Protein 4GAX (pdb70)

Secondary structure (DSSP, 8-state):
---PPPSSTTTTTS----PPTTHHHHHHHHHHHHHHHHHHHHT-GGGHHHHHHHHHHHHHTT-GGGGHHHHHHHHHHHHHHHTT---STTHHHHHHHHHHTT----GGGGGGGB-TTSSBPHHHHT-HHHHHHHHHHHTT--TT-HHHHHHHHHHHHHHHHHHHHTTTT-HHHHHHHHHHHHS-GGGS-HHHHHHHHHHHHHHSTT--HHHHHHHHHHHHHHHHHHHHHHHHHHHHHHHH-HHHH-TTS---HHHHHHHHHHH--SGGGHHHHHHHHHHHHHHHHHHHIIIII--HHHHHHHHHHHHH--GGGGGGS-GGGHHHHHHHHHHHHHHHHHHHHTT-HHHHHHHHHHHHHHHHHHHHHHHHHHS----TTHHHHHHHHHHTTHHHHHHHHHHHTTTT--HHHHHHHHT--HHHHHHHHHHHHHHHTT---TTHHHHHHHHT--HHHHHHHHHHHHHHHHHHHHHHHHH--SS-HHHHHHHHHHHHHHHHHTSSS-TTTS--HHHHHHHHHHHTPPPP-

Radius of gyration: 24.25 Å; Cα contacts (8 Å, |Δi|>4): 576; chains: 1; bounding box: 66×48×70 Å

InterPro domains:
  IPR001906 Terpene synthase, N-terminal domain [PF01397] (36-210)
  IPR005630 Terpene synthase, metal-binding domain [PF03936] (269-506)
  IPR008930 Terpenoid cyclases/protein prenyltransferase alpha-alpha toroid [SSF48239] (34-236)
  IPR008949 Isoprenoid synthase domain superfamily [G3DSA:1.10.600.10] (34-551)
  IPR008949 Isoprenoid synthase domain superfamily [SSF48576] (236-561)
  IPR034741 Terpene cyclase-like 1, C-terminal domain [SFLDG01019] (236-562)
  IPR036965 Terpene synthase, N-terminal domain superfamily [G3DSA:1.50.10.130] (75-236)
  IPR044814 Terpene cyclases, class 1, plant [cd00684] (27-560)
  IPR050148 Terpene synthase-like [PTHR31225] (24-543)

CATH classification: 1.10.600.10 (+1 more: 1.50.10.130)

Structure (mmCIF, N/CA/C/O backbone):
data_4GAX
#
_entry.id   4GAX
#
_cell.length_a   52.655
_cell.length_b   77.068
_cell.length_c   68.291
_cell.angle_alpha   90.000
_cell.angle_beta   102.260
_cell.angle_gamma   90.000
#
_symmetry.space_group_name_H-M   'P 1 21 1'
#
loop_
_entity.id
_entity.type
_entity.pdbx_description
1 polymer 'Amorpha-4,11-diene synthase'
2 water water
#
loop_
_atom_site.group_PDB
_atom_site.id
_atom_site.type_symbol
_atom_site.label_atom_id
_atom_site.label_alt_id
_atom_site.label_comp_id
_atom_site.label_asym_id
_atom_site.label_entity_id
_atom_site.label_seq_id
_atom_site.pdbx_PDB_ins_code
_atom_site.Cartn_x
_atom_site.Cartn_y
_atom_site.Cartn_z
_atom_site.occupancy
_atom_site.B_iso_or_equiv
_atom_site.auth_seq_id
_atom_site.auth_comp_id
_atom_site.auth_asym_id
_atom_site.auth_atom_id
_atom_site.pdbx_PDB_model_num
ATOM 1 N N . ALA A 1 30 ? -23.988 -13.420 -8.435 1.00 80.96 13 ALA A N 1
ATOM 2 C CA . ALA A 1 30 ? -23.309 -13.959 -7.258 1.00 85.81 13 ALA A CA 1
ATOM 3 C C . ALA A 1 30 ? -24.291 -14.423 -6.180 1.00 88.24 13 ALA A C 1
ATOM 4 O O . ALA A 1 30 ? -25.417 -13.928 -6.094 1.00 86.48 13 ALA A O 1
ATOM 6 N N . ASN A 1 31 ? -23.853 -15.384 -5.369 1.00 93.76 14 ASN A N 1
ATOM 7 C CA . ASN A 1 31 ? -24.625 -15.858 -4.223 1.00 86.10 14 ASN A CA 1
ATOM 8 C C . ASN A 1 31 ? -23.831 -15.690 -2.933 1.00 83.28 14 ASN A C 1
ATOM 9 O O . ASN A 1 31 ? -22.608 -15.851 -2.921 1.00 87.55 14 ASN A O 1
ATOM 14 N N . PHE A 1 32 ? -24.524 -15.352 -1.851 1.00 67.97 15 PHE A N 1
ATOM 15 C CA . PHE A 1 32 ? -23.905 -15.337 -0.532 1.00 60.23 15 PHE A CA 1
ATOM 16 C C . PHE A 1 32 ? -24.455 -16.501 0.281 1.00 58.77 15 PHE A C 1
ATOM 17 O O . PHE A 1 32 ? -25.612 -16.901 0.106 1.00 60.95 15 PHE A O 1
ATOM 25 N N . SER A 1 33 ? -23.621 -17.049 1.158 1.00 56.48 16 SER A N 1
ATOM 26 C CA . SER A 1 33 ? -24.027 -18.156 2.018 1.00 58.97 16 SER A CA 1
ATOM 27 C C . SER A 1 33 ? -25.141 -17.714 2.970 1.00 52.56 16 SER A C 1
ATOM 28 O O . SER A 1 33 ? -25.222 -16.535 3.326 1.00 47.16 16 SER A O 1
ATOM 31 N N . PRO A 1 34 ? -26.011 -18.653 3.382 1.00 47.29 17 PRO A N 1
ATOM 32 C CA . PRO A 1 34 ? -27.051 -18.296 4.364 1.00 49.90 17 PRO A CA 1
ATOM 33 C C . PRO A 1 34 ? -26.446 -17.894 5.723 1.00 44.06 17 PRO A C 1
ATOM 34 O O . PRO A 1 34 ? -25.261 -18.169 5.961 1.00 41.92 17 PRO A O 1
ATOM 38 N N . SER A 1 35 ? -27.215 -17.221 6.582 1.00 40.34 18 SER A N 1
ATOM 39 C CA . SER A 1 35 ? -26.720 -16.907 7.927 1.00 40.03 18 SER A CA 1
ATOM 40 C C . SER A 1 35 ? -26.416 -18.231 8.624 1.00 39.88 18 SER A C 1
ATOM 41 O O . SER A 1 35 ? -27.162 -19.213 8.461 1.00 38.35 18 SER A O 1
ATOM 44 N N . ILE A 1 36 ? -25.318 -18.281 9.374 1.00 33.49 19 ILE A N 1
ATOM 45 C CA . ILE A 1 36 ? -24.937 -19.534 10.022 1.00 34.98 19 ILE A CA 1
ATOM 46 C C . ILE A 1 36 ? -25.713 -19.719 11.325 1.00 45.33 19 ILE A C 1
ATOM 47 O O . ILE A 1 36 ? -25.687 -20.790 11.935 1.00 37.33 19 ILE A O 1
ATOM 52 N N . TRP A 1 37 ? -26.428 -18.673 11.727 1.00 42.60 20 TRP A N 1
ATOM 53 C CA . TRP A 1 37 ? -27.065 -18.636 13.036 1.00 38.36 20 TRP A CA 1
ATOM 54 C C . TRP A 1 37 ? -28.491 -19.187 13.053 1.00 37.41 20 TRP A C 1
ATOM 55 O O . TRP A 1 37 ? -29.018 -19.523 14.115 1.00 47.66 20 TRP A O 1
ATOM 66 N N . GLY A 1 38 ? -29.119 -19.286 11.886 1.00 38.59 21 GLY A N 1
ATOM 67 C CA . GLY A 1 38 ? -30.484 -19.788 11.822 1.00 42.06 21 GLY A CA 1
ATOM 68 C C . GLY A 1 38 ? -31.470 -18.908 12.576 1.00 42.05 21 GLY A C 1
ATOM 69 O O . GLY A 1 38 ? -31.396 -17.681 12.494 1.00 43.86 21 GLY A O 1
ATOM 70 N N . ASP A 1 39 ? -32.381 -19.529 13.323 1.00 44.51 22 ASP A N 1
ATOM 71 C CA . ASP A 1 39 ? -33.434 -18.795 14.029 1.00 49.38 22 ASP A CA 1
ATOM 72 C C . ASP A 1 39 ? -33.222 -18.703 15.550 1.00 45.45 22 ASP A C 1
ATOM 73 O O . ASP A 1 39 ? -34.149 -18.339 16.291 1.00 39.71 22 ASP A O 1
ATOM 78 N N . GLN A 1 40 ? -32.011 -19.015 16.011 1.00 37.73 23 GLN A N 1
ATOM 79 C CA . GLN A 1 40 ? -31.745 -19.126 17.449 1.00 42.08 23 GLN A CA 1
ATOM 80 C C . GLN A 1 40 ? -31.874 -17.804 18.218 1.00 36.88 23 GLN A C 1
ATOM 81 O O . GLN A 1 40 ? -32.084 -17.799 19.440 1.00 38.07 23 GLN A O 1
ATOM 87 N N . PHE A 1 41 ? -31.748 -16.684 17.512 1.00 32.04 24 PHE A N 1
ATOM 88 C CA . PHE A 1 41 ? -31.827 -15.385 18.174 1.00 33.27 24 PHE A CA 1
ATOM 89 C C . PHE A 1 41 ? -33.173 -14.691 17.996 1.00 32.97 24 PHE A C 1
ATOM 90 O O . PHE A 1 41 ? -33.390 -13.618 18.563 1.00 27.85 24 PHE A O 1
ATOM 98 N N . LEU A 1 42 ? -34.068 -15.287 17.211 1.00 32.75 25 LEU A N 1
ATOM 99 C CA . LEU A 1 42 ? -35.330 -14.630 16.846 1.00 30.99 25 LEU A CA 1
ATOM 100 C C . LEU A 1 42 ? -36.231 -14.387 18.062 1.00 39.76 25 LEU A C 1
ATOM 101 O O . LEU A 1 42 ? -36.693 -13.268 18.306 1.00 35.08 25 LEU A O 1
ATOM 106 N N . ILE A 1 43 ? -36.480 -15.453 18.812 1.00 33.17 26 ILE A N 1
ATOM 107 C CA . ILE A 1 43 ? -37.239 -15.374 20.048 1.00 38.95 26 ILE A CA 1
ATOM 108 C C . ILE A 1 43 ? -36.281 -15.647 21.196 1.00 52.60 26 ILE A C 1
ATOM 109 O O . ILE A 1 43 ? -35.510 -16.615 21.157 1.00 60.48 26 ILE A O 1
ATOM 114 N N . VAL A 1 44 ? -36.315 -14.792 22.213 1.00 63.69 27 VAL A N 1
ATOM 115 C CA . VAL A 1 44 ? -35.483 -15.011 23.388 1.00 69.21 27 VAL A CA 1
ATOM 116 C C . VAL A 1 44 ? -36.315 -15.499 24.573 1.00 73.67 27 VAL A C 1
ATOM 117 O O . VAL A 1 44 ? -37.402 -14.982 24.849 1.00 71.06 27 VAL A O 1
ATOM 121 N N . ASP A 1 45 ? -35.804 -16.527 25.244 1.00 73.99 28 ASP A N 1
ATOM 122 C CA . ASP A 1 45 ? -36.486 -17.120 26.381 1.00 81.94 28 ASP A CA 1
ATOM 123 C C . ASP A 1 45 ? -35.668 -16.857 27.633 1.00 81.87 28 ASP A C 1
ATOM 124 O O . ASP A 1 45 ? -35.775 -17.596 28.611 1.00 84.23 28 ASP A O 1
ATOM 129 N N . ASN A 1 46 ? -34.848 -15.808 27.591 1.00 81.97 29 ASN A N 1
ATOM 130 C CA . ASN A 1 46 ? -33.919 -15.515 28.681 1.00 85.03 29 ASN A CA 1
ATOM 131 C C . ASN A 1 46 ? -34.593 -15.544 30.057 1.00 92.92 29 ASN A C 1
ATOM 132 O O . ASN A 1 46 ? -35.631 -14.907 30.277 1.00 89.38 29 ASN A O 1
ATOM 137 N N . GLN A 1 47 ? -33.988 -16.313 30.961 1.00 112.61 30 GLN A N 1
ATOM 138 C CA . GLN A 1 47 ? -34.687 -16.890 32.107 1.00 119.42 30 GLN A CA 1
ATOM 139 C C . GLN A 1 47 ? -34.052 -16.514 33.445 1.00 117.82 30 GLN A C 1
ATOM 140 O O . GLN A 1 47 ? -32.988 -17.025 33.802 1.00 118.82 30 GLN A O 1
ATOM 146 N N . VAL A 1 48 ? -34.726 -15.640 34.189 1.00 108.01 31 VAL A N 1
ATOM 147 C CA . VAL A 1 48 ? -34.146 -15.036 35.388 1.00 106.37 31 VAL A CA 1
ATOM 148 C C . VAL A 1 48 ? -34.657 -15.650 36.694 1.00 109.18 31 VAL A C 1
ATOM 149 O O . VAL A 1 48 ? -35.736 -16.247 36.742 1.00 110.23 31 VAL A O 1
ATOM 153 N N . GLU A 1 49 ? -33.856 -15.508 37.746 1.00 106.30 32 GLU A N 1
ATOM 154 C CA . GLU A 1 49 ? -34.278 -15.830 39.103 1.00 103.31 32 GLU A CA 1
ATOM 155 C C . GLU A 1 49 ? -34.827 -14.571 39.771 1.00 98.54 32 GLU A C 1
ATOM 156 O O . GLU A 1 49 ? -34.618 -13.461 39.284 1.00 96.50 32 GLU A O 1
ATOM 162 N N . GLN A 1 50 ? -35.538 -14.743 40.879 1.00 102.89 33 GLN A N 1
ATOM 163 C CA . GLN A 1 50 ? -36.087 -13.604 41.606 1.00 103.62 33 GLN A CA 1
ATOM 164 C C . GLN A 1 50 ? -35.063 -13.049 42.593 1.00 102.74 33 GLN A C 1
ATOM 165 O O . GLN A 1 50 ? -34.116 -13.742 42.974 1.00 103.73 33 GLN A O 1
ATOM 171 N N . GLY A 1 51 ? -35.243 -11.793 42.994 1.00 90.55 34 GLY A N 1
ATOM 172 C CA . GLY A 1 51 ? -34.367 -11.175 43.973 1.00 88.39 34 GLY A CA 1
ATOM 173 C C . GLY A 1 51 ? -32.961 -10.895 43.469 1.00 82.63 34 GLY A C 1
ATOM 174 O O . GLY A 1 51 ? -32.124 -10.383 44.211 1.00 77.85 34 GLY A O 1
ATOM 175 N N . VAL A 1 52 ? -32.700 -11.231 42.208 1.00 90.86 35 VAL A N 1
ATOM 176 C CA . VAL A 1 52 ? -31.405 -10.954 41.599 1.00 88.00 35 VAL A CA 1
ATOM 177 C C . VAL A 1 52 ? -31.166 -9.441 41.577 1.00 84.00 35 VAL A C 1
ATOM 178 O O . VAL A 1 52 ? -30.024 -8.979 41.653 1.00 88.53 35 VAL A O 1
ATOM 182 N N . GLU A 1 53 ? -32.254 -8.678 41.500 1.00 75.78 36 GLU A N 1
ATOM 183 C CA . GLU A 1 53 ? -32.200 -7.224 41.604 1.00 72.05 36 GLU A CA 1
ATOM 184 C C . GLU A 1 53 ? -31.644 -6.836 42.976 1.00 67.18 36 GLU A C 1
ATOM 185 O O . GLU A 1 53 ? -30.830 -5.922 43.094 1.00 70.59 36 GLU A O 1
ATOM 191 N N . GLN A 1 54 ? -32.078 -7.561 44.005 1.00 52.77 37 GLN A N 1
ATOM 192 C CA . GLN A 1 54 ? -31.733 -7.249 45.389 1.00 54.87 37 GLN A CA 1
ATOM 193 C C . GLN A 1 54 ? -30.303 -7.626 45.755 1.00 58.09 37 GLN A C 1
ATOM 194 O O . GLN A 1 54 ? -29.591 -6.846 46.393 1.00 63.33 37 GLN A O 1
ATOM 200 N N . ILE A 1 55 ? -29.904 -8.839 45.384 1.00 56.77 38 ILE A N 1
ATOM 201 C CA . ILE A 1 55 ? -28.541 -9.300 45.613 1.00 55.10 38 ILE A CA 1
ATOM 202 C C . ILE A 1 55 ? -27.578 -8.305 44.983 1.00 42.58 38 ILE A C 1
ATOM 203 O O . ILE A 1 55 ? -26.622 -7.860 45.618 1.00 40.50 38 ILE A O 1
ATOM 208 N N . VAL A 1 56 ? -27.859 -7.938 43.739 1.00 36.17 39 VAL A N 1
ATOM 209 C CA . VAL A 1 56 ? -26.987 -7.061 42.987 1.00 39.20 39 VAL A CA 1
ATOM 210 C C . VAL A 1 56 ? -26.928 -5.667 43.612 1.00 44.47 39 VAL A C 1
ATOM 211 O O . VAL A 1 56 ? -25.878 -5.021 43.616 1.00 36.35 39 VAL A O 1
ATOM 215 N N . LYS A 1 57 ? -28.049 -5.218 44.165 1.00 45.82 40 LYS A N 1
ATOM 216 C CA . LYS A 1 57 ? -28.122 -3.887 44.764 1.00 47.25 40 LYS A CA 1
ATOM 217 C C . LYS A 1 57 ? -27.172 -3.772 45.957 1.00 38.07 40 LYS A C 1
ATOM 218 O O . LYS A 1 57 ? -26.401 -2.810 46.067 1.00 36.79 40 LYS A O 1
ATOM 224 N N . ASP A 1 58 ? -27.209 -4.771 46.834 1.00 34.27 41 ASP A N 1
ATOM 225 C CA . ASP A 1 58 ? -26.347 -4.791 48.013 1.00 35.53 41 ASP A CA 1
ATOM 226 C C . ASP A 1 58 ? -24.870 -5.009 47.669 1.00 39.19 41 ASP A C 1
ATOM 227 O O . ASP A 1 58 ? -23.977 -4.476 48.344 1.00 30.02 41 ASP A O 1
ATOM 232 N N . LEU A 1 59 ? -24.608 -5.790 46.625 1.00 31.70 42 LEU A N 1
ATOM 233 C CA . LEU A 1 59 ? -23.240 -5.929 46.136 1.00 35.18 42 LEU A CA 1
ATOM 234 C C . LEU A 1 59 ? -22.704 -4.578 45.679 1.00 30.08 42 LEU A C 1
ATOM 235 O O . LEU A 1 59 ? -21.563 -4.223 45.977 1.00 29.21 42 LEU A O 1
ATOM 240 N N . LYS A 1 60 ? -23.536 -3.837 44.951 1.00 27.77 43 LYS A N 1
ATOM 241 C CA . LYS A 1 60 ? -23.197 -2.495 44.475 1.00 31.75 43 LYS A CA 1
ATOM 242 C C . LYS A 1 60 ? -22.756 -1.560 45.595 1.00 30.99 43 LYS A C 1
ATOM 243 O O . LYS A 1 60 ? -21.774 -0.824 45.449 1.00 31.94 43 LYS A O 1
ATOM 249 N N . LYS A 1 61 ? -23.482 -1.591 46.708 1.00 27.36 44 LYS A N 1
ATOM 250 C CA . LYS A 1 61 ? -23.166 -0.734 47.847 1.00 33.45 44 LYS A CA 1
ATOM 251 C C . LYS A 1 61 ? -21.841 -1.116 48.503 1.00 28.53 44 LYS A C 1
ATOM 252 O O . LYS A 1 61 ? -21.118 -0.254 49.012 1.00 31.22 44 LYS A O 1
ATOM 258 N N . GLU A 1 62 ? -21.536 -2.407 48.541 1.00 26.19 45 GLU A N 1
ATOM 259 C CA . GLU A 1 62 ? -20.262 -2.845 49.100 1.00 27.75 45 GLU A CA 1
ATOM 260 C C . GLU A 1 62 ? -19.124 -2.309 48.232 1.00 26.30 45 GLU A C 1
ATOM 261 O O . GLU A 1 62 ? -18.096 -1.865 48.742 1.00 26.72 45 GLU A O 1
ATOM 267 N N . VAL A 1 63 ? -19.306 -2.364 46.915 1.00 23.16 46 VAL A N 1
ATOM 268 C CA . VAL A 1 63 ? -18.290 -1.859 45.992 1.00 22.90 46 VAL A CA 1
ATOM 269 C C . VAL A 1 63 ? -18.138 -0.336 46.065 1.00 25.17 46 VAL A C 1
ATOM 270 O O . VAL A 1 63 ? -17.020 0.188 45.985 1.00 23.14 46 VAL A O 1
ATOM 274 N N . ARG A 1 64 ? -19.245 0.383 46.221 1.00 28.05 47 ARG A N 1
ATOM 275 C CA . ARG A 1 64 ? -19.138 1.831 46.398 1.00 26.91 47 ARG A CA 1
ATOM 276 C C . ARG A 1 64 ? -18.297 2.139 47.618 1.00 23.71 47 ARG A C 1
ATOM 277 O O . ARG A 1 64 ? -17.421 3.002 47.568 1.00 30.58 47 ARG A O 1
ATOM 285 N N . GLN A 1 65 ? -18.549 1.412 48.705 1.00 26.60 48 GLN A N 1
ATOM 286 C CA . GLN A 1 65 ? -17.817 1.612 49.943 1.00 29.20 48 GLN A CA 1
ATOM 287 C C . GLN A 1 65 ? -16.320 1.309 49.792 1.00 32.08 48 GLN A C 1
ATOM 288 O O . GLN A 1 65 ? -15.481 2.004 50.369 1.00 27.21 48 GLN A O 1
ATOM 294 N N . LEU A 1 66 ? -15.988 0.275 49.021 1.00 27.41 49 LEU A N 1
ATOM 295 C CA . LEU A 1 66 ? -14.588 -0.045 48.730 1.00 29.16 49 LEU A CA 1
ATOM 296 C C . LEU A 1 66 ? -13.882 1.113 48.034 1.00 26.68 49 LEU A C 1
ATOM 297 O O . LEU A 1 66 ? -12.753 1.469 48.383 1.00 23.88 49 LEU A O 1
ATOM 302 N N . LEU A 1 67 ? -14.551 1.689 47.038 1.00 23.87 50 LEU A N 1
ATOM 303 C CA . LEU A 1 67 ? -13.979 2.785 46.279 1.00 22.97 50 LEU A CA 1
ATOM 304 C C . LEU A 1 67 ? -13.813 4.003 47.179 1.00 26.51 50 LEU A C 1
ATOM 305 O O . LEU A 1 67 ? -12.786 4.686 47.142 1.00 26.15 50 LEU A O 1
ATOM 310 N N . LYS A 1 68 ? -14.819 4.256 48.011 1.00 22.69 51 LYS A N 1
ATOM 311 C CA . LYS A 1 68 ? -14.805 5.417 48.896 1.00 26.48 51 LYS A CA 1
ATOM 312 C C . LYS A 1 68 ? -13.679 5.315 49.917 1.00 29.59 51 LYS A C 1
ATOM 313 O O . LYS A 1 68 ? -12.966 6.291 50.160 1.00 30.64 51 LYS A O 1
ATOM 319 N N . GLU A 1 69 ? -13.526 4.134 50.515 1.00 25.41 52 GLU A N 1
ATOM 320 C CA . GLU A 1 69 ? -12.511 3.912 51.541 1.00 31.41 52 GLU A CA 1
ATOM 321 C C . GLU A 1 69 ? -11.096 4.100 50.999 1.00 29.47 52 GLU A C 1
ATOM 322 O O . GLU A 1 69 ? -10.231 4.681 51.667 1.00 30.66 52 GLU A O 1
ATOM 328 N N . ALA A 1 70 ? -10.870 3.601 49.790 1.00 24.28 53 ALA A N 1
ATOM 329 C CA . ALA A 1 70 ? -9.567 3.715 49.137 1.00 26.37 53 ALA A CA 1
ATOM 330 C C . ALA A 1 70 ? -9.274 5.157 48.692 1.00 33.65 53 ALA A C 1
ATOM 331 O O . ALA A 1 70 ? -8.150 5.650 48.822 1.00 31.73 53 ALA A O 1
ATOM 333 N N . LEU A 1 71 ? -10.291 5.828 48.163 1.00 28.55 54 LEU A N 1
ATOM 334 C CA . LEU A 1 71 ? -10.148 7.209 47.746 1.00 27.46 54 LEU A CA 1
ATOM 335 C C . LEU A 1 71 ? -9.860 8.133 48.929 1.00 33.49 54 LEU A C 1
ATOM 336 O O . LEU A 1 71 ? -9.040 9.053 48.823 1.00 31.45 54 LEU A O 1
ATOM 341 N N . ASP A 1 72 ? -10.521 7.891 50.057 1.00 28.32 55 ASP A N 1
ATOM 342 C CA . ASP A 1 72 ? -10.354 8.772 51.220 1.00 34.62 55 ASP A CA 1
ATOM 343 C C . ASP A 1 72 ? -8.963 8.725 51.865 1.00 35.17 55 ASP A C 1
ATOM 344 O O . ASP A 1 72 ? -8.627 9.584 52.680 1.00 32.63 55 ASP A O 1
ATOM 349 N N . ILE A 1 73 ? -8.152 7.726 51.534 1.00 27.14 56 ILE A N 1
ATOM 350 C CA . ILE A 1 73 ? -6.815 7.677 52.150 1.00 30.25 56 ILE A CA 1
ATOM 351 C C . ILE A 1 73 ? -5.688 7.532 51.132 1.00 30.91 56 ILE A C 1
ATOM 352 O O . ILE A 1 73 ? -5.588 6.510 50.437 1.00 31.39 56 ILE A O 1
ATOM 357 N N . PRO A 1 74 ? -4.855 8.584 51.033 1.00 29.60 57 PRO A N 1
ATOM 358 C CA . PRO A 1 74 ? -3.813 8.703 50.007 1.00 34.78 57 PRO A CA 1
ATOM 359 C C . PRO A 1 74 ? -2.917 7.479 49.969 1.00 28.63 57 PRO A C 1
ATOM 360 O O . PRO A 1 74 ? -2.578 7.016 48.877 1.00 27.28 57 PRO A O 1
ATOM 364 N N . MET A 1 75 ? -2.560 6.952 51.138 1.00 27.56 58 MET A N 1
ATOM 365 C CA . MET A 1 75 ? -1.802 5.701 51.207 1.00 28.67 58 MET A CA 1
ATOM 366 C C . MET A 1 75 ? -2.457 4.577 50.391 1.00 27.03 58 MET A C 1
ATOM 367 O O . MET A 1 75 ? -1.769 3.691 49.872 1.00 25.09 58 MET A O 1
ATOM 372 N N . LYS A 1 76 ? -3.783 4.610 50.275 1.00 27.27 59 LYS A N 1
ATOM 373 C CA . LYS A 1 76 ? -4.492 3.550 49.549 1.00 25.66 59 LYS A CA 1
ATOM 374 C C . LYS A 1 76 ? -4.786 3.899 48.088 1.00 29.96 59 LYS A C 1
ATOM 375 O O . LYS A 1 76 ? -5.525 3.179 47.406 1.00 22.34 59 LYS A O 1
ATOM 381 N N . HIS A 1 77 ? -4.205 4.984 47.586 1.00 24.65 60 HIS A N 1
ATOM 382 C CA . HIS A 1 77 ? -4.522 5.369 46.211 1.00 27.01 60 HIS A CA 1
ATOM 383 C C . HIS A 1 77 ? -4.049 4.370 45.157 1.00 27.22 60 HIS A C 1
ATOM 384 O O . HIS A 1 77 ? -4.724 4.179 44.150 1.00 23.49 60 HIS A O 1
ATOM 391 N N . ALA A 1 78 ? -2.907 3.729 45.385 1.00 20.87 61 ALA A N 1
ATOM 392 C CA . ALA A 1 78 ? -2.456 2.694 44.466 1.00 23.14 61 ALA A CA 1
ATOM 393 C C . ALA A 1 78 ? -3.470 1.547 44.458 1.00 25.56 61 ALA A C 1
ATOM 394 O O . ALA A 1 78 ? -3.792 0.981 43.407 1.00 27.03 61 ALA A O 1
ATOM 396 N N . ASN A 1 79 ? -3.977 1.200 45.636 1.00 23.52 62 ASN A N 1
ATOM 397 C CA . ASN A 1 79 ? -4.987 0.149 45.722 1.00 16.48 62 ASN A CA 1
ATOM 398 C C . ASN A 1 79 ? -6.286 0.579 45.054 1.00 21.40 62 ASN A C 1
ATOM 399 O O . ASN A 1 79 ? -7.030 -0.253 44.534 1.00 24.93 62 ASN A O 1
ATOM 404 N N . LEU A 1 80 ? -6.570 1.878 45.084 1.00 21.05 63 LEU A N 1
ATOM 405 C CA . LEU A 1 80 ? -7.765 2.391 44.420 1.00 22.80 63 LEU A CA 1
ATOM 406 C C . LEU A 1 80 ? -7.661 2.201 42.909 1.00 25.87 63 LEU A C 1
ATOM 407 O O . LEU A 1 80 ? -8.632 1.785 42.238 1.00 19.85 63 LEU A O 1
ATOM 412 N N . LEU A 1 81 ? -6.482 2.488 42.364 1.00 20.95 64 LEU A N 1
ATOM 413 C CA . LEU A 1 81 ? -6.277 2.314 40.927 1.00 20.84 64 LEU A CA 1
ATOM 414 C C . LEU A 1 81 ? -6.462 0.860 40.555 1.00 22.19 64 LEU A C 1
ATOM 415 O O . LEU A 1 81 ? -7.040 0.557 39.518 1.00 17.92 64 LEU A O 1
ATOM 420 N N . LYS A 1 82 ? -5.950 -0.040 41.393 1.00 17.40 65 LYS A N 1
ATOM 421 C CA . LYS A 1 82 ? -6.095 -1.470 41.138 1.00 20.14 65 LYS A CA 1
ATOM 422 C C . LYS A 1 82 ? -7.562 -1.895 41.151 1.00 23.64 65 LYS A C 1
ATOM 423 O O . LYS A 1 82 ? -7.991 -2.724 40.331 1.00 17.35 65 LYS A O 1
ATOM 429 N N . LEU A 1 83 ? -8.329 -1.342 42.087 1.00 21.36 66 LEU A N 1
ATOM 430 C CA . LEU A 1 83 ? -9.751 -1.665 42.184 1.00 18.59 66 LEU A CA 1
ATOM 431 C C . LEU A 1 83 ? -10.487 -1.150 40.955 1.00 19.40 66 LEU A C 1
ATOM 432 O O . LEU A 1 83 ? -11.352 -1.845 40.404 1.00 22.67 66 LEU A O 1
ATOM 437 N N . VAL A 1 84 ? -10.148 0.070 40.530 1.00 19.80 67 VAL A N 1
ATOM 438 C CA . VAL A 1 84 ? -10.750 0.661 39.335 1.00 23.96 67 VAL A CA 1
ATOM 439 C C . VAL A 1 84 ? -10.450 -0.238 38.140 1.00 21.72 67 VAL A C 1
ATOM 440 O O . VAL A 1 84 ? -11.338 -0.575 37.359 1.00 19.06 67 VAL A O 1
ATOM 444 N N . ASP A 1 85 ? -9.194 -0.646 38.009 1.00 16.48 68 ASP A N 1
ATOM 445 C CA . ASP A 1 85 ? -8.811 -1.537 36.906 1.00 21.79 68 ASP A CA 1
ATOM 446 C C . ASP A 1 85 ? -9.622 -2.843 36.906 1.00 20.30 68 ASP A C 1
ATOM 447 O O . ASP A 1 85 ? -10.036 -3.349 35.861 1.00 16.39 68 ASP A O 1
ATOM 452 N N . GLU A 1 86 ? -9.833 -3.417 38.083 1.00 17.76 69 GLU A N 1
ATOM 453 C CA . GLU A 1 86 ? -10.542 -4.690 38.154 1.00 21.66 69 GLU A CA 1
ATOM 454 C C . GLU A 1 86 ? -12.012 -4.491 37.779 1.00 18.47 69 GLU A C 1
ATOM 455 O O . GLU A 1 86 ? -12.600 -5.290 37.034 1.00 20.26 69 GLU A O 1
ATOM 461 N N . ILE A 1 87 ? -12.601 -3.408 38.272 1.00 17.77 70 ILE A N 1
ATOM 462 C CA . ILE A 1 87 ? -13.987 -3.105 37.917 1.00 15.91 70 ILE A CA 1
ATOM 463 C C . ILE A 1 87 ? -14.120 -2.931 36.394 1.00 20.92 70 ILE A C 1
ATOM 464 O O . ILE A 1 87 ? -15.067 -3.432 35.787 1.00 19.84 70 ILE A O 1
ATOM 469 N N . GLN A 1 88 ? -13.157 -2.251 35.777 1.00 18.70 71 GLN A N 1
ATOM 470 C CA . GLN A 1 88 ? -13.221 -1.983 34.342 1.00 21.66 71 GLN A CA 1
ATOM 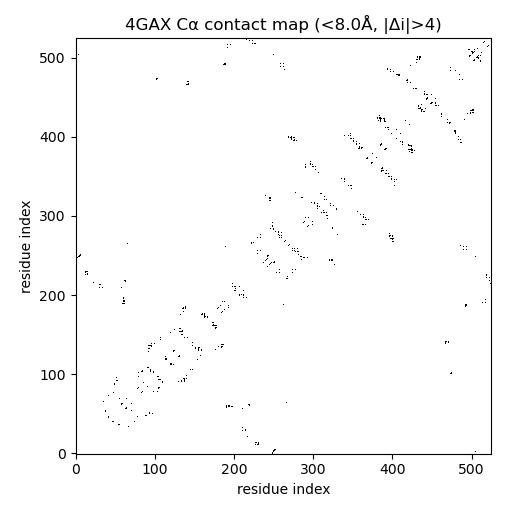471 C C . GLN A 1 88 ? -13.055 -3.267 33.537 1.00 18.64 71 GLN A C 1
ATOM 472 O O . GLN A 1 88 ? -13.805 -3.537 32.594 1.00 22.68 71 GLN A O 1
ATOM 478 N N . ARG A 1 89 ? -12.052 -4.055 33.898 1.00 17.32 72 ARG A N 1
ATOM 479 C CA . ARG A 1 89 ? -11.794 -5.298 33.184 1.00 20.29 72 ARG A CA 1
ATOM 480 C C . ARG A 1 89 ? -12.856 -6.354 33.437 1.00 25.49 72 ARG A C 1
ATOM 481 O O . ARG A 1 89 ? -13.090 -7.223 32.584 1.00 28.04 72 ARG A O 1
ATOM 489 N N . LEU A 1 90 ? -13.485 -6.306 34.613 1.00 16.68 73 LEU A N 1
ATOM 490 C CA . LEU A 1 90 ? -14.593 -7.235 34.892 1.00 20.70 73 LEU A CA 1
ATOM 491 C C . LEU A 1 90 ? -15.888 -6.846 34.151 1.00 23.00 73 LEU A C 1
ATOM 492 O O . LEU A 1 90 ? -16.883 -7.599 34.149 1.00 19.08 73 LEU A O 1
ATOM 497 N N . GLY A 1 91 ? -15.870 -5.659 33.555 1.00 18.75 74 GLY A N 1
ATOM 498 C CA . GLY A 1 91 ? -16.922 -5.234 32.650 1.00 24.17 74 GLY A CA 1
ATOM 499 C C . GLY A 1 91 ? -18.103 -4.589 33.346 1.00 28.43 74 GLY A C 1
ATOM 500 O O . GLY A 1 91 ? -19.193 -4.533 32.772 1.00 19.32 74 GLY A O 1
ATOM 501 N N . ILE A 1 92 ? -17.893 -4.111 34.578 1.00 21.32 75 ILE A N 1
ATOM 502 C CA . ILE A 1 92 ? -18.974 -3.479 35.350 1.00 20.12 75 ILE A CA 1
ATOM 503 C C . ILE A 1 92 ? -18.727 -2.004 35.671 1.00 23.75 75 ILE A C 1
ATOM 504 O O . ILE A 1 92 ? -19.323 -1.443 36.598 1.00 21.59 75 ILE A O 1
ATOM 509 N N . SER A 1 93 ? -17.847 -1.369 34.907 1.00 21.81 76 SER A N 1
ATOM 510 C CA . SER A 1 93 ? -17.576 0.046 35.123 1.00 23.24 76 SER A CA 1
ATOM 511 C C . SER A 1 93 ? -18.840 0.902 34.945 1.00 20.65 76 SER A C 1
ATOM 512 O O . SER A 1 93 ? -19.000 1.914 35.633 1.00 19.53 76 SER A O 1
ATOM 515 N N . TYR A 1 94 ? -19.763 0.469 34.079 1.00 25.13 77 TYR A N 1
ATOM 516 C CA . TYR A 1 94 ? -21.015 1.219 33.865 1.00 26.61 77 TYR A CA 1
ATOM 517 C C . TYR A 1 94 ? -21.883 1.298 35.112 1.00 26.05 77 TYR A C 1
ATOM 518 O O . TYR A 1 94 ? -22.767 2.142 35.191 1.00 24.83 77 TYR A O 1
ATOM 527 N N . LEU A 1 95 ? -21.645 0.412 36.082 1.00 17.89 78 LEU A N 1
ATOM 528 C CA . LEU A 1 95 ? -22.372 0.486 37.349 1.00 19.40 78 LEU A CA 1
ATOM 529 C C . LEU A 1 95 ? -21.824 1.590 38.246 1.00 26.01 78 LEU A C 1
ATOM 530 O O . LEU A 1 95 ? -22.506 2.045 39.154 1.00 24.69 78 LEU A O 1
ATOM 535 N N . PHE A 1 96 ? -20.593 2.021 37.987 1.00 25.70 79 PHE A N 1
ATOM 536 C CA . PHE A 1 96 ? -19.917 2.971 38.872 1.00 26.24 79 PHE A CA 1
ATOM 537 C C . PHE A 1 96 ? -19.274 4.125 38.107 1.00 27.24 79 PHE A C 1
ATOM 538 O O . PHE A 1 96 ? -18.147 4.542 38.414 1.00 21.81 79 PHE A O 1
ATOM 546 N N . GLU A 1 97 ? -20.003 4.630 37.115 1.00 24.28 80 GLU A N 1
ATOM 547 C CA . GLU A 1 97 ? -19.510 5.662 36.216 1.00 30.02 80 GLU A CA 1
ATOM 548 C C . GLU A 1 97 ? -19.088 6.897 36.987 1.00 27.30 80 GLU A C 1
ATOM 549 O O . GLU A 1 97 ? -17.952 7.381 36.843 1.00 23.27 80 GLU A O 1
ATOM 555 N N . GLN A 1 98 ? -20.003 7.412 37.802 1.00 20.82 81 GLN A N 1
ATOM 556 C CA . GLN A 1 98 ? -19.716 8.626 38.555 1.00 21.07 81 GLN A CA 1
ATOM 557 C C . GLN A 1 98 ? -18.568 8.386 39.525 1.00 26.81 81 GLN A C 1
ATOM 558 O O . GLN A 1 98 ? -17.680 9.234 39.672 1.00 24.70 81 GLN A O 1
ATOM 564 N N . GLU A 1 99 ? -18.585 7.233 40.190 1.00 21.63 82 GLU A N 1
ATOM 565 C CA . GLU A 1 99 ? -17.579 6.950 41.220 1.00 24.52 82 GLU A CA 1
ATOM 566 C C . GLU A 1 99 ? -16.189 6.861 40.602 1.00 19.73 82 GLU A C 1
ATOM 567 O O . GLU A 1 99 ? -15.226 7.403 41.147 1.00 26.17 82 GLU A O 1
ATOM 573 N N . ILE A 1 100 ? -16.097 6.196 39.454 1.00 19.03 83 ILE A N 1
ATOM 574 C CA . ILE A 1 100 ? -14.820 6.038 38.761 1.00 19.89 83 ILE A CA 1
ATOM 575 C C . ILE A 1 100 ? -14.337 7.350 38.138 1.00 24.74 83 ILE A C 1
ATOM 576 O O . ILE A 1 100 ? -13.171 7.716 38.283 1.00 26.70 83 ILE A O 1
ATOM 581 N N . ASP A 1 101 ? -15.213 8.052 37.427 1.00 24.62 84 ASP A N 1
ATOM 582 C CA . ASP A 1 101 ? -14.826 9.357 36.881 1.00 23.47 84 ASP A CA 1
ATOM 583 C C . ASP A 1 101 ? -14.359 10.280 37.988 1.00 23.65 84 ASP A C 1
ATOM 584 O O . ASP A 1 101 ? -13.324 10.928 37.866 1.00 20.93 84 ASP A O 1
ATOM 589 N N . HIS A 1 102 ? -15.098 10.313 39.092 1.00 22.99 85 HIS A N 1
ATOM 590 C CA . HIS A 1 102 ? -14.709 11.180 40.203 1.00 24.54 85 HIS A CA 1
ATOM 591 C C . HIS A 1 102 ? -13.366 10.768 40.833 1.00 26.04 85 HIS A C 1
ATOM 592 O O . HIS A 1 102 ? -12.539 11.617 41.172 1.00 21.66 85 HIS A O 1
ATOM 599 N N . ALA A 1 103 ? -13.157 9.466 40.981 1.00 20.96 86 ALA A N 1
ATOM 600 C CA . ALA A 1 103 ? -11.921 8.921 41.545 1.00 26.25 86 ALA A CA 1
ATOM 601 C C . ALA A 1 103 ? -10.713 9.284 40.687 1.00 22.39 86 ALA A C 1
ATOM 602 O O . ALA A 1 103 ? -9.724 9.802 41.193 1.00 21.96 86 ALA A O 1
ATOM 604 N N . LEU A 1 104 ? -10.802 9.009 39.387 1.00 19.40 87 LEU A N 1
ATOM 605 C CA . LEU A 1 104 ? -9.703 9.314 38.470 1.00 16.67 87 LEU A CA 1
ATOM 606 C C . LEU A 1 104 ? -9.455 10.812 38.354 1.00 19.29 87 LEU A C 1
ATOM 607 O O . LEU A 1 104 ? -8.302 11.248 38.221 1.00 21.76 87 LEU A O 1
ATOM 612 N N . GLN A 1 105 ? -10.528 11.601 38.432 1.00 21.08 88 GLN A N 1
ATOM 613 C CA . GLN A 1 105 ? -10.396 13.056 38.436 1.00 23.54 88 GLN A CA 1
ATOM 614 C C . GLN A 1 105 ? -9.582 13.488 39.641 1.00 27.58 88 GLN A C 1
ATOM 615 O O . GLN A 1 105 ? -8.682 14.341 39.547 1.00 20.31 88 GLN A O 1
ATOM 621 N N . HIS A 1 106 ? -9.910 12.898 40.785 1.00 21.20 89 HIS A N 1
ATOM 622 C CA . HIS A 1 106 ? -9.247 13.254 42.033 1.00 25.47 89 HIS A CA 1
ATOM 623 C C . HIS A 1 106 ? -7.785 12.808 42.017 1.00 24.97 89 HIS A C 1
ATOM 624 O O . HIS A 1 106 ? -6.900 13.508 42.531 1.00 21.20 89 HIS A O 1
ATOM 631 N N . ILE A 1 107 ? -7.534 11.642 41.432 1.00 20.76 90 ILE A N 1
ATOM 632 C CA . ILE A 1 107 ? -6.159 11.152 41.268 1.00 25.52 90 ILE A CA 1
ATOM 633 C C . ILE A 1 107 ? -5.369 12.104 40.374 1.00 26.98 90 ILE A C 1
ATOM 634 O O . ILE A 1 107 ? -4.223 12.472 40.683 1.00 24.95 90 ILE A O 1
ATOM 639 N N . TYR A 1 108 ? -5.986 12.511 39.267 1.00 27.93 91 TYR A N 1
ATOM 640 C CA . TYR A 1 108 ? -5.334 13.431 38.350 1.00 24.59 91 TYR A CA 1
ATOM 641 C C . TYR A 1 108 ? -5.061 14.774 39.028 1.00 31.25 91 TYR A C 1
ATOM 642 O O . TYR A 1 108 ? -3.961 15.327 38.906 1.00 26.86 91 TYR A O 1
ATOM 651 N N . GLU A 1 109 ? -6.042 15.295 39.759 1.00 24.94 92 GLU A N 1
ATOM 652 C CA . GLU A 1 109 ? -5.839 16.566 40.450 1.00 25.88 92 GLU A CA 1
ATOM 653 C C . GLU A 1 109 ? -4.790 16.497 41.565 1.00 29.37 92 GLU A C 1
ATOM 654 O O . GLU A 1 109 ? -4.083 17.473 41.821 1.00 36.08 92 GLU A O 1
ATOM 660 N N . THR A 1 110 ? -4.693 15.357 42.237 1.00 26.84 93 THR A N 1
ATOM 661 C CA . THR A 1 110 ? -3.824 15.255 43.405 1.00 29.57 93 THR A CA 1
ATOM 662 C C . THR A 1 110 ? -2.361 15.116 43.016 1.00 28.68 93 THR A C 1
ATOM 663 O O . THR A 1 110 ? -1.497 15.773 43.592 1.00 26.67 93 THR A O 1
ATOM 667 N N . TYR A 1 111 ? -2.082 14.274 42.027 1.00 25.51 94 TYR A N 1
ATOM 668 C CA . TYR A 1 111 ? -0.700 13.952 41.710 1.00 27.32 94 TYR A CA 1
ATOM 669 C C . TYR A 1 111 ? -0.260 14.589 40.399 1.00 29.71 94 TYR A C 1
ATOM 670 O O . TYR A 1 111 ? 0.938 14.623 40.093 1.00 31.66 94 TYR A O 1
ATOM 679 N N . GLY A 1 112 ? -1.226 15.110 39.641 1.00 29.27 95 GLY A N 1
ATOM 680 C CA . GLY A 1 112 ? -0.957 15.615 38.308 1.00 27.99 95 GLY A CA 1
ATOM 681 C C . GLY A 1 112 ? -0.138 14.624 37.489 1.00 28.80 95 GLY A C 1
ATOM 682 O O . GLY A 1 112 ? -0.428 13.427 37.456 1.00 20.97 95 GLY A O 1
ATOM 683 N N . ASP A 1 113 ? 0.911 15.121 36.848 1.00 23.89 96 ASP A N 1
ATOM 684 C CA . ASP A 1 113 ? 1.796 14.275 36.057 1.00 26.54 96 ASP A CA 1
ATOM 685 C C . ASP A 1 113 ? 2.874 13.603 36.913 1.00 33.66 96 ASP A C 1
ATOM 686 O O . ASP A 1 113 ? 3.745 12.909 36.386 1.00 31.95 96 ASP A O 1
ATOM 691 N N . ASN A 1 114 ? 2.811 13.791 38.229 1.00 23.72 97 ASN A N 1
ATOM 692 C CA . ASN A 1 114 ? 3.934 13.390 39.092 1.00 28.81 97 ASN A CA 1
ATOM 693 C C . ASN A 1 114 ? 3.693 12.186 40.000 1.00 32.98 97 ASN A C 1
ATOM 694 O O . ASN A 1 114 ? 4.255 12.109 41.095 1.00 33.27 97 ASN A O 1
ATOM 699 N N . TRP A 1 115 ? 2.857 11.255 39.557 1.00 24.82 98 TRP A N 1
ATOM 700 C CA . TRP A 1 115 ? 2.704 9.982 40.261 1.00 24.04 98 TRP A CA 1
ATOM 701 C C . TRP A 1 115 ? 4.050 9.291 40.404 1.00 30.80 98 TRP A C 1
ATOM 702 O O . TRP A 1 115 ? 4.821 9.203 39.441 1.00 32.67 98 TRP A O 1
ATOM 713 N N . SER A 1 116 ? 4.327 8.788 41.599 1.00 29.19 99 SER A N 1
ATOM 714 C CA . SER A 1 116 ? 5.539 8.014 41.822 1.00 38.21 99 SER A CA 1
ATOM 715 C C . SER A 1 116 ? 5.295 6.983 42.907 1.00 50.36 99 SER A C 1
ATOM 716 O O . SER A 1 116 ? 5.897 7.049 43.975 1.00 68.21 99 SER A O 1
ATOM 719 N N . GLY A 1 117 ? 4.408 6.035 42.649 1.00 63.27 100 GLY A N 1
ATOM 720 C CA . GLY A 1 117 ? 4.131 5.016 43.640 1.00 67.56 100 GLY A CA 1
ATOM 721 C C . GLY A 1 117 ? 4.277 3.622 43.069 1.00 56.76 100 GLY A C 1
ATOM 722 O O . GLY A 1 117 ? 4.832 3.434 41.976 1.00 51.27 100 GLY A O 1
ATOM 723 N N . ALA A 1 118 ? 3.783 2.640 43.821 1.00 45.17 101 ALA A N 1
ATOM 724 C CA . ALA A 1 118 ? 3.437 1.356 43.238 1.00 34.12 101 ALA A CA 1
ATOM 725 C C . ALA A 1 118 ? 2.445 1.676 42.126 1.00 25.26 101 ALA A C 1
ATOM 726 O O . ALA A 1 118 ? 1.818 2.761 42.124 1.00 22.54 101 ALA A O 1
ATOM 728 N N . ARG A 1 119 ? 2.306 0.738 41.195 1.00 17.38 102 ARG A N 1
ATOM 729 C CA . ARG A 1 119 ? 1.304 0.815 40.133 1.00 29.72 102 ARG A CA 1
ATOM 730 C C . ARG A 1 119 ? 1.509 2.036 39.246 1.00 33.28 102 ARG A C 1
ATOM 731 O O . ARG A 1 119 ? 0.540 2.632 38.766 1.00 24.70 102 ARG A O 1
ATOM 739 N N . SER A 1 120 ? 2.764 2.407 39.013 1.00 22.55 103 SER A N 1
ATOM 740 C CA . SER A 1 120 ? 3.023 3.533 38.128 1.00 21.17 103 SER A CA 1
ATOM 741 C C . SER A 1 120 ? 2.595 3.218 36.688 1.00 22.19 103 SER A C 1
ATOM 742 O O . SER A 1 120 ? 1.993 4.064 36.021 1.00 22.20 103 SER A O 1
ATOM 745 N N . SER A 1 121 ? 2.869 2.000 36.212 1.00 19.01 104 SER A N 1
ATOM 746 C CA . SER A 1 121 ? 2.433 1.610 34.867 1.00 21.34 104 SER A CA 1
ATOM 747 C C . SER A 1 121 ? 0.901 1.600 34.749 1.00 24.60 104 SER A C 1
ATOM 748 O O . SER A 1 121 ? 0.323 1.968 33.708 1.00 18.14 104 SER A O 1
ATOM 751 N N . LEU A 1 122 ? 0.239 1.156 35.810 1.00 16.71 105 LEU A N 1
ATOM 752 C CA . LEU A 1 122 ? -1.224 1.113 35.817 1.00 22.38 105 LEU A CA 1
ATOM 753 C C . LEU A 1 122 ? -1.781 2.532 35.854 1.00 24.91 105 LEU A C 1
ATOM 754 O O . LEU A 1 122 ? -2.743 2.860 35.155 1.00 18.70 105 LEU A O 1
ATOM 759 N N . TRP A 1 123 ? -1.160 3.388 36.653 1.00 14.87 106 TRP A N 1
ATOM 760 C CA . TRP A 1 123 ? -1.606 4.770 36.739 1.00 14.13 106 TRP A CA 1
ATOM 761 C C . TRP A 1 123 ? -1.572 5.405 35.356 1.00 24.63 106 TRP A C 1
ATOM 762 O O . TRP A 1 123 ? -2.534 6.050 34.940 1.00 20.53 106 TRP A O 1
ATOM 773 N N . PHE A 1 124 ? -0.471 5.185 34.640 1.00 16.45 107 PHE A N 1
ATOM 774 C CA . PHE A 1 124 ? -0.261 5.807 33.339 1.00 22.84 107 PHE A CA 1
ATOM 775 C C . PHE A 1 124 ? -1.376 5.403 32.376 1.00 18.74 107 PHE A C 1
ATOM 776 O O . PHE A 1 124 ? -1.972 6.249 31.702 1.00 19.51 107 PHE A O 1
ATOM 784 N N . ARG A 1 125 ? -1.647 4.107 32.310 1.00 17.80 108 ARG A N 1
ATOM 785 C CA . ARG A 1 125 ? -2.636 3.597 31.375 1.00 27.82 108 ARG A CA 1
ATOM 786 C C . ARG A 1 125 ? -4.064 4.034 31.722 1.00 22.39 108 ARG A C 1
ATOM 787 O O . ARG A 1 125 ? -4.826 4.436 30.842 1.00 19.35 108 ARG A O 1
ATOM 795 N N . LEU A 1 126 ? -4.427 3.959 33.001 1.00 19.08 109 LEU A N 1
ATOM 796 C CA . LEU A 1 126 ? -5.765 4.395 33.428 1.00 19.31 109 LEU A CA 1
ATOM 797 C C . LEU A 1 126 ? -5.979 5.885 33.223 1.00 19.21 109 LEU A C 1
ATOM 798 O O . LEU A 1 126 ? -7.091 6.323 32.860 1.00 18.91 109 LEU A O 1
ATOM 803 N N . MET A 1 127 ? -4.936 6.680 33.457 1.00 13.15 110 MET A N 1
ATOM 804 C CA . MET A 1 127 ? -5.045 8.107 33.183 1.00 13.55 110 MET A CA 1
ATOM 805 C C . MET A 1 127 ? -5.305 8.363 31.693 1.00 16.06 110 MET A C 1
ATOM 806 O O . MET A 1 127 ? -6.240 9.076 31.333 1.00 19.41 110 MET A O 1
ATOM 811 N N . ARG A 1 128 ? -4.488 7.769 30.824 1.00 18.44 111 ARG A N 1
ATOM 812 C CA . ARG A 1 128 ? -4.629 7.995 29.379 1.00 15.88 111 ARG A CA 1
ATOM 813 C C . ARG A 1 128 ? -5.946 7.442 28.846 1.00 15.03 111 ARG A C 1
ATOM 814 O O . ARG A 1 128 ? -6.562 8.046 27.982 1.00 18.87 111 ARG A O 1
ATOM 822 N N . LYS A 1 129 ? -6.373 6.299 29.365 1.00 19.61 112 LYS A N 1
ATOM 823 C CA . LYS A 1 129 ? -7.675 5.744 28.985 1.00 20.18 112 LYS A CA 1
ATOM 824 C C . LYS A 1 129 ? -8.794 6.737 29.332 1.00 18.61 112 LYS A C 1
ATOM 825 O O . LYS A 1 129 ? -9.791 6.839 28.618 1.00 22.33 112 LYS A O 1
ATOM 831 N N . GLN A 1 130 ? -8.609 7.481 30.417 1.00 21.39 113 GLN A N 1
ATOM 832 C CA . GLN A 1 130 ? -9.596 8.456 30.874 1.00 17.47 113 GLN A CA 1
ATOM 833 C C . GLN A 1 130 ? -9.507 9.746 30.056 1.00 24.57 113 GLN A C 1
ATOM 834 O O . GLN A 1 130 ? -10.356 10.644 30.165 1.00 22.04 113 GLN A O 1
ATOM 840 N N . GLY A 1 131 ? -8.496 9.833 29.201 1.00 23.47 114 GLY A N 1
ATOM 841 C CA . GLY A 1 131 ? -8.343 11.012 28.367 1.00 23.62 114 GLY A CA 1
ATOM 842 C C . GLY A 1 131 ? -7.315 12.003 28.892 1.00 22.20 114 GLY A C 1
ATOM 843 O O . GLY A 1 131 ? -7.137 13.070 28.302 1.00 22.47 114 GLY A O 1
ATOM 844 N N . TYR A 1 132 ? -6.649 11.686 30.008 1.00 16.64 115 TYR A N 1
ATOM 845 C CA . TYR A 1 132 ? -5.625 12.603 30.531 1.00 18.44 115 TYR A CA 1
ATOM 846 C C . TYR A 1 132 ? -4.281 12.299 29.874 1.00 22.32 115 TYR A C 1
ATOM 847 O O . TYR A 1 132 ? -3.731 11.214 30.064 1.00 22.16 115 TYR A O 1
ATOM 856 N N . PHE A 1 133 ? -3.754 13.256 29.114 1.00 20.66 116 PHE A N 1
ATOM 857 C CA . PHE A 1 133 ? -2.515 13.061 28.354 1.00 25.78 116 PHE A CA 1
ATOM 858 C C . PHE A 1 133 ? -1.302 13.188 29.288 1.00 28.77 116 PHE A C 1
ATOM 859 O O . PHE A 1 133 ? -0.439 14.060 29.127 1.00 25.23 116 PHE A O 1
ATOM 867 N N . VAL A 1 134 ? -1.261 12.296 30.266 1.00 17.58 117 VAL A N 1
ATOM 868 C CA . VAL A 1 134 ? -0.147 12.160 31.189 1.00 23.49 117 VAL A CA 1
ATOM 869 C C . VAL A 1 134 ? 1.125 11.817 30.404 1.00 27.18 117 VAL A C 1
ATOM 870 O O . VAL A 1 134 ? 1.049 11.150 29.379 1.00 20.03 117 VAL A O 1
ATOM 874 N N . THR A 1 135 ? 2.294 12.272 30.859 1.00 24.10 118 THR A N 1
ATOM 875 C CA . THR A 1 135 ? 3.514 12.034 30.084 1.00 23.26 118 THR A CA 1
ATOM 876 C C . THR A 1 135 ? 4.254 10.732 30.466 1.00 23.38 118 THR A C 1
ATOM 877 O O . THR A 1 135 ? 3.907 10.059 31.439 1.00 19.93 118 THR A O 1
ATOM 881 N N . CYS A 1 136 ? 5.292 10.396 29.707 1.00 25.77 119 CYS A N 1
ATOM 882 C CA . CYS A 1 136 ? 6.093 9.207 30.000 1.00 30.51 119 CYS A CA 1
ATOM 883 C C . CYS A 1 136 ? 7.133 9.359 31.103 1.00 29.88 119 CYS A C 1
ATOM 884 O O . CYS A 1 136 ? 7.822 8.385 31.422 1.00 29.38 119 CYS A O 1
ATOM 887 N N . ASP A 1 137 ? 7.269 10.561 31.666 1.00 31.91 120 ASP A N 1
ATOM 888 C CA . ASP A 1 137 ? 8.287 10.818 32.698 1.00 29.11 120 ASP A CA 1
ATOM 889 C C . ASP A 1 137 ? 8.219 9.820 33.844 1.00 31.91 120 ASP A C 1
ATOM 890 O O . ASP A 1 137 ? 9.236 9.483 34.434 1.00 29.87 120 ASP A O 1
ATOM 895 N N . VAL A 1 138 ? 7.014 9.350 34.151 1.00 27.91 121 VAL A N 1
ATOM 896 C CA . VAL A 1 138 ? 6.816 8.440 35.261 1.00 28.35 121 VAL A CA 1
ATOM 897 C C . VAL A 1 138 ? 7.643 7.166 35.082 1.00 29.80 121 VAL A C 1
ATOM 898 O O . VAL A 1 138 ? 7.980 6.495 36.065 1.00 26.83 121 VAL A O 1
ATOM 902 N N . PHE A 1 139 ? 8.002 6.849 33.836 1.00 19.02 122 PHE A N 1
ATOM 903 C CA . PHE A 1 139 ? 8.753 5.619 33.561 1.00 22.60 122 PHE A CA 1
ATOM 904 C C . PHE A 1 139 ? 10.262 5.727 33.712 1.00 27.32 122 PHE A C 1
ATOM 905 O O . PHE A 1 139 ? 10.960 4.710 33.723 1.00 28.09 122 PHE A O 1
ATOM 913 N N . ASN A 1 140 ? 10.763 6.948 33.827 1.00 29.27 123 ASN A N 1
ATOM 914 C CA . ASN A 1 140 ? 12.203 7.150 33.843 1.00 38.46 123 ASN A CA 1
ATOM 915 C C . ASN A 1 140 ? 12.934 6.312 34.885 1.00 36.53 123 ASN A C 1
ATOM 916 O O . ASN A 1 140 ? 14.032 5.824 34.625 1.00 46.38 123 ASN A O 1
ATOM 921 N N . ASN A 1 141 ? 12.321 6.104 36.047 1.00 38.62 124 ASN A N 1
ATOM 922 C CA . ASN A 1 141 ? 12.972 5.268 37.058 1.00 43.00 124 ASN A CA 1
ATOM 923 C C . ASN A 1 141 ? 12.652 3.773 36.971 1.00 39.30 124 ASN A C 1
ATOM 924 O O . ASN A 1 141 ? 12.915 3.007 37.901 1.00 38.00 124 ASN A O 1
ATOM 929 N N . HIS A 1 142 ? 12.084 3.358 35.842 1.00 25.59 125 HIS A N 1
ATOM 930 C CA . HIS A 1 142 ? 12.046 1.929 35.510 1.00 24.96 125 HIS A CA 1
ATOM 931 C C . HIS A 1 142 ? 13.406 1.512 34.942 1.00 26.22 125 HIS A C 1
ATOM 932 O O . HIS A 1 142 ? 13.705 0.323 34.820 1.00 27.46 125 HIS A O 1
ATOM 939 N N . LYS A 1 143 ? 14.240 2.502 34.619 1.00 29.60 126 LYS A N 1
ATOM 940 C CA . LYS A 1 143 ? 15.558 2.223 34.044 1.00 29.98 126 LYS A CA 1
ATOM 941 C C . LYS A 1 143 ? 16.693 2.565 34.997 1.00 35.80 126 LYS A C 1
ATOM 942 O O . LYS A 1 143 ? 16.572 3.475 35.826 1.00 27.22 126 LYS A O 1
ATOM 948 N N . ASP A 1 144 ? 17.794 1.830 34.845 1.00 34.27 127 ASP A N 1
ATOM 949 C CA . ASP A 1 144 ? 19.061 2.095 35.521 1.00 43.12 127 ASP A CA 1
ATOM 950 C C . ASP A 1 144 ? 19.608 3.492 35.306 1.00 35.88 127 ASP A C 1
ATOM 951 O O . ASP A 1 144 ? 19.092 4.258 34.497 1.00 41.09 127 ASP A O 1
ATOM 956 N N . GLU A 1 145 ? 20.696 3.792 36.014 1.00 41.74 128 GLU A N 1
ATOM 957 C CA . GLU A 1 145 ? 21.522 4.953 35.703 1.00 47.90 128 GLU A CA 1
ATOM 958 C C . GLU A 1 145 ? 22.114 4.775 34.295 1.00 44.97 128 GLU A C 1
ATOM 959 O O . GLU A 1 145 ? 22.373 5.747 33.584 1.00 49.55 128 GLU A O 1
ATOM 965 N N . SER A 1 146 ? 22.303 3.516 33.903 1.00 37.10 129 SER A N 1
ATOM 966 C CA . SER A 1 146 ? 22.811 3.144 32.581 1.00 40.66 129 SER A CA 1
ATOM 967 C C . SER A 1 146 ? 21.752 3.260 31.489 1.00 35.28 129 SER A C 1
ATOM 968 O O . SER A 1 146 ? 22.061 3.224 30.295 1.00 38.29 129 SER A O 1
ATOM 971 N N . GLY A 1 147 ? 20.500 3.392 31.904 1.00 28.94 130 GLY A N 1
ATOM 972 C CA . GLY A 1 147 ? 19.391 3.467 30.970 1.00 29.19 130 GLY A CA 1
ATOM 973 C C . GLY A 1 147 ? 18.894 2.099 30.545 1.00 36.24 130 GLY A C 1
ATOM 974 O O . GLY A 1 147 ? 18.150 1.994 29.576 1.00 39.04 130 GLY A O 1
ATOM 975 N N . VAL A 1 148 ? 19.302 1.045 31.248 1.00 26.38 131 VAL A N 1
ATOM 976 C CA . VAL A 1 148 ? 18.723 -0.273 30.973 1.00 28.60 131 VAL A CA 1
ATOM 977 C C . VAL A 1 148 ? 17.679 -0.647 32.029 1.00 30.83 131 VAL A C 1
ATOM 978 O O . VAL A 1 148 ? 17.841 -0.326 33.223 1.00 25.26 131 VAL A O 1
ATOM 982 N N . PHE A 1 149 ? 16.601 -1.296 31.585 1.00 26.22 132 PHE A N 1
ATOM 983 C CA . PHE A 1 149 ? 15.495 -1.598 32.484 1.00 28.45 132 PHE A CA 1
ATOM 984 C C . PHE A 1 149 ? 16.005 -2.394 33.681 1.00 32.87 132 PHE A C 1
ATOM 985 O O . PHE A 1 149 ? 16.849 -3.286 33.533 1.00 29.18 132 PHE A O 1
ATOM 993 N N . LYS A 1 150 ? 15.508 -2.045 34.864 1.00 30.57 133 LYS A N 1
ATOM 994 C CA . LYS A 1 150 ? 15.985 -2.637 36.108 1.00 33.83 133 LYS A CA 1
ATOM 995 C C . LYS A 1 150 ? 15.767 -4.145 36.134 1.00 35.54 133 LYS A C 1
ATOM 996 O O . LYS A 1 150 ? 14.750 -4.646 35.637 1.00 36.27 133 LYS A O 1
ATOM 1002 N N . GLN A 1 151 ? 16.732 -4.863 36.704 1.00 39.16 134 GLN A N 1
ATOM 1003 C CA . GLN A 1 151 ? 16.651 -6.318 36.820 1.00 52.25 134 GLN A CA 1
ATOM 1004 C C . GLN A 1 151 ? 15.428 -6.773 37.624 1.00 52.38 134 GLN A C 1
ATOM 1005 O O . GLN A 1 151 ? 14.860 -7.835 37.358 1.00 57.67 134 GLN A O 1
ATOM 1011 N N . SER A 1 152 ? 15.025 -5.958 38.597 1.00 45.91 135 SER A N 1
ATOM 1012 C CA . SER A 1 152 ? 13.899 -6.281 39.475 1.00 51.19 135 SER A CA 1
ATOM 1013 C C . SER A 1 152 ? 12.533 -6.294 38.764 1.00 52.71 135 SER A C 1
ATOM 1014 O O . SER A 1 152 ? 11.563 -6.882 39.268 1.00 42.82 135 SER A O 1
ATOM 1017 N N . LEU A 1 153 ? 12.460 -5.641 37.603 1.00 42.01 136 LEU A N 1
ATOM 1018 C CA . LEU A 1 153 ? 11.234 -5.620 36.813 1.00 38.57 136 LEU A CA 1
ATOM 1019 C C . LEU A 1 153 ? 10.885 -7.006 36.306 1.00 39.85 136 LEU A C 1
ATOM 1020 O O . LEU A 1 153 ? 9.729 -7.423 36.379 1.00 46.11 136 LEU A O 1
ATOM 1025 N N . LYS A 1 154 ? 11.891 -7.705 35.780 1.00 61.94 137 LYS A N 1
ATOM 1026 C CA . LYS A 1 154 ? 11.693 -9.004 35.146 1.00 62.17 137 LYS A CA 1
ATOM 1027 C C . LYS A 1 154 ? 11.314 -10.052 36.179 1.00 67.00 137 LYS A C 1
ATOM 1028 O O . LYS A 1 154 ? 10.694 -11.063 35.856 1.00 71.01 137 LYS A O 1
ATOM 1034 N N . ASN A 1 155 ? 11.695 -9.808 37.427 1.00 59.78 138 ASN A N 1
ATOM 1035 C CA . ASN A 1 155 ? 11.387 -10.746 38.493 1.00 66.20 138 ASN A CA 1
ATOM 1036 C C . ASN A 1 155 ? 10.091 -10.378 39.198 1.00 67.84 138 ASN A C 1
ATOM 1037 O O . ASN A 1 155 ? 9.940 -10.570 40.406 1.00 71.03 138 ASN A O 1
ATOM 1042 N N . HIS A 1 156 ? 9.160 -9.837 38.419 1.00 58.84 139 HIS A N 1
ATOM 1043 C CA . HIS A 1 156 ? 7.822 -9.542 38.905 1.00 51.96 139 HIS A CA 1
ATOM 1044 C C . HIS A 1 156 ? 6.823 -9.518 37.755 1.00 44.57 139 HIS A C 1
ATOM 1045 O O . HIS A 1 156 ? 6.641 -8.488 37.096 1.00 42.59 139 HIS A O 1
ATOM 1052 N N . VAL A 1 157 ? 6.162 -10.649 37.535 1.00 32.87 140 VAL A N 1
ATOM 1053 C CA . VAL A 1 157 ? 5.276 -10.809 36.389 1.00 37.08 140 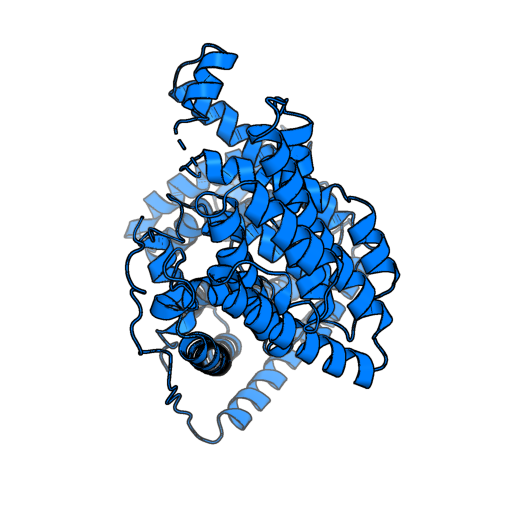VAL A CA 1
ATOM 1054 C C . VAL A 1 157 ? 4.180 -9.754 36.318 1.00 31.29 140 VAL A C 1
ATOM 1055 O O . VAL A 1 157 ? 3.957 -9.157 35.260 1.00 26.05 140 VAL A O 1
ATOM 1059 N N . GLU A 1 158 ? 3.491 -9.517 37.433 1.00 32.41 141 GLU A N 1
ATOM 1060 C CA . GLU A 1 158 ? 2.376 -8.571 37.413 1.00 34.80 141 GLU A CA 1
ATOM 1061 C C . GLU A 1 158 ? 2.824 -7.165 36.996 1.00 34.77 141 GLU A C 1
ATOM 1062 O O . GLU A 1 158 ? 2.116 -6.471 36.269 1.00 31.28 141 GLU A O 1
ATOM 1068 N N . GLY A 1 159 ? 4.003 -6.755 37.454 1.00 28.76 142 GLY A N 1
ATOM 1069 C CA . GLY A 1 159 ? 4.542 -5.460 37.097 1.00 30.24 142 GLY A CA 1
ATOM 1070 C C . GLY A 1 159 ? 4.937 -5.416 35.636 1.00 28.28 142 GLY A C 1
ATOM 1071 O O . GLY A 1 159 ? 4.742 -4.394 34.971 1.00 24.58 142 GLY A O 1
ATOM 1072 N N . LEU A 1 160 ? 5.510 -6.514 35.143 1.00 27.52 143 LEU A N 1
ATOM 1073 C CA . LEU A 1 160 ? 5.959 -6.589 33.754 1.00 27.30 143 LEU A CA 1
ATOM 1074 C C . LEU A 1 160 ? 4.760 -6.475 32.842 1.00 28.21 143 LEU A C 1
ATOM 1075 O O . LEU A 1 160 ? 4.787 -5.766 31.834 1.00 24.11 143 LEU A O 1
ATOM 1080 N N . LEU A 1 161 ? 3.708 -7.204 33.200 1.00 23.38 144 LEU A N 1
ATOM 1081 C CA . LEU A 1 161 ? 2.456 -7.150 32.463 1.00 24.01 144 LEU A CA 1
ATOM 1082 C C . LEU A 1 161 ? 1.823 -5.771 32.484 1.00 18.04 144 LEU A C 1
ATOM 1083 O O . LEU A 1 161 ? 1.298 -5.324 31.463 1.00 21.26 144 LEU A O 1
ATOM 1088 N N . GLU A 1 162 ? 1.841 -5.099 33.637 1.00 23.97 145 GLU A N 1
ATOM 1089 C CA . GLU A 1 162 ? 1.270 -3.753 33.710 1.00 24.36 145 GLU A CA 1
ATOM 1090 C C . GLU A 1 162 ? 2.026 -2.797 32.794 1.00 25.67 145 GLU A C 1
ATOM 1091 O O . GLU A 1 162 ? 1.434 -1.894 32.183 1.00 17.37 145 GLU A O 1
ATOM 1097 N N . LEU A 1 163 ? 3.338 -2.984 32.705 1.00 21.47 146 LEU A N 1
ATOM 1098 C CA . LEU A 1 163 ? 4.159 -2.117 31.862 1.00 16.60 146 LEU A CA 1
ATOM 1099 C C . LEU A 1 163 ? 3.868 -2.382 30.390 1.00 14.90 146 LEU A C 1
ATOM 1100 O O . LEU A 1 163 ? 3.728 -1.447 29.587 1.00 18.07 146 LEU A O 1
ATOM 1105 N N . TYR A 1 164 ? 3.765 -3.659 30.040 1.00 17.45 147 TYR A N 1
ATOM 1106 C CA . TYR A 1 164 ? 3.421 -4.041 28.680 1.00 19.40 147 TYR A CA 1
ATOM 1107 C C . TYR A 1 164 ? 2.090 -3.383 28.272 1.00 18.34 147 TYR A C 1
ATOM 1108 O O . TYR A 1 164 ? 1.987 -2.760 27.210 1.00 17.33 147 TYR A O 1
ATOM 1117 N N . GLU A 1 165 ? 1.085 -3.496 29.129 1.00 18.22 148 GLU A N 1
ATOM 1118 C CA . GLU A 1 165 ? -0.218 -2.927 28.799 1.00 22.69 148 GLU A CA 1
ATOM 1119 C C . GLU A 1 165 ? -0.140 -1.415 28.624 1.00 16.41 148 GLU A C 1
ATOM 1120 O O . GLU A 1 165 ? -0.799 -0.861 27.730 1.00 19.51 148 GLU A O 1
ATOM 1126 N N . ALA A 1 166 ? 0.664 -0.749 29.452 1.00 12.86 149 ALA A N 1
ATOM 1127 C CA . ALA A 1 166 ? 0.847 0.706 29.310 1.00 18.01 149 ALA A CA 1
ATOM 1128 C C . ALA A 1 166 ? 1.398 1.118 27.929 1.00 15.50 149 ALA A C 1
ATOM 1129 O O . ALA A 1 166 ? 1.037 2.188 27.386 1.00 19.53 149 ALA A O 1
ATOM 1131 N N . THR A 1 167 ? 2.260 0.275 27.355 1.00 16.05 150 THR A N 1
ATOM 1132 C CA . THR A 1 167 ? 2.900 0.603 26.067 1.00 19.75 150 THR A CA 1
ATOM 1133 C C . THR A 1 167 ? 1.862 0.763 24.967 1.00 20.80 150 THR A C 1
ATOM 1134 O O . THR A 1 167 ? 2.077 1.499 24.014 1.00 18.46 150 THR A O 1
ATOM 1138 N N . SER A 1 168 ? 0.730 0.076 25.097 1.00 17.22 151 SER A N 1
ATOM 1139 C CA . SER A 1 168 ? -0.336 0.191 24.089 1.00 21.55 151 SER A CA 1
ATOM 1140 C C . SER A 1 168 ? -0.944 1.581 23.972 1.00 20.21 151 SER A C 1
ATOM 1141 O O . SER A 1 168 ? -1.597 1.874 22.964 1.00 20.75 151 SER A O 1
ATOM 1144 N N . MET A 1 169 ? -0.751 2.423 24.991 1.00 19.92 152 MET A N 1
ATOM 1145 C CA . MET A 1 169 ? -1.314 3.772 24.995 1.00 17.97 152 MET A CA 1
ATOM 1146 C C . MET A 1 169 ? -0.340 4.788 24.449 1.00 18.26 152 MET A C 1
ATOM 1147 O O . MET A 1 169 ? -0.590 5.990 24.547 1.00 16.43 152 MET A O 1
ATOM 1152 N N . ARG A 1 170 ? 0.777 4.335 23.899 1.00 21.24 153 ARG A N 1
ATOM 1153 C CA . ARG A 1 170 ? 1.816 5.275 23.495 1.00 16.18 153 ARG A CA 1
ATOM 1154 C C . ARG A 1 170 ? 1.431 6.027 22.234 1.00 22.94 153 ARG A C 1
ATOM 1155 O O . ARG A 1 170 ? 0.652 5.523 21.404 1.00 19.66 153 ARG A O 1
ATOM 1163 N N . VAL A 1 171 ? 1.973 7.238 22.103 1.00 19.79 154 VAL A N 1
ATOM 1164 C CA . VAL A 1 171 ? 1.818 8.039 20.885 1.00 19.49 154 VAL A CA 1
ATOM 1165 C C . VAL A 1 171 ? 3.163 8.041 20.131 1.00 23.01 154 VAL A C 1
ATOM 1166 O O . VAL A 1 171 ? 4.142 7.454 20.623 1.00 19.28 154 VAL A O 1
ATOM 1170 N N . PRO A 1 172 ? 3.216 8.640 18.925 1.00 23.21 155 PRO A N 1
ATOM 1171 C CA . PRO A 1 172 ? 4.500 8.578 18.211 1.00 26.19 155 PRO A CA 1
ATOM 1172 C C . PRO A 1 172 ? 5.614 9.322 18.939 1.00 24.63 155 PRO A C 1
ATOM 1173 O O . PRO A 1 172 ? 5.378 10.387 19.508 1.00 24.67 155 PRO A O 1
ATOM 1177 N N . GLY A 1 173 ? 6.811 8.746 18.932 1.00 27.89 156 GLY A N 1
ATOM 1178 C CA . GLY A 1 173 ? 7.984 9.413 19.464 1.00 24.45 156 GLY A CA 1
ATOM 1179 C C . GLY A 1 173 ? 8.276 9.105 20.921 1.00 31.42 156 GLY A C 1
ATOM 1180 O O . GLY A 1 173 ? 9.249 9.621 21.467 1.00 27.97 156 GLY A O 1
ATOM 1181 N N . GLU A 1 174 ? 7.461 8.266 21.560 1.00 22.96 157 GLU A N 1
ATOM 1182 C CA . GLU A 1 174 ? 7.712 7.937 22.965 1.00 25.52 157 GLU A CA 1
ATOM 1183 C C . GLU A 1 174 ? 8.650 6.739 23.092 1.00 27.84 157 GLU A C 1
ATOM 1184 O O . GLU A 1 174 ? 8.210 5.596 23.250 1.00 23.30 157 GLU A O 1
ATOM 1190 N N . ILE A 1 175 ? 9.949 7.029 23.015 1.00 25.43 158 ILE A N 1
ATOM 1191 C CA . ILE A 1 175 ? 10.965 5.996 22.897 1.00 21.32 158 ILE A CA 1
ATOM 1192 C C . ILE A 1 175 ? 11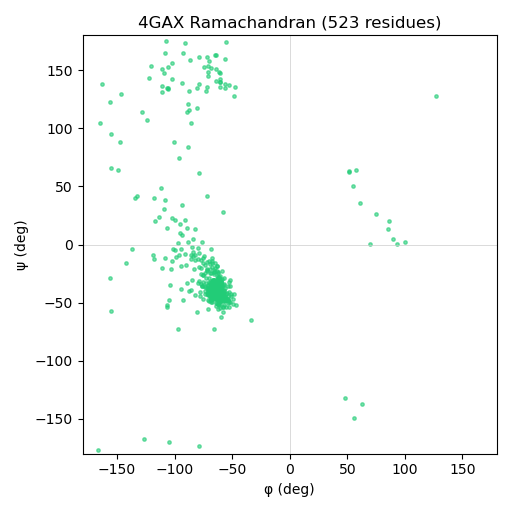.012 5.103 24.124 1.00 21.93 158 ILE A C 1
ATOM 1193 O O . ILE A 1 175 ? 11.301 3.898 24.009 1.00 22.45 158 ILE A O 1
ATOM 1198 N N . ILE A 1 176 ? 10.750 5.672 25.300 1.00 23.71 159 ILE A N 1
ATOM 1199 C CA . ILE A 1 176 ? 10.806 4.841 26.503 1.00 26.24 159 ILE A CA 1
ATOM 1200 C C . ILE A 1 176 ? 9.757 3.722 26.461 1.00 22.44 159 ILE A C 1
ATOM 1201 O O . ILE A 1 176 ? 10.006 2.612 26.963 1.00 19.08 159 ILE A O 1
ATOM 1206 N N . LEU A 1 177 ? 8.613 3.987 25.826 1.00 19.77 160 LEU A N 1
ATOM 1207 C CA . LEU A 1 177 ? 7.590 2.939 25.667 1.00 19.17 160 LEU A CA 1
ATOM 1208 C C . LEU A 1 177 ? 7.819 2.024 24.456 1.00 17.17 160 LEU A C 1
ATOM 1209 O O . LEU A 1 177 ? 7.429 0.846 24.475 1.00 22.17 160 LEU A O 1
ATOM 1214 N N . GLU A 1 178 ? 8.417 2.544 23.386 1.00 17.36 161 GLU A N 1
ATOM 1215 C CA . GLU A 1 178 ? 8.900 1.633 22.348 1.00 18.80 161 GLU A CA 1
ATOM 1216 C C . GLU A 1 178 ? 9.896 0.638 22.982 1.00 25.53 161 GLU A C 1
ATOM 1217 O O . GLU A 1 178 ? 9.810 -0.579 22.783 1.00 24.50 161 GLU A O 1
ATOM 1223 N N . ASP A 1 179 ? 10.843 1.169 23.748 1.00 22.49 162 ASP A N 1
ATOM 1224 C CA . ASP A 1 179 ? 11.811 0.331 24.455 1.00 26.70 162 ASP A CA 1
ATOM 1225 C C . ASP A 1 179 ? 11.118 -0.649 25.394 1.00 21.93 162 ASP A C 1
ATOM 1226 O O . ASP A 1 179 ? 11.461 -1.837 25.439 1.00 21.21 162 ASP A O 1
ATOM 1231 N N . ALA A 1 180 ? 10.148 -0.154 26.150 1.00 22.22 163 ALA A N 1
ATOM 1232 C CA . ALA A 1 180 ? 9.467 -1.001 27.134 1.00 23.65 163 ALA A CA 1
ATOM 1233 C C . ALA A 1 180 ? 8.688 -2.117 26.456 1.00 19.22 163 ALA A C 1
ATOM 1234 O O . ALA A 1 180 ? 8.530 -3.209 27.015 1.00 20.60 163 ALA A O 1
ATOM 1236 N N . LEU A 1 181 ? 8.198 -1.852 25.245 1.00 21.54 164 LEU A N 1
ATOM 1237 C CA . LEU A 1 181 ? 7.416 -2.857 24.529 1.00 17.42 164 LEU A CA 1
ATOM 1238 C C . LEU A 1 181 ? 8.322 -4.018 24.125 1.00 22.40 164 LEU A C 1
ATOM 1239 O O . LEU A 1 181 ? 7.979 -5.191 24.313 1.00 24.84 164 LEU A O 1
ATOM 1244 N N . VAL A 1 182 ? 9.497 -3.694 23.597 1.00 19.04 165 VAL A N 1
ATOM 1245 C CA . VAL A 1 182 ? 10.464 -4.721 23.211 1.00 24.45 165 VAL A CA 1
ATOM 1246 C C . VAL A 1 182 ? 10.912 -5.542 24.425 1.00 25.54 165 VAL A C 1
ATOM 1247 O O . VAL A 1 182 ? 10.973 -6.773 24.365 1.00 23.44 165 VAL A O 1
ATOM 1251 N N . PHE A 1 183 ? 11.200 -4.853 25.525 1.00 23.63 166 PHE A N 1
ATOM 1252 C CA . PHE A 1 183 ? 11.669 -5.481 26.765 1.00 25.97 166 PHE A CA 1
ATOM 1253 C C . PHE A 1 183 ? 10.605 -6.438 27.343 1.00 23.98 166 PHE A C 1
ATOM 1254 O O . PHE A 1 183 ? 10.854 -7.627 27.548 1.00 20.55 166 PHE A O 1
ATOM 1262 N N . THR A 1 184 ? 9.404 -5.927 27.567 1.00 18.15 167 THR A N 1
ATOM 1263 C CA . THR A 1 184 ? 8.348 -6.745 28.155 1.00 19.43 167 THR A CA 1
ATOM 1264 C C . THR A 1 184 ? 7.953 -7.913 27.265 1.00 26.99 167 THR A C 1
ATOM 1265 O O . THR A 1 184 ? 7.758 -9.028 27.758 1.00 25.50 167 THR A O 1
ATOM 1269 N N . GLN A 1 185 ? 7.844 -7.666 25.960 1.00 22.51 168 GLN A N 1
ATOM 1270 C CA . GLN A 1 185 ? 7.509 -8.736 25.003 1.00 23.08 168 GLN A CA 1
ATOM 1271 C C . GLN A 1 185 ? 8.477 -9.894 25.091 1.00 30.91 168 GLN A C 1
ATOM 1272 O O . GLN A 1 185 ? 8.065 -11.062 25.102 1.00 26.19 168 GLN A O 1
ATOM 1278 N N . SER A 1 186 ? 9.770 -9.581 25.148 1.00 25.13 169 SER A N 1
ATOM 1279 C CA . SER A 1 186 ? 10.778 -10.638 25.154 1.00 27.90 169 SER A CA 1
ATOM 1280 C C . SER A 1 186 ? 10.761 -11.379 26.474 1.00 25.99 169 SER A C 1
ATOM 1281 O O . SER A 1 186 ? 10.843 -12.602 26.504 1.00 31.53 169 SER A O 1
ATOM 1284 N N . HIS A 1 187 ? 10.643 -10.642 27.572 1.00 24.83 170 HIS A N 1
ATOM 1285 C CA . HIS A 1 187 ? 10.634 -11.299 28.875 1.00 26.21 170 HIS A CA 1
ATOM 1286 C C . HIS A 1 187 ? 9.328 -12.038 29.159 1.00 29.04 170 HIS A C 1
ATOM 1287 O O . HIS A 1 187 ? 9.357 -13.164 29.651 1.00 33.15 170 HIS A O 1
ATOM 1294 N N . LEU A 1 188 ? 8.197 -11.415 28.829 1.00 23.16 171 LEU A N 1
ATOM 1295 C CA . LEU A 1 188 ? 6.896 -12.058 29.021 1.00 18.58 171 LEU A CA 1
ATOM 1296 C C . LEU A 1 188 ? 6.744 -13.346 28.210 1.00 25.52 171 LEU A C 1
ATOM 1297 O O . LEU A 1 188 ? 6.199 -14.338 28.715 1.00 26.93 171 LEU A O 1
ATOM 1302 N N . SER A 1 189 ? 7.240 -13.345 26.968 1.00 24.55 172 SER A N 1
ATOM 1303 C CA . SER A 1 189 ? 7.209 -14.537 26.120 1.00 26.42 172 SER A CA 1
ATOM 1304 C C . SER A 1 189 ? 7.872 -15.732 26.794 1.00 29.58 172 SER A C 1
ATOM 1305 O O . SER A 1 189 ? 7.327 -16.851 26.798 1.00 25.40 172 SER A O 1
ATOM 1308 N N . ILE A 1 190 ? 9.056 -15.483 27.347 1.00 23.67 173 ILE A N 1
ATOM 1309 C CA . ILE A 1 190 ? 9.847 -16.518 28.009 1.00 25.82 173 ILE A CA 1
ATOM 1310 C C . ILE A 1 190 ? 9.154 -16.977 29.290 1.00 25.99 173 ILE A C 1
ATOM 1311 O O . ILE A 1 190 ? 9.057 -18.170 29.555 1.00 27.76 173 ILE A O 1
ATOM 1316 N N . ILE A 1 191 ? 8.680 -16.025 30.088 1.00 25.98 174 ILE A N 1
ATOM 1317 C CA . ILE A 1 191 ? 8.052 -16.366 31.357 1.00 29.54 174 ILE A CA 1
ATOM 1318 C C . ILE A 1 191 ? 6.806 -17.226 31.118 1.00 28.29 174 ILE A C 1
ATOM 1319 O O . ILE A 1 191 ? 6.591 -18.225 31.798 1.00 27.18 174 ILE A O 1
ATOM 1324 N N . ALA A 1 192 ? 6.005 -16.862 30.126 1.00 22.40 175 ALA A N 1
ATOM 1325 C CA . ALA A 1 192 ? 4.787 -17.606 29.840 1.00 24.86 175 ALA A CA 1
ATOM 1326 C C . ALA A 1 192 ? 5.114 -19.060 29.499 1.00 23.67 175 ALA A C 1
ATOM 1327 O O . ALA A 1 192 ? 4.402 -19.967 29.908 1.00 27.98 175 ALA A O 1
ATOM 1329 N N . LYS A 1 193 ? 6.213 -19.293 28.789 1.00 27.95 176 LYS A N 1
ATOM 1330 C CA . LYS A 1 193 ? 6.630 -20.665 28.510 1.00 31.08 176 LYS A CA 1
ATOM 1331 C C . LYS A 1 193 ? 7.168 -21.369 29.761 1.00 32.12 176 LYS A C 1
ATOM 1332 O O . LYS A 1 193 ? 6.869 -22.538 29.998 1.00 31.35 176 LYS A O 1
ATOM 1338 N N . ASP A 1 194 ? 7.976 -20.662 30.546 1.00 24.95 177 ASP A N 1
ATOM 1339 C CA . ASP A 1 194 ? 8.567 -21.239 31.749 1.00 36.95 177 ASP A CA 1
ATOM 1340 C C . ASP A 1 194 ? 7.522 -21.517 32.839 1.00 35.60 177 ASP A C 1
ATOM 1341 O O . ASP A 1 194 ? 7.728 -22.371 33.697 1.00 33.42 177 ASP A O 1
ATOM 1346 N N . THR A 1 195 ? 6.409 -20.794 32.814 1.00 29.84 178 THR A N 1
ATOM 1347 C CA . THR A 1 195 ? 5.411 -20.944 33.877 1.00 33.53 178 THR A CA 1
ATOM 1348 C C . THR A 1 195 ? 4.267 -21.885 33.512 1.00 29.94 178 THR A C 1
ATOM 1349 O O . THR A 1 195 ? 3.342 -22.079 34.318 1.00 24.52 178 THR A O 1
ATOM 1353 N N . LEU A 1 196 ? 4.325 -22.469 32.314 1.00 25.24 179 LEU A N 1
ATOM 1354 C CA . LEU A 1 196 ? 3.260 -23.369 31.873 1.00 30.95 179 LEU A CA 1
ATOM 1355 C C . LEU A 1 196 ? 3.033 -24.485 32.894 1.00 27.05 179 LEU A C 1
ATOM 1356 O O . LEU A 1 196 ? 1.903 -24.758 33.289 1.00 25.97 179 LEU A O 1
ATOM 1361 N N . SER A 1 197 ? 4.113 -25.116 33.332 1.00 25.92 180 SER A N 1
ATOM 1362 C CA . SER A 1 197 ? 3.998 -26.224 34.280 1.00 32.80 180 SER A CA 1
ATOM 1363 C C . SER A 1 197 ? 3.929 -25.774 35.750 1.00 28.76 180 SER A C 1
ATOM 1364 O O . SER A 1 197 ? 3.773 -26.593 36.653 1.00 37.06 180 SER A O 1
ATOM 1367 N N . ILE A 1 198 ? 4.030 -24.472 35.985 1.00 29.86 181 ILE A N 1
ATOM 1368 C CA . ILE A 1 198 ? 4.059 -23.927 37.343 1.00 31.68 181 ILE A CA 1
ATOM 1369 C C . ILE A 1 198 ? 2.716 -23.280 37.665 1.00 36.19 181 ILE A C 1
ATOM 1370 O O . ILE A 1 198 ? 2.127 -23.515 38.726 1.00 32.61 181 ILE A O 1
ATOM 1375 N N . ASN A 1 199 ? 2.246 -22.454 36.735 1.00 25.44 182 ASN A N 1
ATOM 1376 C CA . ASN A 1 199 ? 0.931 -21.823 36.831 1.00 28.63 182 ASN A CA 1
ATOM 1377 C C . ASN A 1 199 ? 0.326 -21.632 35.442 1.00 22.95 182 ASN A C 1
ATOM 1378 O O . ASN A 1 199 ? 0.493 -20.579 34.831 1.00 27.43 182 ASN A O 1
ATOM 1383 N N . PRO A 1 200 ? -0.403 -22.643 34.951 1.00 26.97 183 PRO A N 1
ATOM 1384 C CA . PRO A 1 200 ? -0.942 -22.638 33.584 1.00 30.93 183 PRO A CA 1
ATOM 1385 C C . PRO A 1 200 ? -1.856 -21.449 33.304 1.00 29.95 183 PRO A C 1
ATOM 1386 O O . PRO A 1 200 ? -1.757 -20.837 32.230 1.00 29.83 183 PRO A O 1
ATOM 1390 N N . ALA A 1 201 ? -2.734 -21.123 34.251 1.00 33.52 184 ALA A N 1
ATOM 1391 C CA . ALA A 1 201 ? -3.650 -19.996 34.081 1.00 36.46 184 ALA A CA 1
ATOM 1392 C C . ALA A 1 201 ? -2.889 -18.685 33.871 1.00 29.82 184 ALA A C 1
ATOM 1393 O O . ALA A 1 201 ? -3.331 -17.801 33.127 1.00 24.24 184 ALA A O 1
ATOM 1395 N N . LEU A 1 202 ? -1.745 -18.553 34.532 1.00 26.09 185 LEU A N 1
ATOM 1396 C CA . LEU A 1 202 ? -0.965 -17.329 34.419 1.00 24.35 185 LEU A CA 1
ATOM 1397 C C . LEU A 1 202 ? -0.290 -17.274 33.047 1.00 28.94 185 LEU A C 1
ATOM 1398 O O . LEU A 1 202 ? -0.246 -16.217 32.413 1.00 23.70 185 LEU A O 1
ATOM 1403 N N . SER A 1 203 ? 0.214 -18.420 32.586 1.00 29.01 186 SER A N 1
ATOM 1404 C CA . SER A 1 203 ? 0.763 -18.524 31.229 1.00 25.35 186 SER A CA 1
ATOM 1405 C C . SER A 1 203 ? -0.262 -18.045 30.225 1.00 25.26 186 SER A C 1
ATOM 1406 O O . SER A 1 203 ? 0.038 -17.237 29.345 1.00 24.14 186 SER A O 1
ATOM 1409 N N . THR A 1 204 ? -1.487 -18.536 30.388 1.00 27.14 187 THR A N 1
ATOM 1410 C CA . THR A 1 204 ? -2.588 -18.172 29.511 1.00 28.11 187 THR A CA 1
ATOM 1411 C C . THR A 1 204 ? -2.864 -16.673 29.547 1.00 26.84 187 THR A C 1
ATOM 1412 O O . THR A 1 204 ? -3.058 -16.048 28.506 1.00 19.37 187 THR A O 1
ATOM 1416 N N . GLU A 1 205 ? -2.879 -16.094 30.741 1.00 22.70 188 GLU A N 1
ATOM 1417 C CA . GLU A 1 205 ? -3.137 -14.668 30.872 1.00 26.63 188 GLU A CA 1
ATOM 1418 C C . GLU A 1 205 ? -2.040 -13.802 30.233 1.00 25.42 188 GLU A C 1
ATOM 1419 O O . GLU A 1 205 ? -2.341 -12.785 29.588 1.00 24.71 188 GLU A O 1
ATOM 1425 N N . ILE A 1 206 ? -0.779 -14.198 30.403 1.00 21.90 189 ILE A N 1
ATOM 1426 C CA . ILE A 1 206 ? 0.320 -13.524 29.698 1.00 19.36 189 ILE A CA 1
ATOM 1427 C C . ILE A 1 206 ? 0.168 -13.685 28.173 1.00 20.72 189 ILE A C 1
ATOM 1428 O O . ILE A 1 206 ? 0.299 -12.734 27.417 1.00 23.50 189 ILE A O 1
ATOM 1433 N N . GLN A 1 207 ? -0.108 -14.895 27.714 1.00 18.70 190 GLN A N 1
ATOM 1434 C CA . GLN A 1 207 ? -0.160 -15.126 26.273 1.00 18.50 190 GLN A CA 1
ATOM 1435 C C . GLN A 1 207 ? -1.349 -14.426 25.614 1.00 19.61 190 GLN A C 1
ATOM 1436 O O . GLN A 1 207 ? -1.240 -13.969 24.477 1.00 21.45 190 GLN A O 1
ATOM 1442 N N . ARG A 1 208 ? -2.467 -14.279 26.322 1.00 23.62 191 ARG A N 1
ATOM 1443 C CA . ARG A 1 208 ? -3.573 -13.520 25.720 1.00 24.27 191 ARG A CA 1
ATOM 1444 C C . ARG A 1 208 ? -3.177 -12.054 25.554 1.00 26.96 191 ARG A C 1
ATOM 1445 O O . ARG A 1 208 ? -3.433 -11.460 24.510 1.00 24.78 191 ARG A O 1
ATOM 1453 N N . ALA A 1 209 ? -2.522 -11.488 26.568 1.00 22.06 192 ALA A N 1
ATOM 1454 C CA . ALA A 1 209 ? -2.046 -10.111 26.493 1.00 23.92 192 ALA A CA 1
ATOM 1455 C C . ALA A 1 209 ? -1.069 -9.915 25.330 1.00 22.88 192 ALA A C 1
ATOM 1456 O O . ALA A 1 209 ? -1.153 -8.925 24.588 1.00 19.25 192 ALA A O 1
ATOM 1458 N N . LEU A 1 210 ? -0.136 -10.852 25.179 1.00 15.03 193 LEU A N 1
ATOM 1459 C CA . LEU A 1 210 ? 0.828 -10.790 24.080 1.00 19.53 193 LEU A CA 1
ATOM 1460 C C . LEU A 1 210 ? 0.158 -10.894 22.701 1.00 28.77 193 LEU A C 1
ATOM 1461 O O . LEU A 1 210 ? 0.604 -10.266 21.730 1.00 23.52 193 LEU A O 1
ATOM 1466 N N . LYS A 1 211 ? -0.904 -11.694 22.610 1.00 23.76 194 LYS A N 1
ATOM 1467 C CA . LYS A 1 211 ? -1.668 -11.817 21.364 1.00 23.61 194 LYS A CA 1
ATOM 1468 C C . LYS A 1 211 ? -2.387 -10.504 21.015 1.00 22.43 194 LYS A C 1
ATOM 1469 O O . LYS A 1 211 ? -2.419 -10.100 19.850 1.00 27.37 194 LYS A O 1
ATOM 1475 N N . LYS A 1 212 ? -2.961 -9.841 22.013 1.00 20.78 195 LYS A N 1
ATOM 1476 C CA . LYS A 1 212 ? -3.611 -8.547 21.791 1.00 17.98 195 LYS A CA 1
ATOM 1477 C C . LYS A 1 212 ? -3.642 -7.780 23.100 1.00 19.33 195 LYS A C 1
ATOM 1478 O O . LYS A 1 212 ? -4.162 -8.270 24.119 1.00 20.80 195 LYS A O 1
ATOM 1484 N N . PRO A 1 213 ? -3.063 -6.574 23.102 1.00 20.20 196 PRO A N 1
ATOM 1485 C CA . PRO A 1 213 ? -3.056 -5.865 24.378 1.00 20.23 196 PRO A CA 1
ATOM 1486 C C . PRO A 1 213 ? -4.451 -5.386 24.780 1.00 21.66 196 PRO A C 1
ATOM 1487 O O . PRO A 1 213 ? -5.341 -5.244 23.924 1.00 24.02 196 PRO A O 1
ATOM 1491 N N . LEU A 1 214 ? -4.616 -5.155 26.081 1.00 18.06 197 LEU A N 1
ATOM 1492 C CA . LEU A 1 214 ? -5.880 -4.781 26.686 1.00 25.15 197 LEU A CA 1
ATOM 1493 C C . LEU A 1 214 ? -6.565 -3.590 25.995 1.00 24.45 197 LEU A C 1
ATOM 1494 O O . LEU A 1 214 ? -7.787 -3.601 25.739 1.00 20.89 197 LEU A O 1
ATOM 1499 N N . TRP A 1 215 ? -5.774 -2.574 25.686 1.00 19.64 198 TRP A N 1
ATOM 1500 C CA . TRP A 1 215 ? -6.292 -1.344 25.074 1.00 21.41 198 TRP A CA 1
ATOM 1501 C C . TRP A 1 215 ? -6.952 -1.610 23.727 1.00 18.44 198 TRP A C 1
ATOM 1502 O O . TRP A 1 215 ? -7.947 -0.970 23.376 1.00 19.73 198 TRP A O 1
ATOM 1513 N N . LYS A 1 216 ? -6.410 -2.569 22.980 1.00 17.96 199 LYS A N 1
ATOM 1514 C CA . LYS A 1 216 ? -6.945 -2.886 21.658 1.00 22.40 199 LYS A CA 1
ATOM 1515 C C . LYS A 1 216 ? -8.156 -3.830 21.681 1.00 25.04 199 LYS A C 1
ATOM 1516 O O . LYS A 1 216 ? -8.915 -3.886 20.715 1.00 24.55 199 LYS A O 1
ATOM 1522 N N . ARG A 1 217 ? -8.326 -4.580 22.769 1.00 19.98 200 ARG A N 1
ATOM 1523 C CA . ARG A 1 217 ? -9.469 -5.494 22.901 1.00 18.18 200 ARG A CA 1
ATOM 1524 C C . ARG A 1 217 ? -10.713 -4.710 23.336 1.00 20.34 200 ARG A C 1
ATOM 1525 O O . ARG A 1 217 ? -10.652 -3.866 24.246 1.00 16.75 200 ARG A O 1
ATOM 1533 N N . LEU A 1 218 ? -11.842 -4.984 22.686 1.00 19.30 201 LEU A N 1
ATOM 1534 C CA . LEU A 1 218 ? -13.099 -4.332 23.043 1.00 14.34 201 LEU A CA 1
ATOM 1535 C C . LEU A 1 218 ? -13.421 -4.692 24.500 1.00 14.63 201 LEU A C 1
ATOM 1536 O O . LEU A 1 218 ? -13.252 -5.846 24.889 1.00 19.33 201 LEU A O 1
ATOM 1541 N N . PRO A 1 219 ? -13.920 -3.725 25.285 1.00 20.35 202 PRO A N 1
ATOM 1542 C CA . PRO A 1 219 ? -14.170 -3.957 26.717 1.00 21.73 202 PRO A CA 1
ATOM 1543 C C . PRO A 1 219 ? -15.094 -5.130 27.037 1.00 22.42 202 PRO A C 1
ATOM 1544 O O . PRO A 1 219 ? -14.831 -5.815 28.017 1.00 22.26 202 PRO A O 1
ATOM 1548 N N . ARG A 1 220 ? -16.140 -5.371 26.249 1.00 17.87 203 ARG A N 1
ATOM 1549 C CA . ARG A 1 220 ? -17.031 -6.508 26.538 1.00 17.53 203 ARG A CA 1
ATOM 1550 C C . ARG A 1 220 ? -16.332 -7.842 26.269 1.00 16.99 203 ARG A C 1
ATOM 1551 O O . ARG A 1 220 ? -16.581 -8.858 26.947 1.00 18.75 203 ARG A O 1
ATOM 1559 N N . ILE A 1 221 ? -15.445 -7.854 25.281 1.00 19.18 204 ILE A N 1
ATOM 1560 C CA . ILE A 1 221 ? -14.683 -9.074 25.001 1.00 18.34 204 ILE A CA 1
ATOM 1561 C C . ILE A 1 221 ? -13.644 -9.294 26.112 1.00 18.10 204 ILE A C 1
ATOM 1562 O O . ILE A 1 221 ? -13.372 -10.431 26.501 1.00 23.35 204 ILE A O 1
ATOM 1567 N N . GLU A 1 222 ? -13.048 -8.219 26.616 1.00 17.04 205 GLU A N 1
ATOM 1568 C CA . GLU A 1 222 ? -12.125 -8.368 27.762 1.00 23.05 205 GLU A CA 1
ATOM 1569 C C . GLU A 1 222 ? -12.838 -8.963 28.975 1.00 23.03 205 GLU A C 1
ATOM 1570 O O . GLU A 1 222 ? -12.317 -9.864 29.631 1.00 23.55 205 GLU A O 1
ATOM 1576 N N . ALA A 1 223 ? -14.046 -8.490 29.246 1.00 16.53 206 ALA A N 1
ATOM 1577 C CA . ALA A 1 223 ? -14.794 -8.964 30.403 1.00 16.90 206 ALA A CA 1
ATOM 1578 C C . ALA A 1 223 ? -15.023 -10.467 30.348 1.00 22.22 206 ALA A C 1
ATOM 1579 O O . ALA A 1 223 ? -14.784 -11.169 31.336 1.00 25.28 206 ALA A O 1
ATOM 1581 N N . VAL A 1 224 ? -15.457 -10.974 29.198 1.00 21.92 207 VAL A N 1
ATOM 1582 C CA . VAL A 1 224 ? -15.695 -12.416 29.080 1.00 19.90 207 VAL A CA 1
ATOM 1583 C C . VAL A 1 224 ? -14.429 -13.214 29.352 1.00 25.27 207 VAL A C 1
ATOM 1584 O O . VAL A 1 224 ? -14.502 -14.325 29.880 1.00 22.63 207 VAL A O 1
ATOM 1588 N N . GLN A 1 225 ? -13.267 -12.660 29.008 1.00 26.53 208 GLN A N 1
ATOM 1589 C CA . GLN A 1 225 ? -12.012 -13.384 29.227 1.00 25.05 208 GLN A CA 1
ATOM 1590 C C . GLN A 1 225 ? -11.435 -13.101 30.617 1.00 29.51 208 GLN A C 1
ATOM 1591 O O . GLN A 1 225 ? -10.807 -13.971 31.223 1.00 24.63 208 GLN A O 1
ATOM 1597 N N . TYR A 1 226 ? -11.637 -11.890 31.127 1.00 21.40 209 TYR A N 1
ATOM 1598 C CA . TYR A 1 226 ? -11.020 -11.528 32.409 1.00 23.22 209 TYR A CA 1
ATOM 1599 C C . TYR A 1 226 ? -11.758 -12.135 33.602 1.00 25.11 209 TYR A C 1
ATOM 1600 O O . TYR A 1 226 ? -11.157 -12.484 34.617 1.00 22.00 209 TYR A O 1
ATOM 1609 N N . ILE A 1 227 ? -13.069 -12.256 33.477 1.00 22.08 210 ILE A N 1
ATOM 1610 C CA . ILE A 1 227 ? -13.878 -12.766 34.565 1.00 21.93 210 ILE A CA 1
ATOM 1611 C C . ILE A 1 227 ? -13.365 -14.121 35.101 1.00 29.07 210 ILE A C 1
ATOM 1612 O O . ILE A 1 227 ? -13.071 -14.230 36.296 1.00 25.98 210 ILE A O 1
ATOM 1617 N N . PRO A 1 228 ? -13.193 -15.134 34.224 1.00 31.08 211 PRO A N 1
ATOM 1618 C CA . PRO A 1 228 ? -12.694 -16.414 34.755 1.00 29.20 211 PRO A CA 1
ATOM 1619 C C . PRO A 1 228 ? -11.267 -16.338 35.290 1.00 32.01 211 PRO A C 1
ATOM 1620 O O . PRO A 1 228 ? -10.958 -17.016 36.275 1.00 32.73 211 PRO A O 1
ATOM 1624 N N . PHE A 1 229 ? -10.398 -15.559 34.650 1.00 25.22 212 PHE A N 1
ATOM 1625 C CA . PHE A 1 229 ? -9.051 -15.421 35.182 1.00 26.69 212 PHE A CA 1
ATOM 1626 C C . PHE A 1 229 ? -9.118 -14.805 36.582 1.00 29.25 212 PHE A C 1
ATOM 1627 O O . PHE A 1 229 ? -8.443 -15.268 37.509 1.00 26.80 212 PHE A O 1
ATOM 1635 N N . TYR A 1 230 ? -9.940 -13.770 36.745 1.00 25.15 213 TYR A N 1
ATOM 1636 C CA . TYR A 1 230 ? -10.009 -13.081 38.040 1.00 27.82 213 TYR A CA 1
ATOM 1637 C C . TYR A 1 230 ? -10.550 -14.038 39.107 1.00 25.94 213 TYR A C 1
ATOM 1638 O O . TYR A 1 230 ? -10.038 -14.105 40.224 1.00 26.23 213 TYR A O 1
ATOM 1647 N N . GLU A 1 231 ? -11.575 -14.802 38.739 1.00 23.97 214 GLU A N 1
ATOM 1648 C CA . GLU A 1 231 ? -12.265 -15.655 39.687 1.00 23.27 214 GLU A CA 1
ATOM 1649 C C . GLU A 1 231 ? -11.324 -16.703 40.256 1.00 27.57 214 GLU A C 1
ATOM 1650 O O . GLU A 1 231 ? -11.488 -17.134 41.397 1.00 25.50 214 GLU A O 1
ATOM 1656 N N . GLN A 1 232 ? -10.314 -17.080 39.476 1.00 20.29 215 GLN A N 1
ATOM 1657 C CA . GLN A 1 232 ? -9.383 -18.121 39.895 1.00 28.22 215 GLN A CA 1
ATOM 1658 C C . GLN A 1 232 ? -8.117 -17.581 40.576 1.00 29.42 215 GLN A C 1
ATOM 1659 O O . GLN A 1 232 ? -7.273 -18.355 41.047 1.00 28.20 215 GLN A O 1
ATOM 1665 N N . GLN A 1 233 ? -7.979 -16.261 40.626 1.00 29.93 216 GLN A N 1
ATOM 1666 C CA . GLN A 1 233 ? -6.846 -15.661 41.328 1.00 32.98 216 GLN A CA 1
ATOM 1667 C C . GLN A 1 233 ? -7.011 -15.779 42.836 1.00 34.49 216 GLN A C 1
ATOM 1668 O O . GLN A 1 233 ? -8.074 -15.452 43.374 1.00 31.72 216 GLN A O 1
ATOM 1674 N N . ASP A 1 234 ? -5.953 -16.226 43.513 1.00 32.19 217 ASP A N 1
ATOM 1675 C CA . ASP A 1 234 ? -5.997 -16.480 44.957 1.00 40.12 217 ASP A CA 1
ATOM 1676 C C . ASP A 1 234 ? -6.576 -15.330 45.804 1.00 37.26 217 ASP A C 1
ATOM 1677 O O . ASP A 1 234 ? -7.427 -15.551 46.672 1.00 51.33 217 ASP A O 1
ATOM 1682 N N . SER A 1 235 ? -6.126 -14.113 45.538 1.00 31.27 218 SER A N 1
ATOM 1683 C CA . SER A 1 235 ? -6.476 -12.969 46.373 1.00 48.71 218 SER A CA 1
ATOM 1684 C C . SER A 1 235 ? -7.680 -12.167 45.863 1.00 41.50 218 SER A C 1
ATOM 1685 O O . SER A 1 235 ? -7.884 -11.021 46.281 1.00 41.93 218 SER A O 1
ATOM 1688 N N . HIS A 1 236 ? -8.484 -12.750 44.980 1.00 31.69 219 HIS A N 1
ATOM 1689 C CA . HIS A 1 236 ? -9.495 -11.950 44.268 1.00 25.16 219 HIS A CA 1
ATOM 1690 C C . HIS A 1 236 ? -10.620 -11.535 45.212 1.00 24.37 219 HIS A C 1
ATOM 1691 O O . HIS A 1 236 ? -10.884 -12.205 46.216 1.00 28.42 219 HIS A O 1
ATOM 1698 N N . ASN A 1 237 ? -11.278 -10.425 44.894 1.00 26.41 220 ASN A N 1
ATOM 1699 C CA . ASN A 1 237 ? -12.358 -9.934 45.733 1.00 24.33 220 ASN A CA 1
ATOM 1700 C C . ASN A 1 237 ? -13.648 -10.702 45.434 1.00 22.94 220 ASN A C 1
ATOM 1701 O O . ASN A 1 237 ? -14.169 -10.643 44.320 1.00 21.77 220 ASN A O 1
ATOM 1706 N N . LYS A 1 238 ? -14.165 -11.412 46.429 1.00 25.65 221 LYS A N 1
ATOM 1707 C CA . LYS A 1 238 ? -15.311 -12.283 46.223 1.00 25.28 221 LYS A CA 1
ATOM 1708 C C . LYS A 1 238 ? -16.557 -11.476 45.876 1.00 22.82 221 LYS A C 1
ATOM 1709 O O . LYS A 1 238 ? -17.422 -11.930 45.118 1.00 22.24 221 LYS A O 1
ATOM 1715 N N . THR A 1 239 ? -16.654 -10.271 46.421 1.00 25.02 222 THR A N 1
ATOM 1716 C CA . THR A 1 239 ? -17.806 -9.428 46.114 1.00 21.53 222 THR A CA 1
ATOM 1717 C C . THR A 1 239 ? -17.788 -8.963 44.668 1.00 22.80 222 THR A C 1
ATOM 1718 O O . THR A 1 239 ? -18.813 -9.015 43.993 1.00 26.27 222 THR A O 1
ATOM 1722 N N . LEU A 1 240 ? -16.638 -8.496 44.189 1.00 24.36 223 LEU A N 1
ATOM 1723 C CA . LEU A 1 240 ? -16.551 -8.025 42.808 1.00 25.52 223 LEU A CA 1
ATOM 1724 C C . LEU A 1 240 ? -16.872 -9.128 41.806 1.00 18.69 223 LEU A C 1
ATOM 1725 O O . LEU A 1 240 ? -17.580 -8.897 40.822 1.00 22.48 223 LEU A O 1
ATOM 1730 N N . ILE A 1 241 ? -16.327 -10.320 42.027 1.00 22.75 224 ILE A N 1
ATOM 1731 C CA . ILE A 1 241 ? -16.534 -11.390 41.054 1.00 21.29 224 ILE A CA 1
ATOM 1732 C C . ILE A 1 241 ? -17.987 -11.846 41.055 1.00 24.27 224 ILE A C 1
ATOM 1733 O O . ILE A 1 241 ? -18.547 -12.146 39.990 1.00 22.95 224 ILE A O 1
ATOM 1738 N N . LYS A 1 242 ? -18.613 -11.871 42.231 1.00 22.09 225 LYS A N 1
ATOM 1739 C CA . LYS A 1 242 ? -20.021 -12.264 42.293 1.00 20.42 225 LYS A CA 1
ATOM 1740 C C . LYS A 1 242 ? -20.884 -11.286 41.503 1.00 27.04 225 LYS A C 1
ATOM 1741 O O . LYS A 1 242 ? -21.743 -11.681 40.699 1.00 19.29 225 LYS A O 1
ATOM 1747 N N . LEU A 1 243 ? -20.635 -10.001 41.724 1.00 26.26 226 LEU A N 1
ATOM 1748 C CA . LEU A 1 243 ? -21.346 -8.949 41.020 1.00 23.73 226 LEU A CA 1
ATOM 1749 C C . LEU A 1 243 ? -21.074 -8.975 39.519 1.00 25.06 226 LEU A C 1
ATOM 1750 O O . LEU A 1 243 ? -21.996 -8.818 38.704 1.00 22.97 226 LEU A O 1
ATOM 1755 N N . ALA A 1 244 ? -19.809 -9.145 39.150 1.00 18.08 227 ALA A N 1
ATOM 1756 C CA . ALA A 1 244 ? -19.443 -9.127 37.735 1.00 20.77 227 ALA A CA 1
ATOM 1757 C C . ALA A 1 244 ? -20.147 -10.226 36.941 1.00 23.05 227 ALA A C 1
ATOM 1758 O O . ALA A 1 244 ? -20.522 -10.027 35.781 1.00 19.26 227 ALA A O 1
ATOM 1760 N N . LYS A 1 245 ? -20.312 -11.389 37.554 1.00 19.28 228 LYS A N 1
ATOM 1761 C CA . LYS A 1 245 ? -20.908 -12.511 36.834 1.00 20.25 228 LYS A CA 1
ATOM 1762 C C . LYS A 1 245 ? -22.421 -12.360 36.734 1.00 23.62 228 LYS A C 1
ATOM 1763 O O . LYS A 1 245 ? -23.008 -12.670 35.693 1.00 24.22 228 LYS A O 1
ATOM 1769 N N . LEU A 1 246 ? -23.051 -11.903 37.819 1.00 22.49 229 LEU A N 1
ATOM 1770 C CA . LEU A 1 246 ? -24.500 -11.666 37.828 1.00 22.43 229 LEU A CA 1
ATOM 1771 C C . LEU A 1 246 ? -24.843 -10.603 36.788 1.00 17.61 229 LEU A C 1
ATOM 1772 O O . LEU A 1 246 ? -25.811 -10.731 36.023 1.00 22.68 229 LEU A O 1
ATOM 1777 N N . GLU A 1 247 ? -24.038 -9.546 36.768 1.00 17.16 230 GLU A N 1
ATOM 1778 C CA . GLU A 1 247 ? -24.246 -8.431 35.850 1.00 20.13 230 GLU A CA 1
ATOM 1779 C C . GLU A 1 247 ? -23.947 -8.847 34.420 1.00 20.33 230 GLU A C 1
ATOM 1780 O O . GLU A 1 247 ? -24.642 -8.438 33.499 1.00 19.46 230 GLU A O 1
ATOM 1786 N N . PHE A 1 248 ? -22.919 -9.667 34.231 1.00 18.19 231 PHE A N 1
ATOM 1787 C CA . PHE A 1 248 ? -22.608 -10.116 32.885 1.00 18.60 231 PHE A CA 1
ATOM 1788 C C . PHE A 1 248 ? -23.823 -10.781 32.296 1.00 23.22 231 PHE A C 1
ATOM 1789 O O . PHE A 1 248 ? -24.172 -10.526 31.148 1.00 20.51 231 PHE A O 1
ATOM 1797 N N . ASN A 1 249 ? -24.449 -11.653 33.079 1.00 15.33 232 ASN A N 1
ATOM 1798 C CA . ASN A 1 249 ? -25.596 -12.421 32.581 1.00 21.07 232 ASN A CA 1
ATOM 1799 C C . ASN A 1 249 ? -26.823 -11.538 32.348 1.00 27.35 232 ASN A C 1
ATOM 1800 O O . ASN A 1 249 ?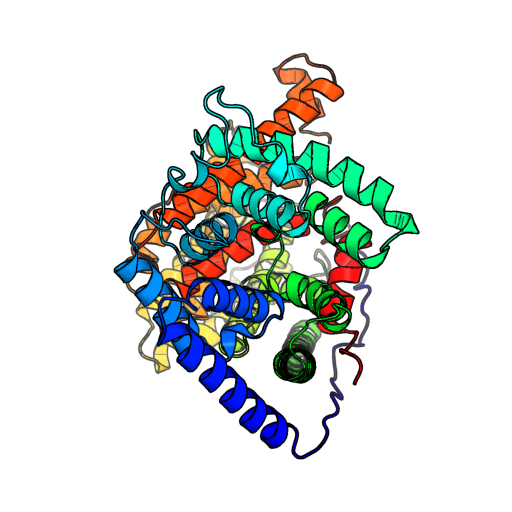 -27.554 -11.717 31.362 1.00 20.97 232 ASN A O 1
ATOM 1805 N N . LEU A 1 250 ? -27.051 -10.586 33.248 1.00 25.83 233 LEU A N 1
ATOM 1806 C CA . LEU A 1 250 ? -28.156 -9.643 33.070 1.00 21.41 233 LEU A CA 1
ATOM 1807 C C . LEU A 1 250 ? -27.979 -8.828 31.796 1.00 28.78 233 LEU A C 1
ATOM 1808 O O . LEU A 1 250 ? -28.911 -8.665 31.012 1.00 24.48 233 LEU A O 1
ATOM 1813 N N . LEU A 1 251 ? -26.782 -8.300 31.583 1.00 20.24 234 LEU A N 1
ATOM 1814 C CA . LEU A 1 251 ? -26.551 -7.482 30.398 1.00 19.44 234 LEU A CA 1
ATOM 1815 C C . LEU A 1 251 ? -26.586 -8.336 29.131 1.00 16.91 234 LEU A C 1
ATOM 1816 O O . LEU A 1 251 ? -27.112 -7.912 28.102 1.00 19.25 234 LEU A O 1
ATOM 1821 N N . GLN A 1 252 ? -26.076 -9.561 29.207 1.00 20.19 235 GLN A N 1
ATOM 1822 C CA . GLN A 1 252 ? -26.216 -10.480 28.081 1.00 19.02 235 GLN A CA 1
ATOM 1823 C C . GLN A 1 252 ? -27.679 -10.699 27.700 1.00 21.89 235 GLN A C 1
ATOM 1824 O O . GLN A 1 252 ? -28.006 -10.782 26.508 1.00 17.36 235 GLN A O 1
ATOM 1830 N N . SER A 1 253 ? -28.559 -10.797 28.700 1.00 17.88 236 SER A N 1
ATOM 1831 C CA . SER A 1 253 ? -29.987 -10.958 28.410 1.00 26.13 236 SER A CA 1
ATOM 1832 C C . SER A 1 253 ? -30.523 -9.754 27.643 1.00 27.96 236 SER A C 1
ATOM 1833 O O . SER A 1 253 ? -31.332 -9.904 26.730 1.00 25.65 236 SER A O 1
ATOM 1836 N N . LEU A 1 254 ? -30.060 -8.563 28.006 1.00 21.89 237 LEU A N 1
ATOM 1837 C CA . LEU A 1 254 ? -30.493 -7.345 27.327 1.00 18.75 237 LEU A CA 1
ATOM 1838 C C . LEU A 1 254 ? -30.008 -7.362 25.880 1.00 22.25 237 LEU A C 1
ATOM 1839 O O . LEU A 1 254 ? -30.767 -7.053 24.960 1.00 22.64 237 LEU A O 1
ATOM 1844 N N . HIS A 1 255 ? -28.747 -7.738 25.677 1.00 20.41 238 HIS A N 1
ATOM 1845 C CA . HIS A 1 255 ? -28.195 -7.840 24.323 1.00 17.98 238 HIS A CA 1
ATOM 1846 C C . HIS A 1 255 ? -29.008 -8.822 23.508 1.00 20.54 238 HIS A C 1
ATOM 1847 O O . HIS A 1 255 ? -29.275 -8.582 22.330 1.00 23.54 238 HIS A O 1
ATOM 1854 N N . ARG A 1 256 ? -29.400 -9.928 24.134 1.00 19.43 239 ARG A N 1
ATOM 1855 C CA . ARG A 1 256 ? -30.195 -10.920 23.439 1.00 21.06 239 ARG A CA 1
ATOM 1856 C C . ARG A 1 256 ? -31.573 -10.375 23.071 1.00 20.96 239 ARG A C 1
ATOM 1857 O O . ARG A 1 256 ? -32.114 -10.725 22.011 1.00 24.04 239 ARG A O 1
ATOM 1865 N N . GLU A 1 257 ? -32.145 -9.541 23.937 1.00 20.88 240 GLU A N 1
ATOM 1866 C CA . GLU A 1 257 ? -33.433 -8.885 23.630 1.00 25.67 240 GLU A CA 1
ATOM 1867 C C . GLU A 1 257 ? -33.312 -7.953 22.418 1.00 26.04 240 GLU A C 1
ATOM 1868 O O . GLU A 1 257 ? -34.191 -7.930 21.549 1.00 23.32 240 GLU A O 1
ATOM 1874 N N . GLU A 1 258 ? -32.233 -7.169 22.383 1.00 20.62 241 GLU A N 1
ATOM 1875 C CA . GLU A 1 258 ? -31.955 -6.259 21.267 1.00 21.85 241 GLU A CA 1
ATOM 1876 C C . GLU A 1 258 ? -31.796 -7.015 19.949 1.00 21.94 241 GLU A C 1
ATOM 1877 O O . GLU A 1 258 ? -32.341 -6.614 18.917 1.00 22.75 241 GLU A O 1
ATOM 1883 N N . LEU A 1 259 ? -31.040 -8.113 19.983 1.00 23.48 242 LEU A N 1
ATOM 1884 C CA . LEU A 1 259 ? -30.802 -8.903 18.789 1.00 22.61 242 LEU A CA 1
ATOM 1885 C C . LEU A 1 259 ? -32.078 -9.608 18.347 1.00 21.77 242 LEU A C 1
ATOM 1886 O O . LEU A 1 259 ? -32.296 -9.824 17.151 1.00 22.18 242 LEU A O 1
ATOM 1891 N N . SER A 1 260 ? -32.916 -9.984 19.311 1.00 20.18 243 SER A N 1
ATOM 1892 C CA . SER A 1 260 ? -34.239 -10.521 18.989 1.00 27.66 243 SER A CA 1
ATOM 1893 C C . SER A 1 260 ? -35.111 -9.496 18.239 1.00 23.03 243 SER A C 1
ATOM 1894 O O . SER A 1 260 ? -35.787 -9.829 17.249 1.00 22.72 243 SER A O 1
ATOM 1897 N N . GLN A 1 261 ? -35.118 -8.261 18.729 1.00 23.86 244 GLN A N 1
ATOM 1898 C CA . GLN A 1 261 ? -35.865 -7.190 18.081 1.00 24.34 244 GLN A CA 1
ATOM 1899 C C . GLN A 1 261 ? -35.294 -6.912 16.689 1.00 26.99 244 GLN A C 1
ATOM 1900 O O . GLN A 1 261 ? -36.030 -6.750 15.728 1.00 21.31 244 GLN A O 1
ATOM 1906 N N . LEU A 1 262 ? -33.974 -6.888 16.576 1.00 20.80 245 LEU A N 1
ATOM 1907 C CA . LEU A 1 262 ? -33.338 -6.685 15.281 1.00 20.47 245 LEU A CA 1
ATOM 1908 C C . LEU A 1 262 ? -33.593 -7.825 14.320 1.00 22.91 245 LEU A C 1
ATOM 1909 O O . LEU A 1 262 ? -33.739 -7.601 13.109 1.00 21.87 245 LEU A O 1
ATOM 1914 N N . SER A 1 263 ? -33.647 -9.044 14.859 1.00 20.75 246 SER A N 1
ATOM 1915 C CA . SER A 1 263 ? -33.881 -10.230 14.048 1.00 29.32 246 SER A CA 1
ATOM 1916 C C . SER A 1 263 ? -35.273 -10.191 13.455 1.00 27.37 246 SER A C 1
ATOM 1917 O O . SER A 1 263 ? -35.458 -10.573 12.297 1.00 24.81 246 SER A O 1
ATOM 1920 N N . LYS A 1 264 ? -36.249 -9.725 14.237 1.00 22.48 247 LYS A N 1
ATOM 1921 C CA . LYS A 1 264 ? -37.637 -9.650 13.748 1.00 31.22 247 LYS A CA 1
ATOM 1922 C C . LYS A 1 264 ? -37.776 -8.602 12.652 1.00 24.94 247 LYS A C 1
ATOM 1923 O O . LYS A 1 264 ? -38.387 -8.853 11.614 1.00 29.04 247 LYS A O 1
ATOM 1929 N N . TRP A 1 265 ? -37.221 -7.423 12.918 1.00 23.66 248 TRP A N 1
ATOM 1930 C CA . TRP A 1 265 ? -37.142 -6.338 11.942 1.00 30.12 248 TRP A CA 1
ATOM 1931 C C . TRP A 1 265 ? -36.527 -6.807 10.626 1.00 32.66 248 TRP A C 1
ATOM 1932 O O . TRP A 1 265 ? -37.078 -6.556 9.545 1.00 25.62 248 TRP A O 1
ATOM 1943 N N . TRP A 1 266 ? -35.386 -7.489 10.722 1.00 26.12 249 TRP A N 1
ATOM 1944 C CA . TRP A 1 266 ? -34.669 -7.967 9.538 1.00 26.69 249 TRP A CA 1
ATOM 1945 C C . TRP A 1 266 ? -35.465 -9.032 8.796 1.00 27.28 249 TRP A C 1
ATOM 1946 O O . TRP A 1 266 ? -35.546 -9.026 7.561 1.00 25.71 249 TRP A O 1
ATOM 1957 N N . LYS A 1 267 ? -36.041 -9.962 9.549 1.00 27.90 250 LYS A N 1
ATOM 1958 C CA . LYS A 1 267 ? -36.826 -11.026 8.946 1.00 28.74 250 LYS A CA 1
ATOM 1959 C C . LYS A 1 267 ? -38.039 -10.465 8.205 1.00 32.38 250 LYS A C 1
ATOM 1960 O O . LYS A 1 267 ? -38.474 -11.025 7.199 1.00 29.72 250 LYS A O 1
ATOM 1966 N N . ALA A 1 268 ? -38.583 -9.353 8.693 1.00 27.02 251 ALA A N 1
ATOM 1967 C CA . ALA A 1 268 ? -39.737 -8.748 8.031 1.00 26.35 251 ALA A CA 1
ATOM 1968 C C . ALA A 1 268 ? -39.344 -8.250 6.654 1.00 26.24 251 ALA A C 1
ATOM 1969 O O . ALA A 1 268 ? -40.127 -8.324 5.703 1.00 34.88 251 ALA A O 1
ATOM 1971 N N . PHE A 1 269 ? -38.120 -7.737 6.556 1.00 25.71 252 PHE A N 1
ATOM 1972 C CA . PHE A 1 269 ? -37.618 -7.198 5.303 1.00 24.09 252 PHE A CA 1
ATOM 1973 C C . PHE A 1 269 ? -37.516 -8.271 4.212 1.00 32.42 252 PHE A C 1
ATOM 1974 O O . PHE A 1 269 ? -37.615 -7.966 3.007 1.00 29.72 252 PHE A O 1
ATOM 1982 N N . ASP A 1 270 ? -37.338 -9.521 4.640 1.00 30.02 253 ASP A N 1
ATOM 1983 C CA . ASP A 1 270 ? -37.355 -10.665 3.728 1.00 31.42 253 ASP A CA 1
ATOM 1984 C C . ASP A 1 270 ? -36.293 -10.477 2.649 1.00 30.83 253 ASP A C 1
ATOM 1985 O O . ASP A 1 270 ? -36.604 -10.356 1.464 1.00 31.48 253 ASP A O 1
ATOM 1990 N N . VAL A 1 271 ? -35.036 -10.454 3.082 1.00 34.96 254 VAL A N 1
ATOM 1991 C CA . VAL A 1 271 ? -33.911 -10.077 2.233 1.00 27.58 254 VAL A CA 1
ATOM 1992 C C . VAL A 1 271 ? -33.693 -10.994 1.031 1.00 30.72 254 VAL A C 1
ATOM 1993 O O . VAL A 1 271 ? -33.335 -10.529 -0.056 1.00 36.23 254 VAL A O 1
ATOM 1997 N N . LYS A 1 272 ? -33.936 -12.289 1.202 1.00 35.83 255 LYS A N 1
ATOM 1998 C CA . LYS A 1 272 ? -33.673 -13.226 0.115 1.00 36.93 255 LYS A CA 1
ATOM 1999 C C . LYS A 1 272 ? -34.602 -12.959 -1.060 1.00 40.07 255 LYS A C 1
ATOM 2000 O O . LYS A 1 272 ? -34.259 -13.242 -2.199 1.00 39.37 255 LYS A O 1
ATOM 2006 N N . ASN A 1 273 ? -35.763 -12.377 -0.779 1.00 40.36 256 ASN A N 1
ATOM 2007 C CA . ASN A 1 273 ? -36.684 -11.976 -1.837 1.00 39.21 256 ASN A CA 1
ATOM 2008 C C . ASN A 1 273 ? -36.542 -10.519 -2.275 1.00 42.84 256 ASN A C 1
ATOM 2009 O O . ASN A 1 273 ? -36.640 -10.209 -3.464 1.00 44.57 256 ASN A O 1
ATOM 2014 N N . ASN A 1 274 ? -36.297 -9.628 -1.319 1.00 33.66 257 ASN A N 1
ATOM 2015 C CA . ASN A 1 274 ? -36.328 -8.197 -1.597 1.00 31.52 257 ASN A CA 1
ATOM 2016 C C . ASN A 1 274 ? -34.956 -7.589 -1.887 1.00 35.39 257 ASN A C 1
ATOM 2017 O O . ASN A 1 274 ? -34.859 -6.435 -2.315 1.00 35.73 257 ASN A O 1
ATOM 2022 N N . ALA A 1 275 ? -33.904 -8.373 -1.667 1.00 35.43 258 ALA A N 1
ATOM 2023 C CA . ALA A 1 275 ? -32.548 -7.965 -2.038 1.00 37.99 258 ALA A CA 1
ATOM 2024 C C . ALA A 1 275 ? -31.656 -9.185 -2.256 1.00 37.51 258 ALA A C 1
ATOM 2025 O O . ALA A 1 275 ? -30.703 -9.400 -1.509 1.00 33.82 258 ALA A O 1
ATOM 2027 N N . PRO A 1 276 ? -31.951 -9.984 -3.291 1.00 39.17 259 PRO A N 1
ATOM 2028 C CA . PRO A 1 276 ? -31.247 -11.266 -3.437 1.00 44.04 259 PRO A CA 1
ATOM 2029 C C . PRO A 1 276 ? -29.778 -11.091 -3.831 1.00 48.08 259 PRO A C 1
ATOM 2030 O O . PRO A 1 276 ? -28.978 -12.030 -3.740 1.00 45.59 259 PRO A O 1
ATOM 2034 N N . TYR A 1 277 ? -29.433 -9.888 -4.267 1.00 48.56 260 TYR A N 1
ATOM 2035 C CA . TYR A 1 277 ? -28.052 -9.554 -4.569 1.00 56.63 260 TYR A CA 1
ATOM 2036 C C . TYR A 1 277 ? -27.204 -9.424 -3.295 1.00 49.73 260 TYR A C 1
ATOM 2037 O O . TYR A 1 277 ? -25.979 -9.543 -3.345 1.00 48.07 260 TYR A O 1
ATOM 2046 N N . SER A 1 278 ? -27.850 -9.180 -2.156 1.00 35.16 261 SER A N 1
ATOM 2047 C CA . SER A 1 278 ? -27.107 -8.897 -0.923 1.00 26.91 261 SER A CA 1
ATOM 2048 C C . SER A 1 278 ? -27.071 -10.046 0.092 1.00 31.85 261 SER A C 1
ATOM 2049 O O . SER A 1 278 ? -27.497 -11.167 -0.203 1.00 32.14 261 SER A O 1
ATOM 2052 N N . ARG A 1 279 ? -26.592 -9.733 1.296 1.00 42.91 262 ARG A N 1
ATOM 2053 C CA . ARG A 1 279 ? -26.290 -10.728 2.319 1.00 51.77 262 ARG A CA 1
ATOM 2054 C C . ARG A 1 279 ? -27.319 -10.760 3.444 1.00 47.16 262 ARG A C 1
ATOM 2055 O O . ARG A 1 279 ? -27.952 -9.750 3.751 1.00 46.88 262 ARG A O 1
ATOM 2063 N N . ASP A 1 280 ? -27.457 -11.924 4.071 1.00 31.09 263 ASP A N 1
ATOM 2064 C CA . ASP A 1 280 ? -28.300 -12.083 5.257 1.00 31.66 263 ASP A CA 1
ATOM 2065 C C . ASP A 1 280 ? -27.381 -12.081 6.490 1.00 33.33 263 ASP A C 1
ATOM 2066 O O . ASP A 1 280 ? -26.924 -13.148 6.938 1.00 28.53 263 ASP A O 1
ATOM 2071 N N . ARG A 1 281 ? -27.110 -10.891 7.031 1.00 28.81 264 ARG A N 1
ATOM 2072 C CA . ARG A 1 281 ? -26.080 -10.722 8.065 1.00 24.35 264 ARG A CA 1
ATOM 2073 C C . ARG A 1 281 ? -26.496 -9.873 9.259 1.00 27.23 264 ARG A C 1
ATOM 2074 O O . ARG A 1 281 ? -25.681 -9.087 9.781 1.00 25.77 264 ARG A O 1
ATOM 2082 N N . ILE A 1 282 ? -27.729 -10.031 9.730 1.00 27.37 265 ILE A N 1
ATOM 2083 C CA . ILE A 1 282 ? -28.171 -9.158 10.824 1.00 28.28 265 ILE A CA 1
ATOM 2084 C C . ILE A 1 282 ? -27.352 -9.364 12.112 1.00 26.30 265 ILE A C 1
ATOM 2085 O O . ILE A 1 282 ? -27.082 -8.408 12.843 1.00 23.66 265 ILE A O 1
ATOM 2090 N N . VAL A 1 283 ? -26.919 -10.599 12.369 1.00 24.63 266 VAL A N 1
ATOM 2091 C CA . VAL A 1 283 ? -26.158 -10.887 13.587 1.00 22.96 266 VAL A CA 1
ATOM 2092 C C . VAL A 1 283 ? -24.836 -10.139 13.528 1.00 23.97 266 VAL A C 1
ATOM 2093 O O . VAL A 1 283 ? -24.396 -9.523 14.506 1.00 26.97 266 VAL A O 1
ATOM 2097 N N . GLU A 1 284 ? -24.232 -10.171 12.349 1.00 23.66 267 GLU A N 1
ATOM 2098 C CA . GLU A 1 284 ? -22.991 -9.458 12.077 1.00 30.99 267 GLU A CA 1
ATOM 2099 C C . GLU A 1 284 ? -23.117 -7.935 12.214 1.00 29.60 267 GLU A C 1
ATOM 2100 O O . GLU A 1 284 ? -22.217 -7.272 12.734 1.00 26.45 267 GLU A O 1
ATOM 2106 N N . CYS A 1 285 ? -24.231 -7.369 11.767 1.00 23.85 268 CYS A N 1
ATOM 2107 C CA . CYS A 1 285 ? -24.415 -5.919 11.899 1.00 23.50 268 CYS A CA 1
ATOM 2108 C C . CYS A 1 285 ? -24.572 -5.564 13.371 1.00 19.63 268 CYS A C 1
ATOM 2109 O O . CYS A 1 285 ? -24.035 -4.562 13.844 1.00 18.65 268 CYS A O 1
ATOM 2112 N N . TYR A 1 286 ? -25.316 -6.389 14.096 1.00 22.21 269 TYR A N 1
ATOM 2113 C CA . TYR A 1 286 ? -25.501 -6.158 15.530 1.00 22.27 269 TYR A CA 1
ATOM 2114 C C . TYR A 1 286 ? -24.174 -6.236 16.305 1.00 20.22 269 TYR A C 1
ATOM 2115 O O . TYR A 1 286 ? -23.916 -5.416 17.184 1.00 19.03 269 TYR A O 1
ATOM 2124 N N . PHE A 1 287 ? -23.332 -7.215 15.964 1.00 18.71 270 PHE A N 1
ATOM 2125 C CA . PHE A 1 287 ? -22.067 -7.413 16.675 1.00 17.86 270 PHE A CA 1
ATOM 2126 C C . PHE A 1 287 ? -21.186 -6.188 16.507 1.00 17.98 270 PHE A C 1
ATOM 2127 O O . PHE A 1 287 ? -20.527 -5.742 17.442 1.00 20.26 270 PHE A O 1
ATOM 2135 N N . TRP A 1 288 ? -21.203 -5.626 15.310 1.00 21.44 271 TRP A N 1
ATOM 2136 C CA . TRP A 1 288 ? -20.484 -4.389 15.042 1.00 21.18 271 TRP A CA 1
ATOM 2137 C C . TRP A 1 288 ? -21.066 -3.232 15.870 1.00 22.33 271 TRP A C 1
ATOM 2138 O O . TRP A 1 288 ? -20.317 -2.451 16.498 1.00 21.11 271 TRP A O 1
ATOM 2149 N N . ALA A 1 289 ? -22.396 -3.116 15.892 1.00 17.50 272 ALA A N 1
ATOM 2150 C CA . ALA A 1 289 ? -23.030 -2.062 16.692 1.00 20.72 272 ALA A CA 1
ATOM 2151 C C . ALA A 1 289 ? -22.699 -2.268 18.173 1.00 15.43 272 ALA A C 1
ATOM 2152 O O . ALA A 1 289 ? -22.469 -1.301 18.930 1.00 17.08 272 ALA A O 1
ATOM 2154 N N . LEU A 1 290 ? -22.662 -3.538 18.577 1.00 15.26 273 LEU A N 1
ATOM 2155 C CA . LEU A 1 290 ? -22.397 -3.905 19.965 1.00 19.00 273 LEU A CA 1
ATOM 2156 C C . LEU A 1 290 ? -21.012 -3.442 20.407 1.00 23.23 273 LEU A C 1
ATOM 2157 O O . LEU A 1 290 ? -20.771 -3.218 21.595 1.00 19.91 273 LEU A O 1
ATOM 2162 N N . ALA A 1 291 ? -20.110 -3.279 19.443 1.00 18.95 274 ALA A N 1
ATOM 2163 C CA . ALA A 1 291 ? -18.754 -2.809 19.741 1.00 25.30 274 ALA A CA 1
ATOM 2164 C C . ALA A 1 291 ? -18.686 -1.338 20.113 1.00 21.90 274 ALA A C 1
ATOM 2165 O O . ALA A 1 291 ? -17.858 -0.936 20.946 1.00 19.80 274 ALA A O 1
ATOM 2167 N N . SER A 1 292 ? -19.557 -0.520 19.519 1.00 18.07 275 SER A N 1
ATOM 2168 C CA . SER A 1 292 ? -19.495 0.928 19.751 1.00 17.60 275 SER A CA 1
ATOM 2169 C C . SER A 1 292 ? -19.629 1.236 21.235 1.00 19.90 275 SER A C 1
ATOM 2170 O O . SER A 1 292 ? -18.740 1.856 21.831 1.00 22.12 275 SER A O 1
ATOM 2173 N N . ARG A 1 293 ? -20.739 0.801 21.824 1.00 14.15 276 ARG A N 1
ATOM 2174 C CA . ARG A 1 293 ? -20.940 0.891 23.277 1.00 16.09 276 ARG A CA 1
ATOM 2175 C C . ARG A 1 293 ? -21.766 -0.321 23.695 1.00 21.06 276 ARG A C 1
ATOM 2176 O O . ARG A 1 293 ? -22.817 -0.583 23.106 1.00 23.99 276 ARG A O 1
ATOM 2184 N N . PHE A 1 294 ? -21.322 -1.064 24.705 1.00 18.13 277 PHE A N 1
ATOM 2185 C CA . PHE A 1 294 ? -22.055 -2.280 25.085 1.00 18.09 277 PHE A CA 1
ATOM 2186 C C . PHE A 1 294 ? -22.977 -2.028 26.281 1.00 17.00 277 PHE A C 1
ATOM 2187 O O . PHE A 1 294 ? -23.802 -2.880 26.642 1.00 20.10 277 PHE A O 1
ATOM 2195 N N . GLU A 1 295 ? -22.823 -0.874 26.917 1.00 20.65 278 GLU A N 1
ATOM 2196 C CA . GLU A 1 295 ? -23.487 -0.611 28.191 1.00 21.19 278 GLU A CA 1
ATOM 2197 C C . GLU A 1 295 ? -25.009 -0.482 28.057 1.00 18.64 278 GLU A C 1
ATOM 2198 O O . GLU A 1 295 ? -25.515 -0.082 26.997 1.00 17.34 278 GLU A O 1
ATOM 2204 N N . PRO A 1 296 ? -25.738 -0.816 29.137 1.00 20.84 279 PRO A N 1
ATOM 2205 C CA . PRO A 1 296 ? -27.201 -0.865 29.072 1.00 24.21 279 PRO A CA 1
ATOM 2206 C C . PRO A 1 296 ? -27.812 0.465 28.681 1.00 17.33 279 PRO A C 1
ATOM 2207 O O . PRO A 1 296 ? -28.825 0.465 28.007 1.00 17.64 279 PRO A O 1
ATOM 2211 N N . GLN A 1 297 ? -27.180 1.570 29.062 1.00 13.31 280 GLN A N 1
ATOM 2212 C CA . GLN A 1 297 ? -27.702 2.899 28.790 1.00 23.38 280 GLN A CA 1
ATOM 2213 C C . GLN A 1 297 ? -27.815 3.168 27.279 1.00 24.11 280 GLN A C 1
ATOM 2214 O O . GLN A 1 297 ? -28.598 4.016 26.841 1.00 20.98 280 GLN A O 1
ATOM 2220 N N . TYR A 1 298 ? -27.021 2.456 26.487 1.00 16.31 281 TYR A N 1
ATOM 2221 C CA . TYR A 1 298 ? -26.957 2.701 25.050 1.00 20.42 281 TYR A CA 1
ATOM 2222 C C . TYR A 1 298 ? -27.725 1.701 24.161 1.00 22.64 281 TYR A C 1
ATOM 2223 O O . TYR A 1 298 ? -27.435 1.554 22.973 1.00 21.41 281 TYR A O 1
ATOM 2232 N N . SER A 1 299 ? -28.713 1.043 24.741 1.00 19.86 282 SER A N 1
ATOM 2233 C CA . SER A 1 299 ? -29.566 0.100 24.019 1.00 22.30 282 SER A CA 1
ATOM 2234 C C . SER A 1 299 ? -30.225 0.655 22.752 1.00 23.93 282 SER A C 1
ATOM 2235 O O . SER A 1 299 ? -30.151 0.032 21.686 1.00 20.93 282 SER A O 1
ATOM 2238 N N . ARG A 1 300 ? -30.877 1.814 22.858 1.00 22.44 283 ARG A N 1
ATOM 2239 C CA . ARG A 1 300 ? -31.528 2.403 21.683 1.00 27.20 283 ARG A CA 1
ATOM 2240 C C . ARG A 1 300 ? -30.512 2.742 20.608 1.00 23.36 283 ARG A C 1
ATOM 2241 O O . ARG A 1 300 ? -30.760 2.523 19.411 1.00 20.12 283 ARG A O 1
ATOM 2249 N N . ALA A 1 301 ? -29.368 3.268 21.036 1.00 20.18 284 ALA A N 1
ATOM 2250 C CA . ALA A 1 301 ? -28.306 3.620 20.093 1.00 19.36 284 ALA A CA 1
ATOM 2251 C C . ALA A 1 301 ? -27.768 2.402 19.364 1.00 24.98 284 ALA A C 1
ATOM 2252 O O . ALA A 1 301 ? -27.540 2.470 18.158 1.00 22.91 284 ALA A O 1
ATOM 2254 N N . ARG A 1 302 ? -27.569 1.286 20.078 1.00 18.67 285 ARG A N 1
ATOM 2255 C CA . ARG A 1 302 ? -27.103 0.060 19.432 1.00 21.55 285 ARG A CA 1
ATOM 2256 C C . ARG A 1 302 ? -28.077 -0.461 18.381 1.00 23.95 285 ARG A C 1
ATOM 2257 O O . ARG A 1 302 ? -27.677 -0.913 17.291 1.00 21.21 285 ARG A O 1
ATOM 2265 N N . ILE A 1 303 ? -29.362 -0.444 18.720 1.00 14.35 286 ILE A N 1
ATOM 2266 C CA . ILE A 1 303 ? -30.365 -0.989 17.801 1.00 13.39 286 ILE A CA 1
ATOM 2267 C C . ILE A 1 303 ? -30.413 -0.155 16.527 1.00 16.76 286 ILE A C 1
ATOM 2268 O O . ILE A 1 303 ? -30.431 -0.698 15.423 1.00 22.50 286 ILE A O 1
ATOM 2273 N N . PHE A 1 304 ? -30.388 1.167 16.670 1.00 17.73 287 PHE A N 1
ATOM 2274 C CA . PHE A 1 304 ? -30.433 2.044 15.497 1.00 18.38 287 PHE A CA 1
ATOM 2275 C C . PHE A 1 304 ? -29.166 1.870 14.648 1.00 21.57 287 PHE A C 1
ATOM 2276 O O . PHE A 1 304 ? -29.231 1.819 13.422 1.00 19.63 287 PHE A O 1
ATOM 2284 N N . LEU A 1 305 ? -28.017 1.793 15.310 1.00 18.86 288 LEU A N 1
ATOM 2285 C CA . LEU A 1 305 ? -26.747 1.666 14.616 1.00 24.53 288 LEU A CA 1
ATOM 2286 C C . LEU A 1 305 ? -26.710 0.360 13.842 1.00 22.72 288 LEU A C 1
ATOM 2287 O O . LEU A 1 305 ? -26.256 0.317 12.696 1.00 25.87 288 LEU A O 1
ATOM 2292 N N . ALA A 1 306 ? -27.224 -0.701 14.449 1.00 17.32 289 ALA A N 1
ATOM 2293 C CA . ALA A 1 306 ? -27.272 -1.986 13.768 1.00 13.66 289 ALA A CA 1
ATOM 2294 C C . ALA A 1 306 ? -28.113 -1.885 12.494 1.00 22.06 289 ALA A C 1
ATOM 2295 O O . ALA A 1 306 ? -27.725 -2.416 11.450 1.00 18.54 289 ALA A O 1
ATOM 2297 N N . LYS A 1 307 ? -29.262 -1.213 12.576 1.00 19.24 290 LYS A N 1
ATOM 2298 C CA . LYS A 1 307 ? -30.099 -1.011 11.388 1.00 20.25 290 LYS A CA 1
ATOM 2299 C C . LYS A 1 307 ? -29.365 -0.234 10.305 1.00 17.12 290 LYS A C 1
ATOM 2300 O O . LYS A 1 307 ? -29.427 -0.590 9.129 1.00 20.92 290 LYS A O 1
ATOM 2306 N N . VAL A 1 308 ? -28.671 0.830 10.696 1.00 18.85 291 VAL A N 1
ATOM 2307 C CA . VAL A 1 308 ? -27.938 1.633 9.728 1.00 18.48 291 VAL A CA 1
ATOM 2308 C C . VAL A 1 308 ? -26.824 0.810 9.085 1.00 21.61 291 VAL A C 1
ATOM 2309 O O . VAL A 1 308 ? -26.608 0.888 7.873 1.00 26.22 291 VAL A O 1
ATOM 2313 N N . ILE A 1 309 ? -26.135 -0.003 9.882 1.00 19.93 292 ILE A N 1
ATOM 2314 C CA . ILE A 1 309 ? -25.111 -0.892 9.316 1.00 22.12 292 ILE A CA 1
ATOM 2315 C C . ILE A 1 309 ? -25.718 -1.908 8.331 1.00 21.87 292 ILE A C 1
ATOM 2316 O O . ILE A 1 309 ? -25.130 -2.206 7.273 1.00 20.54 292 ILE A O 1
ATOM 2321 N N . ALA A 1 310 ? -26.908 -2.421 8.648 1.00 19.92 293 ALA A N 1
ATOM 2322 C CA . ALA A 1 310 ? -27.596 -3.308 7.712 1.00 19.86 293 ALA A CA 1
ATOM 2323 C C . ALA A 1 310 ? -27.934 -2.560 6.426 1.00 22.34 293 ALA A C 1
ATOM 2324 O O . ALA A 1 310 ? -27.849 -3.123 5.335 1.00 27.14 293 ALA A O 1
ATOM 2326 N N . LEU A 1 311 ? -28.294 -1.281 6.547 1.00 19.58 294 LEU A N 1
ATOM 2327 C CA . LEU A 1 311 ? -28.646 -0.478 5.359 1.00 28.24 294 LEU A CA 1
ATOM 2328 C C . LEU A 1 311 ? -27.428 -0.157 4.493 1.00 30.56 294 LEU A C 1
ATOM 2329 O O . LEU A 1 311 ? -27.509 -0.150 3.258 1.00 31.32 294 LEU A O 1
ATOM 2334 N N . VAL A 1 312 ? -26.307 0.110 5.159 1.00 30.48 295 VAL A N 1
ATOM 2335 C CA . VAL A 1 312 ? -25.029 0.359 4.504 1.00 32.01 295 VAL A CA 1
ATOM 2336 C C . VAL A 1 312 ? -24.583 -0.874 3.728 1.00 27.95 295 VAL A C 1
ATOM 2337 O O . VAL A 1 312 ? -24.126 -0.785 2.589 1.00 35.28 295 VAL A O 1
ATOM 2341 N N . THR A 1 313 ? -24.712 -2.026 4.368 1.00 31.41 296 THR A N 1
ATOM 2342 C CA . THR A 1 313 ? -24.370 -3.293 3.748 1.00 39.48 296 THR A CA 1
ATOM 2343 C C . THR A 1 313 ? -25.177 -3.494 2.464 1.00 40.28 296 THR A C 1
ATOM 2344 O O . THR A 1 313 ? -24.616 -3.864 1.427 1.00 36.01 296 THR A O 1
ATOM 2348 N N . LEU A 1 314 ? -26.483 -3.229 2.524 1.00 32.39 297 LEU A N 1
ATOM 2349 C CA . LEU A 1 314 ? -27.339 -3.354 1.344 1.00 31.27 297 LEU A CA 1
ATOM 2350 C C . LEU A 1 314 ? -26.893 -2.401 0.263 1.00 33.73 297 LEU A C 1
ATOM 2351 O O . LEU A 1 314 ? -26.680 -2.811 -0.888 1.00 35.10 297 LEU A O 1
ATOM 2356 N N . ILE A 1 315 ? -26.757 -1.125 0.634 1.00 30.40 298 ILE A N 1
ATOM 2357 C CA . ILE A 1 315 ? -26.436 -0.075 -0.334 1.00 35.10 298 ILE A CA 1
ATOM 2358 C C . ILE A 1 315 ? -25.068 -0.317 -0.984 1.00 41.84 298 ILE A C 1
ATOM 2359 O O . ILE A 1 315 ? -24.919 -0.146 -2.198 1.00 42.27 298 ILE A O 1
ATOM 2364 N N . ASP A 1 316 ? -24.084 -0.732 -0.185 1.00 37.03 299 ASP A N 1
ATOM 2365 C CA . ASP A 1 316 ? -22.769 -1.081 -0.727 1.00 39.70 299 ASP A CA 1
ATOM 2366 C C . ASP A 1 316 ? -22.865 -2.211 -1.745 1.00 37.05 299 ASP A C 1
ATOM 2367 O O . ASP A 1 316 ? -22.182 -2.201 -2.767 1.00 34.49 299 ASP A O 1
ATOM 2372 N N . ASP A 1 317 ? -23.724 -3.182 -1.460 1.00 38.55 300 ASP A N 1
ATOM 2373 C CA . ASP A 1 317 ? -23.893 -4.331 -2.337 1.00 37.79 300 ASP A CA 1
ATOM 2374 C C . ASP A 1 317 ? -24.612 -3.980 -3.640 1.00 49.23 300 ASP A C 1
ATOM 2375 O O . ASP A 1 317 ? -24.597 -4.767 -4.586 1.00 51.69 300 ASP A O 1
ATOM 2380 N N . ILE A 1 318 ? -25.247 -2.809 -3.686 1.00 44.32 301 ILE A N 1
ATOM 2381 C CA . ILE A 1 318 ? -25.838 -2.314 -4.930 1.00 39.92 301 ILE A CA 1
ATOM 2382 C C . ILE A 1 318 ? -24.789 -1.537 -5.722 1.00 41.80 301 ILE A C 1
ATOM 2383 O O . ILE A 1 318 ? -24.707 -1.633 -6.943 1.00 36.55 301 ILE A O 1
ATOM 2388 N N . TYR A 1 319 ? -23.978 -0.759 -5.020 1.00 43.02 302 TYR A N 1
ATOM 2389 C CA . TYR A 1 319 ? -22.995 0.075 -5.701 1.00 40.85 302 TYR A CA 1
ATOM 2390 C C . TYR A 1 319 ? -21.765 -0.700 -6.149 1.00 51.00 302 TYR A C 1
ATOM 2391 O O . TYR A 1 319 ? -21.166 -0.365 -7.171 1.00 55.68 302 TYR A O 1
ATOM 2400 N N . ASP A 1 320 ? -21.390 -1.734 -5.400 1.00 46.78 303 ASP A N 1
ATOM 2401 C CA . ASP A 1 320 ? -20.171 -2.465 -5.724 1.00 62.13 303 ASP A CA 1
ATOM 2402 C C . ASP A 1 320 ? -20.306 -3.190 -7.053 1.00 69.58 303 ASP A C 1
ATOM 2403 O O . ASP A 1 320 ? -19.708 -2.791 -8.050 1.00 78.86 303 ASP A O 1
ATOM 2408 N N . ALA A 1 321 ? -21.092 -4.259 -7.063 1.00 69.17 304 ALA A N 1
ATOM 2409 C CA . ALA A 1 321 ? -21.307 -5.012 -8.287 1.00 75.77 304 ALA A CA 1
ATOM 2410 C C . ALA A 1 321 ? -22.604 -4.585 -8.971 1.00 68.77 304 ALA A C 1
ATOM 2411 O O . ALA A 1 321 ? -22.595 -3.874 -9.977 1.00 76.75 304 ALA A O 1
ATOM 2413 N N . TYR A 1 322 ? -23.709 -4.999 -8.369 1.00 49.78 305 TYR A N 1
ATOM 2414 C CA . TYR A 1 322 ? -25.048 -4.967 -8.954 1.00 46.77 305 TYR A CA 1
ATOM 2415 C C . TYR A 1 322 ? -25.472 -3.839 -9.913 1.00 48.34 305 TYR A C 1
ATOM 2416 O O . TYR A 1 322 ? -25.756 -4.098 -11.085 1.00 46.55 305 TYR A O 1
ATOM 2425 N N . GLY A 1 323 ? -25.546 -2.607 -9.421 1.00 49.89 306 GLY A N 1
ATOM 2426 C CA . GLY A 1 323 ? -26.135 -1.524 -10.195 1.00 50.93 306 GLY A CA 1
ATOM 2427 C C . GLY A 1 323 ? -25.324 -1.025 -11.381 1.00 51.23 306 GLY A C 1
ATOM 2428 O O . GLY A 1 323 ? -24.110 -0.841 -11.287 1.00 40.53 306 GLY A O 1
ATOM 2429 N N . THR A 1 324 ? -26.002 -0.823 -12.508 1.00 52.85 307 THR A N 1
ATOM 2430 C CA . THR A 1 324 ? -25.399 -0.155 -13.662 1.00 53.72 307 THR A CA 1
ATOM 2431 C C . THR A 1 324 ? -25.245 1.328 -13.341 1.00 47.21 307 THR A C 1
ATOM 2432 O O . THR A 1 324 ? -25.915 1.841 -12.443 1.00 43.30 307 THR A O 1
ATOM 2436 N N . TYR A 1 325 ? -24.395 2.020 -14.092 1.00 48.30 308 TYR A N 1
ATOM 2437 C CA . TYR A 1 325 ? -24.149 3.445 -13.866 1.00 55.30 308 TYR A CA 1
ATOM 2438 C C . TYR A 1 325 ? -25.428 4.296 -13.841 1.00 56.68 308 TYR A C 1
ATOM 2439 O O . TYR A 1 325 ? -25.614 5.120 -12.938 1.00 47.30 308 TYR A O 1
ATOM 2448 N N . GLU A 1 326 ? -26.310 4.095 -14.819 1.00 45.80 309 GLU A N 1
ATOM 2449 C CA . GLU A 1 326 ? -27.531 4.894 -14.896 1.00 49.69 309 GLU A CA 1
ATOM 2450 C C . GLU A 1 326 ? -28.436 4.642 -13.696 1.00 46.21 309 GLU A C 1
ATOM 2451 O O . GLU A 1 326 ? -29.093 5.566 -13.205 1.00 47.43 309 GLU A O 1
ATOM 2457 N N . GLU A 1 327 ? -28.472 3.394 -13.234 1.00 41.99 310 GLU A N 1
ATOM 2458 C CA . GLU A 1 327 ? -29.288 3.020 -12.080 1.00 40.33 310 GLU A CA 1
ATOM 2459 C C . GLU A 1 327 ? -28.747 3.692 -10.811 1.00 36.79 310 GLU A C 1
ATOM 2460 O O . GLU A 1 327 ? -29.499 4.249 -10.010 1.00 42.04 310 GLU A O 1
ATOM 2466 N N . LEU A 1 328 ? -27.432 3.630 -10.642 1.00 35.31 311 LEU A N 1
ATOM 2467 C CA . LEU A 1 328 ? -26.776 4.245 -9.498 1.00 33.56 311 LEU A CA 1
ATOM 2468 C C . LEU A 1 328 ? -26.963 5.763 -9.471 1.00 38.15 311 LEU A C 1
ATOM 2469 O O . LEU A 1 328 ? -27.193 6.349 -8.409 1.00 35.92 311 LEU A O 1
ATOM 2474 N N . LYS A 1 329 ? -26.875 6.392 -10.641 1.00 42.63 312 LYS A N 1
ATOM 2475 C CA . LYS A 1 329 ? -27.114 7.828 -10.771 1.00 46.60 312 LYS A CA 1
ATOM 2476 C C . LYS A 1 329 ? -28.501 8.216 -10.257 1.00 47.74 312 LYS A C 1
ATOM 2477 O O . LYS A 1 329 ? -28.644 9.183 -9.503 1.00 46.06 312 LYS A O 1
ATOM 2483 N N . ILE A 1 330 ? -29.516 7.462 -10.678 1.00 42.04 313 ILE A N 1
ATOM 2484 C CA . ILE A 1 330 ? -30.890 7.687 -10.231 1.00 33.97 313 ILE A CA 1
ATOM 2485 C C . ILE A 1 330 ? -31.051 7.448 -8.720 1.00 39.05 313 ILE A C 1
ATOM 2486 O O . ILE A 1 330 ? -31.713 8.222 -8.022 1.00 41.04 313 ILE A O 1
ATOM 2491 N N . PHE A 1 331 ? -30.466 6.368 -8.217 1.00 36.42 314 PHE A N 1
ATOM 2492 C CA . PHE A 1 331 ? -30.584 6.064 -6.791 1.00 38.89 314 PHE A CA 1
ATOM 2493 C C . PHE A 1 331 ? -29.963 7.179 -5.941 1.00 39.88 314 PHE A C 1
ATOM 2494 O O . PHE A 1 331 ? -30.521 7.571 -4.910 1.00 40.02 314 PHE A O 1
ATOM 2502 N N . THR A 1 332 ? -28.816 7.688 -6.385 1.00 33.77 315 THR A N 1
ATOM 2503 C CA . THR A 1 332 ? -28.131 8.776 -5.691 1.00 35.95 315 THR A CA 1
ATOM 2504 C C . THR A 1 332 ? -28.986 10.047 -5.594 1.00 39.05 315 THR A C 1
ATOM 2505 O O . THR A 1 332 ? -28.998 10.709 -4.555 1.00 37.34 315 THR A O 1
ATOM 2509 N N . GLU A 1 333 ? -29.692 10.397 -6.667 1.00 37.41 316 GLU A N 1
ATOM 2510 C CA . GLU A 1 333 ? -30.552 11.582 -6.631 1.00 42.86 316 GLU A CA 1
ATOM 2511 C C . GLU A 1 333 ? -31.748 11.344 -5.712 1.00 35.89 316 GLU A C 1
ATOM 2512 O O . GLU A 1 333 ? -32.181 12.251 -4.992 1.00 38.56 316 GLU A O 1
ATOM 2518 N N . ALA A 1 334 ? -32.272 10.121 -5.733 1.00 29.74 317 ALA A N 1
ATOM 2519 C CA . ALA A 1 334 ? -33.340 9.739 -4.817 1.00 35.52 317 ALA A CA 1
ATOM 2520 C C . ALA A 1 334 ? -32.887 9.882 -3.358 1.00 27.11 317 ALA A C 1
ATOM 2521 O O . ALA A 1 334 ? -33.668 10.279 -2.485 1.00 29.77 317 ALA A O 1
ATOM 2523 N N . ILE A 1 335 ? -31.627 9.556 -3.086 1.00 33.20 318 ILE A N 1
ATOM 2524 C CA . ILE A 1 335 ? -31.114 9.712 -1.726 1.00 33.39 318 ILE A CA 1
ATOM 2525 C C . ILE A 1 335 ? -30.987 11.202 -1.394 1.00 32.03 318 ILE A C 1
ATOM 2526 O O . ILE A 1 335 ? -31.343 11.623 -0.291 1.00 30.70 318 ILE A O 1
ATOM 2531 N N . GLU A 1 336 ? -30.516 11.996 -2.360 1.00 34.17 319 GLU A N 1
ATOM 2532 C CA . GLU A 1 336 ? -30.449 13.451 -2.201 1.00 37.47 319 GLU A CA 1
ATOM 2533 C C . GLU A 1 336 ? -31.831 14.032 -1.932 1.00 38.22 319 GLU A C 1
ATOM 2534 O O . GLU A 1 336 ? -31.980 14.956 -1.128 1.00 35.01 319 GLU A O 1
ATOM 2540 N N . ARG A 1 337 ? -32.837 13.483 -2.611 1.00 36.44 320 ARG A N 1
ATOM 2541 C CA . ARG A 1 337 ? -34.213 13.949 -2.471 1.00 44.37 320 ARG A CA 1
ATOM 2542 C C . ARG A 1 337 ? -34.788 13.595 -1.102 1.00 39.22 320 ARG A C 1
ATOM 2543 O O . ARG A 1 337 ? -35.526 14.384 -0.517 1.00 36.65 320 ARG A O 1
ATOM 2551 N N . TRP A 1 338 ? -34.440 12.408 -0.601 1.00 37.70 321 TRP A N 1
ATOM 2552 C CA . TRP A 1 338 ? -34.812 11.984 0.749 1.00 31.67 321 TRP A CA 1
ATOM 2553 C C . TRP A 1 338 ? -36.309 12.162 0.974 1.00 28.27 321 TRP A C 1
ATOM 2554 O O . TRP A 1 338 ? -36.730 12.954 1.825 1.00 35.79 321 TRP A O 1
ATOM 2565 N N . SER A 1 339 ? -37.108 11.429 0.204 1.00 26.68 322 SER A N 1
ATOM 2566 C CA . SER A 1 339 ? -38.560 11.466 0.353 1.00 33.45 322 SER A CA 1
ATOM 2567 C C . SER A 1 339 ? -39.186 10.267 -0.325 1.00 31.11 322 SER A C 1
ATOM 2568 O O . SER A 1 339 ? -38.796 9.896 -1.440 1.00 36.01 322 SER A O 1
ATOM 2571 N N . ILE A 1 340 ? -40.172 9.678 0.338 1.00 32.16 323 ILE A N 1
ATOM 2572 C CA . ILE A 1 340 ? -40.845 8.506 -0.201 1.00 34.43 323 ILE A CA 1
ATOM 2573 C C . ILE A 1 340 ? -41.606 8.827 -1.487 1.00 40.48 323 ILE A C 1
ATOM 2574 O O . ILE A 1 340 ? -41.901 7.932 -2.287 1.00 39.62 323 ILE A O 1
ATOM 2579 N N . THR A 1 341 ? -41.902 10.108 -1.700 1.00 30.54 324 THR A N 1
ATOM 2580 C CA . THR A 1 341 ? -42.681 10.521 -2.865 1.00 39.11 324 THR A CA 1
ATOM 2581 C C . THR A 1 341 ? -41.948 10.284 -4.181 1.00 45.00 324 THR A C 1
ATOM 2582 O O . THR A 1 341 ? -42.579 10.174 -5.230 1.00 50.99 324 THR A O 1
ATOM 2586 N N . CYS A 1 342 ? -40.623 10.215 -4.140 1.00 44.43 325 CYS A N 1
ATOM 2587 C CA . CYS A 1 342 ? -39.875 9.940 -5.366 1.00 56.06 325 CYS A CA 1
ATOM 2588 C C . CYS A 1 342 ? -39.633 8.436 -5.587 1.00 51.96 325 CYS A C 1
ATOM 2589 O O . CYS A 1 342 ? -38.728 8.048 -6.333 1.00 47.83 325 CYS A O 1
ATOM 2592 N N . LEU A 1 343 ? -40.456 7.598 -4.954 1.00 39.01 326 LEU A N 1
ATOM 2593 C CA . LEU A 1 343 ? -40.354 6.144 -5.098 1.00 37.21 326 LEU A CA 1
ATOM 2594 C C . LEU A 1 343 ? -40.589 5.734 -6.554 1.00 37.59 326 LEU A C 1
ATOM 2595 O O . LEU A 1 343 ? -40.059 4.725 -7.028 1.00 40.74 326 LEU A O 1
ATOM 2600 N N . ASP A 1 344 ? -41.380 6.532 -7.261 1.00 29.09 327 ASP A N 1
ATOM 2601 C CA . ASP A 1 344 ? -41.720 6.254 -8.658 1.00 30.59 327 ASP A CA 1
ATOM 2602 C C . ASP A 1 344 ? -40.581 6.558 -9.621 1.00 38.71 327 ASP A C 1
ATOM 2603 O O . ASP A 1 344 ? -40.609 6.134 -10.785 1.00 48.07 327 ASP A O 1
ATOM 2608 N N . MET A 1 345 ? -39.590 7.312 -9.158 1.00 36.38 328 MET A N 1
ATOM 2609 C CA . MET A 1 345 ? -38.496 7.704 -10.040 1.00 42.66 328 MET A CA 1
ATOM 2610 C C . MET A 1 345 ? -37.376 6.656 -10.030 1.00 42.43 328 MET A C 1
ATOM 2611 O O . MET A 1 345 ? -36.371 6.799 -10.721 1.00 37.74 328 MET A O 1
ATOM 2616 N N . ILE A 1 346 ? -37.587 5.579 -9.280 1.00 42.78 329 ILE A N 1
ATOM 2617 C CA . ILE A 1 346 ? -36.522 4.640 -8.933 1.00 42.80 329 ILE A CA 1
ATOM 2618 C C . ILE A 1 346 ? -36.655 3.271 -9.606 1.00 46.19 329 ILE A C 1
ATOM 2619 O O . ILE A 1 346 ? -37.753 2.715 -9.664 1.00 36.86 329 ILE A O 1
ATOM 2624 N N . PRO A 1 347 ? -35.533 2.722 -10.116 1.00 50.76 330 PRO A N 1
ATOM 2625 C CA . PRO A 1 347 ? -35.490 1.362 -10.682 1.00 48.29 330 PRO A CA 1
ATOM 2626 C C . PRO A 1 347 ? -36.165 0.319 -9.773 1.00 44.64 330 PRO A C 1
ATOM 2627 O O . PRO A 1 347 ? -35.941 0.330 -8.555 1.00 37.04 330 PRO A O 1
ATOM 2631 N N . GLU A 1 348 ? -36.971 -0.564 -10.366 1.00 35.81 331 GLU A N 1
ATOM 2632 C CA . GLU A 1 348 ? -37.818 -1.509 -9.622 1.00 38.20 331 GLU A CA 1
ATOM 2633 C C . GLU A 1 348 ? -37.126 -2.250 -8.476 1.00 38.69 331 GLU A C 1
ATOM 2634 O O . GLU A 1 348 ? -37.616 -2.255 -7.342 1.00 39.34 331 GLU A O 1
ATOM 2640 N N . TYR A 1 349 ? -35.987 -2.871 -8.758 1.00 39.81 332 TYR A N 1
ATOM 2641 C CA . TYR A 1 349 ? -35.293 -3.638 -7.723 1.00 38.01 332 TYR A CA 1
ATOM 2642 C C . TYR A 1 349 ? -34.780 -2.792 -6.554 1.00 38.99 332 TYR A C 1
ATOM 2643 O O . TYR A 1 349 ? -34.455 -3.333 -5.492 1.00 35.57 332 TYR A O 1
ATOM 2652 N N . MET A 1 350 ? -34.707 -1.475 -6.735 1.00 37.21 333 MET A N 1
ATOM 2653 C CA . MET A 1 350 ? -34.193 -0.604 -5.676 1.00 38.45 333 MET A CA 1
ATOM 2654 C C . MET A 1 350 ? -35.307 -0.093 -4.766 1.00 36.71 333 MET A C 1
ATOM 2655 O O . MET A 1 350 ? -35.038 0.532 -3.736 1.00 32.28 333 MET A O 1
ATOM 2660 N N . LYS A 1 351 ? -36.554 -0.355 -5.147 1.00 37.53 334 LYS A N 1
ATOM 2661 C CA . LYS A 1 351 ? -37.690 0.121 -4.358 1.00 33.68 334 LYS A CA 1
ATOM 2662 C C . LYS A 1 351 ? -37.733 -0.405 -2.912 1.00 33.89 334 LYS A C 1
ATOM 2663 O O . LYS A 1 351 ? -37.891 0.393 -1.977 1.00 31.22 334 LYS A O 1
ATOM 2669 N N . PRO A 1 352 ? -37.571 -1.733 -2.709 1.00 30.27 335 PRO A N 1
ATOM 2670 C CA . PRO A 1 352 ? -37.679 -2.201 -1.314 1.00 25.97 335 PRO A CA 1
ATOM 2671 C C . PRO A 1 352 ? -36.631 -1.592 -0.393 1.00 25.88 335 PRO A C 1
ATOM 2672 O O . PRO A 1 352 ? -36.893 -1.341 0.781 1.00 30.73 335 PRO A O 1
ATOM 2676 N N . ILE A 1 353 ? -35.442 -1.348 -0.925 1.00 28.96 336 ILE A N 1
ATOM 2677 C CA . ILE A 1 353 ? -34.343 -0.868 -0.099 1.00 29.47 336 ILE A CA 1
ATOM 2678 C C . ILE A 1 353 ? -34.556 0.615 0.193 1.00 24.96 336 ILE A C 1
ATOM 2679 O O . ILE A 1 353 ? -34.246 1.094 1.278 1.00 30.60 336 ILE A O 1
ATOM 2684 N N . TYR A 1 354 ? -35.097 1.341 -0.782 1.00 29.13 337 TYR A N 1
ATOM 2685 C CA . TYR A 1 354 ? -35.377 2.751 -0.566 1.00 31.60 337 TYR A CA 1
ATOM 2686 C C . TYR A 1 354 ? -36.439 2.883 0.511 1.00 24.82 337 TYR A C 1
ATOM 2687 O O . TYR A 1 354 ? -36.341 3.744 1.383 1.00 27.48 337 TYR A O 1
ATOM 2696 N N . LYS A 1 355 ? -37.443 2.015 0.445 1.00 26.01 338 LYS A N 1
ATOM 2697 C CA . LYS A 1 355 ? -38.516 1.973 1.445 1.00 21.27 338 LYS A CA 1
ATOM 2698 C C . LYS A 1 355 ? -38.016 1.639 2.848 1.00 19.74 338 LYS A C 1
ATOM 2699 O O . LYS A 1 355 ? -38.383 2.309 3.825 1.00 27.75 338 LYS A O 1
ATOM 2705 N N . LEU A 1 356 ? -37.195 0.597 2.964 1.00 23.02 339 LEU A N 1
ATOM 2706 C CA . LEU A 1 356 ? -36.625 0.237 4.268 1.00 19.10 339 LEU A CA 1
ATOM 2707 C C . LEU A 1 356 ? -35.798 1.384 4.817 1.00 26.71 339 LEU A C 1
ATOM 2708 O O . LEU A 1 356 ? -35.882 1.715 6.007 1.00 23.19 339 LEU A O 1
ATOM 2713 N N . PHE A 1 357 ? -34.987 1.977 3.946 1.00 22.37 340 PHE A N 1
ATOM 2714 C CA . PHE A 1 357 ? -34.136 3.112 4.311 1.00 22.03 340 PHE A CA 1
ATOM 2715 C C . PHE A 1 357 ? -34.981 4.302 4.791 1.00 22.04 340 PHE A C 1
ATOM 2716 O O . PHE A 1 357 ? -34.728 4.860 5.854 1.00 20.74 340 PHE A O 1
ATOM 2724 N N . MET A 1 358 ? -35.981 4.692 4.003 1.00 22.10 341 MET A N 1
ATOM 2725 C CA . MET A 1 358 ? -36.783 5.859 4.338 1.00 22.56 341 MET A CA 1
ATOM 2726 C C . MET A 1 358 ? -37.577 5.640 5.626 1.00 26.22 341 MET A C 1
ATOM 2727 O O . MET A 1 358 ? -37.654 6.544 6.454 1.00 22.57 341 MET A O 1
ATOM 2732 N N . ASP A 1 359 ? -38.147 4.444 5.789 1.00 23.95 342 ASP A N 1
ATOM 2733 C CA . ASP A 1 359 ? -38.896 4.088 7.002 1.00 24.90 342 ASP A CA 1
ATOM 2734 C C . ASP A 1 359 ? -37.994 4.121 8.222 1.00 22.47 342 ASP A C 1
ATOM 2735 O O . ASP A 1 359 ? -38.410 4.510 9.316 1.00 22.27 342 ASP A O 1
ATOM 2740 N N . THR A 1 360 ? -36.760 3.663 8.051 1.00 22.32 343 THR A N 1
ATOM 2741 C CA . THR A 1 360 ? -35.841 3.587 9.177 1.00 19.49 343 THR A CA 1
ATOM 2742 C C . THR A 1 360 ? -35.419 4.987 9.626 1.00 24.29 343 THR A C 1
ATOM 2743 O O . THR A 1 360 ? -35.459 5.323 10.824 1.00 19.04 343 THR A O 1
ATOM 2747 N N . TYR A 1 361 ? -35.022 5.825 8.673 1.00 20.33 344 TYR A N 1
ATOM 2748 C CA . TYR A 1 361 ? -34.630 7.186 9.032 1.00 22.26 344 TYR A CA 1
ATOM 2749 C C . TYR A 1 361 ? -35.805 8.057 9.455 1.00 23.04 344 TYR A C 1
ATOM 2750 O O . TYR A 1 361 ? -35.658 8.903 10.335 1.00 27.17 344 TYR A O 1
ATOM 2759 N N . THR A 1 362 ? -36.966 7.849 8.842 1.00 21.48 345 THR A N 1
ATOM 2760 C CA . THR A 1 362 ? -38.136 8.639 9.207 1.00 25.56 345 THR A CA 1
ATOM 2761 C C . THR A 1 362 ? -38.574 8.357 10.649 1.00 25.30 345 THR A C 1
ATOM 2762 O O . THR A 1 362 ? -38.981 9.265 11.368 1.00 29.12 345 THR A O 1
ATOM 2766 N N . GLU A 1 363 ? -38.478 7.103 11.075 1.00 30.92 346 GLU A N 1
ATOM 2767 C CA . GLU A 1 363 ? -38.791 6.781 12.459 1.00 26.67 346 GLU A CA 1
ATOM 2768 C C . GLU A 1 363 ? -37.851 7.532 13.417 1.00 24.65 346 GLU A C 1
ATOM 2769 O O . GLU A 1 363 ? -38.285 8.042 14.462 1.00 25.50 346 GLU A O 1
ATOM 2775 N N . MET A 1 364 ? -36.573 7.627 13.059 1.00 22.80 347 MET A N 1
ATOM 2776 C CA . MET A 1 364 ? -35.603 8.316 13.916 1.00 25.84 347 MET A CA 1
ATOM 2777 C C . MET A 1 364 ? -35.799 9.838 13.868 1.00 29.97 347 MET A C 1
ATOM 2778 O O . MET A 1 364 ? -35.651 10.534 14.882 1.00 30.48 347 MET A O 1
ATOM 2783 N N . GLU A 1 365 ? -36.150 10.343 12.689 1.00 26.77 348 GLU A N 1
ATOM 2784 C CA . GLU A 1 365 ? -36.423 11.765 12.496 1.00 24.83 348 GLU A CA 1
ATOM 2785 C C . GLU A 1 365 ? -37.587 12.202 13.380 1.00 28.42 348 GLU A C 1
ATOM 2786 O O . GLU A 1 365 ? -37.574 13.307 13.943 1.00 25.75 348 GLU A O 1
ATOM 2792 N N . GLU A 1 366 ? -38.600 11.341 13.480 1.00 23.65 349 GLU A N 1
ATOM 2793 C CA . GLU A 1 366 ? -39.788 11.628 14.293 1.00 26.17 349 GLU A CA 1
ATOM 2794 C C . GLU A 1 366 ? -39.449 11.579 15.775 1.00 26.98 349 GLU A C 1
ATOM 2795 O O . GLU A 1 366 ? -39.940 12.402 16.554 1.00 26.21 349 GLU A O 1
ATOM 2801 N N . ILE A 1 367 ? -38.615 10.611 16.163 1.00 21.87 350 ILE A N 1
ATOM 2802 C CA . ILE A 1 367 ? -38.155 10.505 17.548 1.00 25.91 350 ILE A CA 1
ATOM 2803 C C . ILE A 1 367 ? -37.383 11.757 17.956 1.00 38.16 350 ILE A C 1
ATOM 2804 O O . ILE A 1 367 ? -37.644 12.335 19.021 1.00 31.15 350 ILE A O 1
ATOM 2809 N N . LEU A 1 368 ? -36.451 12.189 17.102 1.00 27.62 351 LEU A N 1
ATOM 2810 C CA . LEU A 1 368 ? -35.645 13.369 17.401 1.00 25.63 351 LEU A CA 1
ATOM 2811 C C . LEU A 1 368 ? -36.457 14.661 17.372 1.00 33.68 351 LEU A C 1
ATOM 2812 O O . LEU A 1 368 ? -36.246 15.532 18.216 1.00 38.12 351 LEU A O 1
ATOM 2817 N N . ALA A 1 369 ? -37.383 14.788 16.418 1.00 27.26 352 ALA A N 1
ATOM 2818 C CA . ALA A 1 369 ? -38.234 15.979 16.365 1.00 34.01 352 ALA A CA 1
ATOM 2819 C C . ALA A 1 369 ? -39.043 16.149 17.659 1.00 40.40 352 ALA A C 1
ATOM 2820 O O . ALA A 1 369 ? -39.280 17.275 18.118 1.00 36.83 352 ALA A O 1
ATOM 2822 N N . LYS A 1 370 ? -39.466 15.029 18.243 1.00 32.73 353 LYS A N 1
ATOM 2823 C CA . LYS A 1 370 ? -40.255 15.070 19.468 1.00 43.78 353 LYS A CA 1
ATOM 2824 C C . LYS A 1 370 ? -39.393 15.557 20.639 1.00 46.85 353 LYS A C 1
ATOM 2825 O O . LYS A 1 370 ? -39.843 16.355 21.465 1.00 42.50 353 LYS A O 1
ATOM 2831 N N . GLU A 1 371 ? -38.140 15.107 20.675 1.00 39.36 354 GLU A N 1
ATOM 2832 C CA . GLU A 1 371 ? -37.174 15.557 21.684 1.00 41.92 354 GLU A CA 1
ATOM 2833 C C . GLU A 1 371 ? -36.628 16.960 21.397 1.00 43.72 354 GLU A C 1
ATOM 2834 O O . GLU A 1 371 ? -35.784 17.466 22.132 1.00 55.94 354 GLU A O 1
ATOM 2840 N N . GLY A 1 372 ? -37.122 17.582 20.330 1.00 40.37 355 GLY A N 1
ATOM 2841 C CA . GLY A 1 372 ? -36.702 18.916 19.936 1.00 44.49 355 GLY A CA 1
ATOM 2842 C C . GLY A 1 372 ? -35.324 18.940 19.293 1.00 45.15 355 GLY A C 1
ATOM 2843 O O . GLY A 1 372 ? -34.635 19.962 19.322 1.00 41.78 355 GLY A O 1
ATOM 2844 N N . LYS A 1 373 ? -34.925 17.822 18.693 1.00 30.53 356 LYS A N 1
ATOM 2845 C CA . LYS A 1 373 ? -33.573 17.706 18.154 1.00 34.52 356 LYS A CA 1
ATOM 2846 C C . LYS A 1 373 ? -33.526 17.488 16.647 1.00 34.52 356 LYS A C 1
ATOM 2847 O O . LYS A 1 373 ? -32.713 16.705 16.151 1.00 28.59 356 LYS A O 1
ATOM 2853 N N . THR A 1 374 ? -34.403 18.185 15.936 1.00 28.43 357 THR A N 1
ATOM 2854 C CA . THR A 1 374 ? -34.456 18.111 14.484 1.00 29.09 357 THR A CA 1
ATOM 2855 C C . THR A 1 374 ? -33.148 18.572 13.849 1.00 30.12 357 THR A C 1
ATOM 2856 O O . THR A 1 374 ? -32.716 18.021 12.829 1.00 32.12 357 THR A O 1
ATOM 2860 N N . ASN A 1 375 ? -32.501 19.561 14.466 1.00 34.17 358 ASN A N 1
ATOM 2861 C CA . ASN A 1 375 ? -31.231 20.062 13.942 1.00 37.19 358 ASN A CA 1
ATOM 2862 C C . ASN A 1 375 ? -30.147 19.002 13.992 1.00 30.58 358 ASN A C 1
ATOM 2863 O O . ASN A 1 375 ? -29.325 18.914 13.087 1.00 26.97 358 ASN A O 1
ATOM 2868 N N . ILE A 1 376 ? -30.159 18.192 15.048 1.00 24.26 359 ILE A N 1
ATOM 2869 C CA . ILE A 1 376 ? -29.240 17.066 15.147 1.00 25.46 359 ILE A CA 1
ATOM 2870 C C . ILE A 1 376 ? -29.605 16.000 14.113 1.00 29.08 359 ILE A C 1
ATOM 2871 O O . ILE A 1 376 ? -28.721 15.407 13.492 1.00 31.22 359 ILE A O 1
ATOM 2876 N N . PHE A 1 377 ? -30.895 15.772 13.883 1.00 27.33 360 PHE A N 1
ATOM 2877 C CA . PHE A 1 377 ? -31.242 14.824 12.826 1.00 28.19 360 PHE A CA 1
ATOM 2878 C C . PHE A 1 377 ? -30.749 15.313 11.461 1.00 27.15 360 PHE A C 1
ATOM 2879 O O . PHE A 1 377 ? -30.182 14.541 10.677 1.00 23.60 360 PHE A O 1
ATOM 2887 N N . ASN A 1 378 ? -30.963 16.594 11.175 1.00 26.06 361 ASN A N 1
ATOM 2888 C CA . ASN A 1 378 ? -30.628 17.124 9.863 1.00 28.47 361 ASN A CA 1
ATOM 2889 C C . ASN A 1 378 ? -29.122 17.129 9.634 1.00 30.56 361 ASN A C 1
ATOM 2890 O O . ASN A 1 378 ? -28.663 16.918 8.518 1.00 28.28 361 ASN A O 1
ATOM 2895 N N . CYS A 1 379 ? -28.356 17.378 10.690 1.00 28.26 362 CYS A N 1
ATOM 2896 C CA . CYS A 1 379 ? -26.908 17.256 10.592 1.00 27.81 362 CYS A CA 1
ATOM 2897 C C . CYS A 1 379 ? -26.518 15.824 10.239 1.00 30.74 362 CYS A C 1
ATOM 2898 O O . CYS A 1 379 ? -25.746 15.605 9.305 1.00 31.54 362 CYS A O 1
ATOM 2901 N N . GLY A 1 380 ? -27.072 14.852 10.965 1.00 24.59 363 GLY A N 1
ATOM 2902 C CA . GLY A 1 380 ? -26.824 13.442 10.674 1.00 25.42 363 GLY A CA 1
ATOM 2903 C C . GLY A 1 380 ? -27.201 13.057 9.248 1.00 24.56 363 GLY A C 1
ATOM 2904 O O . GLY A 1 380 ? -26.449 12.367 8.552 1.00 26.26 363 GLY A O 1
ATOM 2905 N N . LYS A 1 381 ? -28.369 13.508 8.808 1.00 26.46 364 LYS A N 1
ATOM 2906 C CA . LYS A 1 381 ? -28.891 13.144 7.492 1.00 26.92 364 LYS A CA 1
ATOM 2907 C C . LYS A 1 381 ? -27.914 13.460 6.365 1.00 26.40 364 LYS A C 1
ATOM 2908 O O . LYS A 1 381 ? -27.733 12.657 5.444 1.00 25.18 364 LYS A O 1
ATOM 2914 N N . GLU A 1 382 ? -27.279 14.625 6.445 1.00 29.46 365 GLU A N 1
ATOM 2915 C CA . GLU A 1 382 ? -26.346 15.057 5.403 1.00 29.97 365 GLU A CA 1
ATOM 2916 C C . GLU A 1 382 ? -25.153 14.097 5.300 1.00 30.43 365 GLU A C 1
ATOM 2917 O O . GLU A 1 382 ? -24.624 13.865 4.216 1.00 26.19 365 GLU A O 1
ATOM 2923 N N . PHE A 1 383 ? -24.741 13.526 6.424 1.00 28.91 366 PHE A N 1
ATOM 2924 C CA . PHE A 1 383 ? -23.652 12.554 6.395 1.00 21.23 366 PHE A CA 1
ATOM 2925 C C . PHE A 1 383 ? -24.074 11.281 5.672 1.00 25.73 366 PHE A C 1
ATOM 2926 O O . PHE A 1 383 ? -23.255 10.605 5.045 1.00 27.73 366 PHE A O 1
ATOM 2934 N N . VAL A 1 384 ? -25.353 10.942 5.774 1.00 25.44 367 VAL A N 1
ATOM 2935 C CA . VAL A 1 384 ? -25.858 9.773 5.081 1.00 22.87 367 VAL A CA 1
ATOM 2936 C C . VAL A 1 384 ? -25.855 10.051 3.584 1.00 23.38 367 VAL A C 1
ATOM 2937 O O . VAL A 1 384 ? -25.400 9.216 2.787 1.00 29.00 367 VAL A O 1
ATOM 2941 N N . LYS A 1 385 ? -26.327 11.234 3.200 1.00 25.57 368 LYS A N 1
ATOM 2942 C CA . LYS A 1 385 ? -26.312 11.621 1.792 1.00 27.19 368 LYS A CA 1
ATOM 2943 C C . LYS A 1 385 ? -24.889 11.689 1.276 1.00 31.35 368 LYS A C 1
ATOM 2944 O O . LYS A 1 385 ? -24.622 11.288 0.147 1.00 38.10 368 LYS A O 1
ATOM 2950 N N . ASP A 1 386 ? -23.976 12.202 2.099 1.00 30.58 369 ASP A N 1
ATOM 2951 C CA . ASP A 1 386 ? -22.584 12.352 1.661 1.00 29.35 369 ASP A CA 1
ATOM 2952 C C . ASP A 1 386 ? -21.922 10.995 1.445 1.00 28.37 369 ASP A C 1
ATOM 2953 O O . ASP A 1 386 ? -21.047 10.846 0.597 1.00 31.67 369 ASP A O 1
ATOM 2958 N N . PHE A 1 387 ? -22.359 10.002 2.211 1.00 28.19 370 PHE A N 1
ATOM 2959 C CA . PHE A 1 387 ? -21.887 8.629 2.050 1.00 29.97 370 PHE A CA 1
ATOM 2960 C C . PHE A 1 387 ? -22.280 8.070 0.677 1.00 36.57 370 PHE A C 1
ATOM 2961 O O . PHE A 1 387 ? -21.438 7.540 -0.050 1.00 29.98 370 PHE A O 1
ATOM 2969 N N . VAL A 1 388 ? -23.558 8.206 0.320 1.00 28.44 371 VAL A N 1
ATOM 2970 C CA . VAL A 1 388 ? -24.047 7.711 -0.965 1.00 35.14 371 VAL A CA 1
ATOM 2971 C C . VAL A 1 388 ? -23.435 8.497 -2.126 1.00 36.50 371 VAL A C 1
ATOM 2972 O O . VAL A 1 388 ? -23.064 7.921 -3.152 1.00 40.38 371 VAL A O 1
ATOM 2976 N N . ARG A 1 389 ? -23.347 9.812 -1.950 1.00 29.37 372 ARG A N 1
ATOM 2977 C CA . ARG A 1 389 ? -22.721 10.717 -2.908 1.00 40.59 372 ARG A CA 1
ATOM 2978 C C . ARG A 1 389 ? -21.361 10.206 -3.315 1.00 39.69 372 ARG A C 1
ATOM 2979 O O . ARG A 1 389 ? -21.047 10.113 -4.498 1.00 34.73 372 ARG A O 1
ATOM 2987 N N . ASN A 1 390 ? -20.541 9.882 -2.322 1.00 31.20 373 ASN A N 1
ATOM 2988 C CA . ASN A 1 390 ? -19.169 9.482 -2.611 1.00 35.29 373 ASN A CA 1
ATOM 2989 C C . ASN A 1 390 ? -19.083 8.067 -3.176 1.00 37.65 373 ASN A C 1
ATOM 2990 O O . ASN A 1 390 ? -18.140 7.744 -3.901 1.00 40.01 373 ASN A O 1
ATOM 2995 N N . LEU A 1 391 ? -20.067 7.228 -2.853 1.00 29.08 374 LEU A N 1
ATOM 2996 C CA . LEU A 1 391 ? -20.198 5.958 -3.562 1.00 35.32 374 LEU A CA 1
ATOM 2997 C C . LEU A 1 391 ? -20.441 6.242 -5.047 1.00 34.59 374 LEU A C 1
ATOM 2998 O O . LEU A 1 391 ? -19.930 5.530 -5.911 1.00 37.90 374 LEU A O 1
ATOM 3003 N N . MET A 1 392 ? -21.194 7.303 -5.344 1.00 34.37 375 MET A N 1
ATOM 3004 C CA . MET A 1 392 ? -21.496 7.656 -6.735 1.00 34.06 375 MET A CA 1
ATOM 3005 C C . MET A 1 392 ? -20.304 8.336 -7.398 1.00 41.47 375 MET A C 1
ATOM 3006 O O . MET A 1 392 ? -20.156 8.294 -8.628 1.00 38.29 375 MET A O 1
ATOM 3011 N N . VAL A 1 393 ? -19.460 8.966 -6.584 1.00 46.52 376 VAL A N 1
ATOM 3012 C CA . VAL A 1 393 ? -18.219 9.543 -7.086 1.00 51.24 376 VAL A CA 1
ATOM 3013 C C . VAL A 1 393 ? -17.386 8.459 -7.757 1.00 55.40 376 VAL A C 1
ATOM 3014 O O . VAL A 1 393 ? -16.961 8.614 -8.909 1.00 58.88 376 VAL A O 1
ATOM 3018 N N . GLU A 1 394 ? -17.175 7.356 -7.041 1.00 40.52 377 GLU A N 1
ATOM 3019 C CA . GLU A 1 394 ? -16.337 6.285 -7.560 1.00 49.51 377 GLU A CA 1
ATOM 3020 C C . GLU A 1 394 ? -17.004 5.477 -8.673 1.00 57.67 377 GLU A C 1
ATOM 3021 O O . GLU A 1 394 ? -16.321 4.771 -9.421 1.00 62.82 377 GLU A O 1
ATOM 3027 N N . ALA A 1 395 ? -18.328 5.580 -8.789 1.00 43.95 378 ALA A N 1
ATOM 3028 C CA . ALA A 1 395 ? -19.020 4.943 -9.902 1.00 51.91 378 ALA A CA 1
ATOM 3029 C C . ALA A 1 395 ? -18.797 5.762 -11.172 1.00 54.75 378 ALA A C 1
ATOM 3030 O O . ALA A 1 395 ? -18.678 5.209 -12.271 1.00 57.09 378 ALA A O 1
ATOM 3032 N N . GLN A 1 396 ? -18.751 7.083 -11.012 1.00 57.03 379 GLN A N 1
ATOM 3033 C CA . GLN A 1 396 ? -18.441 7.987 -12.110 1.00 65.84 379 GLN A CA 1
ATOM 3034 C C . GLN A 1 396 ? -17.061 7.673 -12.662 1.00 67.75 379 GLN A C 1
ATOM 3035 O O . GLN A 1 396 ? -16.823 7.777 -13.865 1.00 69.58 379 GLN A O 1
ATOM 3041 N N . TRP A 1 397 ? -16.165 7.268 -11.768 1.00 74.59 380 TRP A N 1
ATOM 3042 C CA . TRP A 1 397 ? -14.780 6.977 -12.118 1.00 78.71 380 TRP A CA 1
ATOM 3043 C C . TRP A 1 397 ? -14.607 5.725 -12.975 1.00 78.77 380 TRP A C 1
ATOM 3044 O O . TRP A 1 397 ? -13.587 5.565 -13.644 1.00 89.63 380 TRP A O 1
ATOM 3055 N N . ALA A 1 398 ? -15.585 4.828 -12.945 1.00 59.38 381 ALA A N 1
ATOM 3056 C CA . ALA A 1 398 ? -15.499 3.621 -13.759 1.00 64.46 381 ALA A CA 1
ATOM 3057 C C . ALA A 1 398 ? -16.213 3.830 -15.093 1.00 71.35 381 ALA A C 1
ATOM 3058 O O . ALA A 1 398 ? -15.969 3.110 -16.065 1.00 75.80 381 ALA A O 1
ATOM 3060 N N . ASN A 1 399 ? -17.076 4.843 -15.125 1.00 70.57 382 ASN A N 1
ATOM 3061 C CA . ASN A 1 399 ? -17.929 5.135 -16.277 1.00 73.51 382 ASN A CA 1
ATOM 3062 C C . ASN A 1 399 ? -17.306 6.134 -17.251 1.00 80.29 382 ASN A C 1
ATOM 3063 O O . ASN A 1 399 ? -17.346 5.934 -18.468 1.00 78.83 382 ASN A O 1
ATOM 3068 N N . GLU A 1 400 ? -16.782 7.234 -16.717 1.00 98.70 383 GLU A N 1
ATOM 3069 C CA . GLU A 1 400 ? -15.808 8.025 -17.454 1.00 107.28 383 GLU A CA 1
ATOM 3070 C C . GLU A 1 400 ? -14.485 7.449 -16.958 1.00 101.59 383 GLU A C 1
ATOM 3071 O O . GLU A 1 400 ? -14.354 7.129 -15.777 1.00 101.09 383 GLU A O 1
ATOM 3077 N N . GLY A 1 401 ? -13.521 7.258 -17.846 1.00 81.20 384 GLY A N 1
ATOM 3078 C CA . GLY A 1 401 ? -12.325 6.531 -17.464 1.00 79.19 384 GLY A CA 1
ATOM 3079 C C . GLY A 1 401 ? -11.372 7.256 -16.529 1.00 77.84 384 GLY A C 1
ATOM 3080 O O . GLY A 1 401 ? -10.157 7.178 -16.715 1.00 76.27 384 GLY A O 1
ATOM 3081 N N . HIS A 1 402 ? -11.904 7.943 -15.518 1.00 82.58 385 HIS A N 1
ATOM 3082 C CA . HIS A 1 402 ? -11.070 8.721 -14.599 1.00 81.46 385 HIS A CA 1
ATOM 3083 C C . HIS A 1 402 ? -10.393 7.842 -13.545 1.00 77.26 385 HIS A C 1
ATOM 3084 O O . HIS A 1 402 ? -11.013 6.949 -12.966 1.00 66.05 385 HIS A O 1
ATOM 3091 N N . ILE A 1 403 ? -9.122 8.133 -13.288 1.00 86.16 386 ILE A N 1
ATOM 3092 C CA . ILE A 1 403 ? -8.228 7.225 -12.577 1.00 94.61 386 ILE A CA 1
ATOM 3093 C C . ILE A 1 403 ? -7.947 7.717 -11.142 1.00 104.51 386 ILE A C 1
ATOM 3094 O O . ILE A 1 403 ? -7.659 8.894 -10.939 1.00 104.34 386 ILE A O 1
ATOM 3099 N N . PRO A 1 404 ? -8.011 6.804 -10.151 1.00 124.70 387 PRO A N 1
ATOM 3100 C CA . PRO A 1 404 ? -8.198 7.145 -8.729 1.00 129.06 387 PRO A CA 1
ATOM 3101 C C . PRO A 1 404 ? -7.132 8.023 -8.074 1.00 134.85 387 PRO A C 1
ATOM 3102 O O . PRO A 1 404 ? -7.456 8.741 -7.126 1.00 138.35 387 PRO A O 1
ATOM 3106 N N . THR A 1 405 ? -5.900 7.977 -8.576 1.00 128.54 388 THR A N 1
ATOM 3107 C CA . THR A 1 405 ? -4.724 8.414 -7.813 1.00 126.26 388 THR A CA 1
ATOM 3108 C C . THR A 1 405 ? -4.684 7.628 -6.501 1.00 119.43 388 THR A C 1
ATOM 3109 O O . THR A 1 405 ? -5.133 6.479 -6.442 1.00 116.76 388 THR A O 1
ATOM 3113 N N . THR A 1 406 ? -4.158 8.248 -5.450 1.00 109.82 389 THR A N 1
ATOM 3114 C CA . THR A 1 406 ? -4.085 7.605 -4.144 1.00 106.24 389 THR A CA 1
ATOM 3115 C C . THR A 1 406 ? -4.366 8.654 -3.079 1.00 106.48 389 THR A C 1
ATOM 3116 O O . THR A 1 406 ? -4.637 8.329 -1.917 1.00 99.25 389 THR A O 1
ATOM 3120 N N . GLU A 1 407 ? -4.285 9.918 -3.491 1.00 121.39 390 GLU A N 1
ATOM 3121 C CA . GLU A 1 407 ? -4.753 11.021 -2.670 1.00 120.12 390 GLU A CA 1
ATOM 3122 C C . GLU A 1 407 ? -6.236 10.781 -2.438 1.00 111.45 390 GLU A C 1
ATOM 3123 O O . GLU A 1 407 ? -6.707 10.723 -1.303 1.00 107.14 390 GLU A O 1
ATOM 3129 N N . GLU A 1 408 ? -6.952 10.614 -3.545 1.00 91.26 391 GLU A N 1
ATOM 3130 C CA . GLU A 1 408 ? -8.390 10.385 -3.547 1.00 83.61 391 GLU A CA 1
ATOM 3131 C C . GLU A 1 408 ? -8.791 9.009 -3.013 1.00 80.51 391 GLU A C 1
ATOM 3132 O O . GLU A 1 408 ? -9.779 8.886 -2.291 1.00 69.71 391 GLU A O 1
ATOM 3138 N N . LEU A 1 409 ? -8.025 7.978 -3.362 1.00 105.89 392 LEU A N 1
ATOM 3139 C CA . LEU A 1 409 ? -8.362 6.610 -2.966 1.00 112.88 392 LEU A CA 1
ATOM 3140 C C . LEU A 1 409 ? -8.240 6.391 -1.454 1.00 110.27 392 LEU A C 1
ATOM 3141 O O . LEU A 1 409 ? -8.689 5.373 -0.927 1.00 111.74 392 LEU A O 1
ATOM 3146 N N . ASP A 1 410 ? -7.629 7.350 -0.764 1.00 98.71 393 ASP A N 1
ATOM 3147 C CA . ASP A 1 410 ? -7.573 7.336 0.694 1.00 92.39 393 ASP A CA 1
ATOM 3148 C C . ASP A 1 410 ? -8.572 8.348 1.256 1.00 77.81 393 ASP A C 1
ATOM 3149 O O . ASP A 1 410 ? -9.190 8.126 2.301 1.00 71.28 393 ASP A O 1
ATOM 3154 N N . SER A 1 411 ? -8.722 9.456 0.536 1.00 63.89 394 SER A N 1
ATOM 3155 C CA . SER A 1 411 ? -9.607 10.548 0.928 1.00 57.88 394 SER A CA 1
ATOM 3156 C C . SER A 1 411 ? -11.084 10.170 0.787 1.00 61.93 394 SER A C 1
ATOM 3157 O O . SER A 1 411 ? -11.847 10.246 1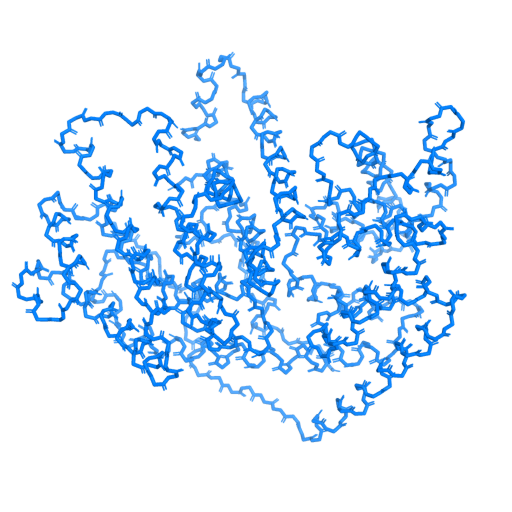.751 1.00 59.07 394 SER A O 1
ATOM 3160 N N . VAL A 1 412 ? -11.482 9.745 -0.408 1.00 76.99 395 VAL A N 1
ATOM 3161 C CA . VAL A 1 412 ? -12.875 9.383 -0.659 1.00 75.50 395 VAL A CA 1
ATOM 3162 C C . VAL A 1 412 ? -13.259 8.093 0.078 1.00 69.53 395 VAL A C 1
ATOM 3163 O O . VAL A 1 412 ? -14.443 7.800 0.262 1.00 65.81 395 VAL A O 1
ATOM 3167 N N . ALA A 1 413 ? -12.253 7.344 0.520 1.00 67.75 396 ALA A N 1
ATOM 3168 C CA . ALA A 1 413 ? -12.480 6.111 1.267 1.00 71.57 396 ALA A CA 1
ATOM 3169 C C . ALA A 1 413 ? -12.665 6.365 2.762 1.00 66.98 396 ALA A C 1
ATOM 3170 O O . ALA A 1 413 ? -13.011 5.451 3.517 1.00 63.71 396 ALA A O 1
ATOM 3172 N N . VAL A 1 414 ? -12.418 7.598 3.198 1.00 66.55 397 VAL A N 1
ATOM 3173 C CA . VAL A 1 414 ? -12.727 7.970 4.575 1.00 51.64 397 VAL A CA 1
ATOM 3174 C C . VAL A 1 414 ? -14.241 8.003 4.684 1.00 48.81 397 VAL A C 1
ATOM 3175 O O . VAL A 1 414 ? -14.823 7.615 5.701 1.00 46.35 397 VAL A O 1
ATOM 3179 N N . ILE A 1 415 ? -14.866 8.466 3.608 1.00 40.86 398 ILE A N 1
ATOM 3180 C CA . ILE A 1 415 ? -16.313 8.552 3.530 1.00 39.44 398 ILE A CA 1
ATOM 3181 C C . ILE A 1 415 ? -16.936 7.195 3.188 1.00 40.38 398 ILE A C 1
ATOM 3182 O O . ILE A 1 415 ? -17.746 6.670 3.948 1.00 39.23 398 ILE A O 1
ATOM 3187 N N . THR A 1 416 ? -16.544 6.614 2.059 1.00 42.96 399 THR A N 1
ATOM 3188 C CA . THR A 1 416 ? -17.177 5.377 1.600 1.00 45.80 399 THR A CA 1
ATOM 3189 C C . THR A 1 416 ? -16.897 4.178 2.492 1.00 39.50 399 THR A C 1
ATOM 3190 O O . THR A 1 416 ? -17.580 3.156 2.389 1.00 40.70 399 THR A O 1
ATOM 3194 N N . GLY A 1 417 ? -15.895 4.295 3.360 1.00 41.00 400 GLY A N 1
ATOM 3195 C CA . GLY A 1 417 ? -15.573 3.227 4.288 1.00 32.32 400 GLY A CA 1
ATOM 3196 C C . GLY A 1 417 ? -16.445 3.301 5.531 1.00 33.79 400 GLY A C 1
ATOM 3197 O O . GLY A 1 417 ? -16.389 2.417 6.394 1.00 41.17 400 GLY A O 1
ATOM 3198 N N . GLY A 1 418 ? -17.240 4.365 5.630 1.00 37.95 401 GLY A N 1
ATOM 3199 C CA . GLY A 1 418 ? -18.206 4.499 6.712 1.00 38.67 401 GLY A CA 1
ATOM 3200 C C . GLY A 1 418 ? -17.746 5.186 7.993 1.00 32.16 401 GLY A C 1
ATOM 3201 O O . GLY A 1 418 ? -18.510 5.245 8.961 1.00 30.51 401 GLY A O 1
ATOM 3202 N N . ALA A 1 419 ? -16.517 5.704 8.015 1.00 31.66 402 ALA A N 1
ATOM 3203 C CA . ALA A 1 419 ? -15.963 6.280 9.252 1.00 28.95 402 ALA A CA 1
ATOM 3204 C C . ALA A 1 419 ? -16.816 7.448 9.747 1.00 28.69 402 ALA A C 1
ATOM 3205 O O . ALA A 1 419 ? -17.166 7.506 10.928 1.00 33.37 402 ALA A O 1
ATOM 3207 N N . ASN A 1 420 ? -17.150 8.363 8.836 1.00 27.04 403 ASN A N 1
ATOM 3208 C CA . ASN A 1 420 ? -18.001 9.504 9.161 1.00 29.73 403 ASN A CA 1
ATOM 3209 C C . ASN A 1 420 ? -19.428 9.070 9.501 1.00 33.70 403 ASN A C 1
ATOM 3210 O O . ASN A 1 420 ? -20.043 9.571 10.455 1.00 27.56 403 ASN A O 1
ATOM 3215 N N . LEU A 1 421 ? -19.951 8.134 8.717 1.00 24.02 404 LEU A N 1
ATOM 3216 C CA . LEU A 1 421 ? -21.346 7.717 8.863 1.00 23.82 404 LEU A CA 1
ATOM 3217 C C . LEU A 1 421 ? -21.595 6.988 10.187 1.00 25.11 404 LEU A C 1
ATOM 3218 O O . LEU A 1 421 ? -22.527 7.329 10.932 1.00 25.32 404 LEU A O 1
ATOM 3223 N N . LEU A 1 422 ? -20.751 6.003 10.494 1.00 24.63 405 LEU A N 1
ATOM 3224 C CA . LEU A 1 422 ? -20.872 5.272 11.750 1.00 19.77 405 LEU A CA 1
ATOM 3225 C C . LEU A 1 422 ? -20.732 6.195 12.952 1.00 21.68 405 LEU A C 1
ATOM 3226 O O . LEU A 1 422 ? -21.443 6.026 13.945 1.00 21.06 405 LEU A O 1
ATOM 3231 N N . THR A 1 423 ? -19.816 7.156 12.873 1.00 27.15 406 THR A N 1
ATOM 3232 C CA . THR A 1 423 ? -19.629 8.105 13.975 1.00 27.64 406 THR A CA 1
ATOM 3233 C C . THR A 1 423 ? -20.881 8.956 14.196 1.00 26.16 406 THR A C 1
ATOM 3234 O O . THR A 1 423 ? -21.392 9.075 15.313 1.00 24.90 406 THR A O 1
ATOM 3238 N N . THR A 1 424 ? -21.387 9.546 13.127 1.00 18.97 407 THR A N 1
ATOM 3239 C CA . THR A 1 424 ? -22.563 10.382 13.268 1.00 18.47 407 THR A CA 1
ATOM 3240 C C . THR A 1 424 ? -23.836 9.564 13.531 1.00 16.31 407 THR A C 1
ATOM 3241 O O . THR A 1 424 ? -24.816 10.102 14.069 1.00 23.11 407 THR A O 1
ATOM 3245 N N . THR A 1 425 ? -23.833 8.285 13.155 1.00 19.55 408 THR A N 1
ATOM 3246 C CA . THR A 1 425 ? -24.975 7.426 13.500 1.00 19.26 408 THR A CA 1
ATOM 3247 C C . THR A 1 425 ? -24.989 7.241 15.013 1.00 28.37 408 THR A C 1
ATOM 3248 O O . THR A 1 425 ? -26.065 7.169 15.643 1.00 22.04 408 THR A O 1
ATOM 3252 N N . CYS A 1 426 ? -23.797 7.171 15.610 1.00 25.88 409 CYS A N 1
ATOM 3253 C CA . CYS A 1 426 ? -23.701 7.161 17.080 1.00 20.96 409 CYS A CA 1
ATOM 3254 C C . CYS A 1 426 ? -24.200 8.471 17.684 1.00 28.07 409 CYS A C 1
ATOM 3255 O O . CYS A 1 426 ? -24.805 8.470 18.767 1.00 22.14 409 CYS A O 1
ATOM 3258 N N . TYR A 1 427 ? -23.922 9.589 17.004 1.00 21.87 410 TYR A N 1
ATOM 3259 C CA . TYR A 1 427 ? -24.426 10.876 17.467 1.00 23.70 410 TYR A CA 1
ATOM 3260 C C . TYR A 1 427 ? -25.955 10.821 17.578 1.00 28.06 410 TYR A C 1
ATOM 3261 O O . TYR A 1 427 ? -26.539 11.235 18.586 1.00 26.54 410 TYR A O 1
ATOM 3270 N N . LEU A 1 428 ? -26.603 10.318 16.532 1.00 25.43 411 LEU A N 1
ATOM 3271 C CA . LEU A 1 428 ? -28.065 10.292 16.495 1.00 25.23 411 LEU A CA 1
ATOM 3272 C C . LEU A 1 428 ? -28.616 9.389 17.588 1.00 32.61 411 LEU A C 1
ATOM 3273 O O . LEU A 1 428 ? -29.639 9.704 18.194 1.00 32.22 411 LEU A O 1
ATOM 3278 N N . GLY A 1 429 ? -27.932 8.271 17.838 1.00 29.03 412 GLY A N 1
ATOM 3279 C CA . GLY A 1 429 ? -28.367 7.321 18.848 1.00 30.95 412 GLY A CA 1
ATOM 3280 C C . GLY A 1 429 ? -28.122 7.851 20.250 1.00 32.90 412 GLY A C 1
ATOM 3281 O O . GLY A 1 429 ? -28.795 7.443 21.196 1.00 38.74 412 GLY A O 1
ATOM 3282 N N . MET A 1 430 ? -27.158 8.759 20.378 1.00 31.29 413 MET A N 1
ATOM 3283 C CA . MET A 1 430 ? -26.848 9.410 21.656 1.00 32.13 413 MET A CA 1
ATOM 3284 C C . MET A 1 430 ? -27.203 10.889 21.662 1.00 35.70 413 MET A C 1
ATOM 3285 O O . MET A 1 430 ? -26.400 11.735 22.074 1.00 41.06 413 MET A O 1
ATOM 3290 N N . SER A 1 431 ? -28.418 11.193 21.223 1.00 36.64 414 SER A N 1
ATOM 3291 C CA . SER A 1 431 ? -28.875 12.569 21.068 1.00 36.24 414 SER A CA 1
ATOM 3292 C C . SER A 1 431 ? -28.844 13.420 22.343 1.00 33.41 414 SER A C 1
ATOM 3293 O O . SER A 1 431 ? -28.686 14.646 22.274 1.00 38.87 414 SER A O 1
ATOM 3296 N N . ASP A 1 432 ? -29.012 12.785 23.499 1.00 36.87 415 ASP A N 1
ATOM 3297 C CA . ASP A 1 432 ? -29.090 13.519 24.768 1.00 39.63 415 ASP A CA 1
ATOM 3298 C C . ASP A 1 432 ? -27.812 14.277 25.131 1.00 42.72 415 ASP A C 1
ATOM 3299 O O . ASP A 1 432 ? -27.859 15.239 25.903 1.00 46.08 415 ASP A O 1
ATOM 3304 N N . ILE A 1 433 ? -26.676 13.854 24.579 1.00 36.47 416 ILE A N 1
ATOM 3305 C CA . ILE A 1 433 ? -25.394 14.475 24.916 1.00 32.08 416 ILE A CA 1
ATOM 3306 C C . ILE A 1 433 ? -24.673 15.146 23.735 1.00 33.57 416 ILE A C 1
ATOM 3307 O O . ILE A 1 433 ? -23.701 15.890 23.931 1.00 36.28 416 ILE A O 1
ATOM 3312 N N . VAL A 1 434 ? -25.134 14.893 22.514 1.00 37.94 417 VAL A N 1
ATOM 3313 C CA . VAL A 1 434 ? -24.517 15.532 21.352 1.00 36.59 417 VAL A CA 1
ATOM 3314 C C . VAL A 1 434 ? -24.622 17.060 21.424 1.00 35.46 417 VAL A C 1
ATOM 3315 O O . VAL A 1 434 ? -25.662 17.608 21.777 1.00 37.81 417 VAL A O 1
ATOM 3319 N N . THR A 1 435 ? -23.521 17.733 21.110 1.00 38.93 418 THR A N 1
ATOM 3320 C CA . THR A 1 435 ? -23.480 19.185 21.064 1.00 36.21 418 THR A CA 1
ATOM 3321 C C . THR A 1 435 ? -23.390 19.610 19.609 1.00 45.15 418 THR A C 1
ATOM 3322 O O . THR A 1 435 ? -23.065 18.792 18.745 1.00 52.20 418 THR A O 1
ATOM 3326 N N . LYS A 1 436 ? -23.655 20.885 19.336 1.00 44.88 419 LYS A N 1
ATOM 3327 C CA . LYS A 1 436 ? -23.432 21.416 17.995 1.00 48.75 419 LYS A CA 1
ATOM 3328 C C . LYS A 1 436 ? -21.940 21.294 17.686 1.00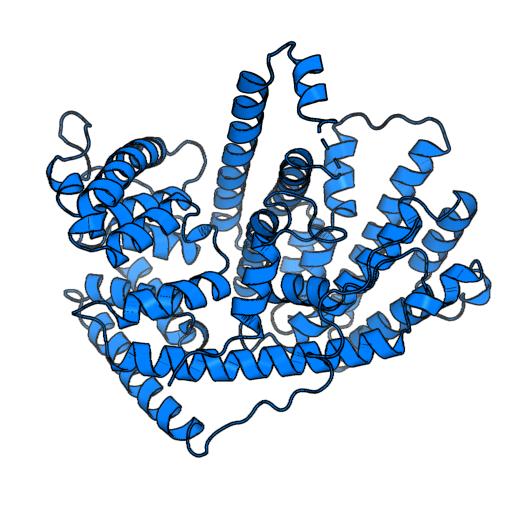 43.10 419 LYS A C 1
ATOM 3329 O O . LYS A 1 436 ? -21.544 21.054 16.543 1.00 37.45 419 LYS A O 1
ATOM 3335 N N . GLU A 1 437 ? -21.123 21.424 18.729 1.00 41.57 420 GLU A N 1
ATOM 3336 C CA . GLU A 1 437 ? -19.669 21.343 18.608 1.00 38.63 420 GLU A CA 1
ATOM 3337 C C . GLU A 1 437 ? -19.216 19.965 18.153 1.00 35.86 420 GLU A C 1
ATOM 3338 O O . GLU A 1 437 ? -18.229 19.844 17.429 1.00 35.48 420 GLU A O 1
ATOM 3344 N N . ALA A 1 438 ? -19.932 18.927 18.576 1.00 31.16 421 ALA A N 1
ATOM 3345 C CA . ALA A 1 438 ? -19.552 17.580 18.203 1.00 32.75 421 ALA A CA 1
ATOM 3346 C C . ALA A 1 438 ? -19.734 17.425 16.705 1.00 35.27 421 ALA A C 1
ATOM 3347 O O . ALA A 1 438 ? -18.892 16.832 16.026 1.00 29.55 421 ALA A O 1
ATOM 3349 N N . PHE A 1 439 ? -20.827 17.975 16.184 1.00 34.22 422 PHE A N 1
ATOM 3350 C CA . PHE A 1 439 ? -21.066 17.916 14.744 1.00 33.22 422 PHE A CA 1
ATOM 3351 C C . PHE A 1 439 ? -20.087 18.772 13.965 1.00 33.45 422 PHE A C 1
ATOM 3352 O O . PHE A 1 439 ? -19.661 18.388 12.875 1.00 35.36 422 PHE A O 1
ATOM 3360 N N . GLU A 1 440 ? -19.742 19.936 14.510 1.00 23.56 423 GLU A N 1
ATOM 3361 C CA . GLU A 1 440 ? -18.701 20.757 13.908 1.00 33.12 423 GLU A CA 1
ATOM 3362 C C . GLU A 1 440 ? -17.414 19.941 13.799 1.00 29.06 423 GLU A C 1
ATOM 3363 O O . GLU A 1 440 ? -16.736 19.954 12.764 1.00 28.23 423 GLU A O 1
ATOM 3369 N N . TRP A 1 441 ? -17.075 19.233 14.867 1.00 33.47 424 TRP A N 1
ATOM 3370 C CA . TRP A 1 441 ? -15.914 18.351 14.844 1.00 33.99 424 TRP A CA 1
ATOM 3371 C C . TRP A 1 441 ? -16.025 17.345 13.696 1.00 32.63 424 TRP A C 1
ATOM 3372 O O . TRP A 1 441 ? -15.126 17.235 12.857 1.00 29.70 424 TRP A O 1
ATOM 3383 N N . ALA A 1 442 ? -17.151 16.637 13.664 1.00 28.44 425 ALA A N 1
ATOM 3384 C CA . ALA A 1 442 ? -17.453 15.657 12.618 1.00 31.27 425 ALA A CA 1
ATOM 3385 C C . ALA A 1 442 ? -17.285 16.195 11.201 1.00 31.70 425 ALA A C 1
ATOM 3386 O O . ALA A 1 442 ? -16.744 15.505 10.334 1.00 35.79 425 ALA A O 1
ATOM 3388 N N . VAL A 1 443 ? -17.743 17.420 10.956 1.00 26.53 426 VAL A N 1
ATOM 3389 C CA . VAL A 1 443 ? -17.661 17.977 9.604 1.00 31.74 426 VAL A CA 1
ATOM 3390 C C . VAL A 1 443 ? -16.285 18.571 9.301 1.00 36.82 426 VAL A C 1
ATOM 3391 O O . VAL A 1 443 ? -15.959 18.827 8.148 1.00 30.37 426 VAL A O 1
ATOM 3395 N N . SER A 1 444 ? -15.473 18.756 10.336 1.00 38.29 427 SER A N 1
ATOM 3396 C CA . SER A 1 444 ? -14.149 19.357 10.197 1.00 40.41 427 SER A CA 1
ATOM 3397 C C . SER A 1 444 ? -13.149 18.498 9.447 1.00 34.92 427 SER A C 1
ATOM 3398 O O . SER A 1 444 ? -12.016 18.938 9.228 1.00 31.58 427 SER A O 1
ATOM 3401 N N . GLU A 1 445 ? -13.545 17.280 9.081 1.00 31.56 428 GLU A N 1
ATOM 3402 C CA . GLU A 1 445 ? -12.591 16.270 8.603 1.00 33.67 428 GLU A CA 1
ATOM 3403 C C . GLU A 1 445 ? -11.417 16.099 9.581 1.00 35.54 428 GLU A C 1
ATOM 3404 O O . GLU A 1 445 ? -10.259 16.343 9.230 1.00 35.73 428 GLU A O 1
ATOM 3410 N N . PRO A 1 446 ? -11.719 15.663 10.818 1.00 30.38 429 PRO A N 1
ATOM 3411 C CA . PRO A 1 446 ? -10.699 15.556 11.867 1.00 32.36 429 PRO A CA 1
ATOM 3412 C C . PRO A 1 446 ? -9.748 14.410 11.568 1.00 28.64 429 PRO A C 1
ATOM 3413 O O . PRO A 1 446 ? -10.180 13.396 11.011 1.00 30.26 429 PRO A O 1
ATOM 3417 N N . PRO A 1 447 ? -8.461 14.564 11.921 1.00 23.73 430 PRO A N 1
ATOM 3418 C CA . PRO A 1 447 ? -7.472 13.505 11.679 1.00 27.54 430 PRO A CA 1
ATOM 3419 C C . PRO A 1 447 ? -7.895 12.124 12.210 1.00 20.45 430 PRO A C 1
ATOM 3420 O O . PRO A 1 447 ? -7.575 11.101 11.593 1.00 26.34 430 PRO A O 1
ATOM 3424 N N . LEU A 1 448 ? -8.588 12.089 13.343 1.00 28.54 431 LEU A N 1
ATOM 3425 C CA . LEU A 1 448 ? -8.966 10.812 13.944 1.00 26.53 431 LEU A CA 1
ATOM 3426 C C . LEU A 1 448 ? -9.829 9.962 12.991 1.00 27.94 431 LEU A C 1
ATOM 3427 O O . LEU A 1 448 ? -9.630 8.752 12.884 1.00 25.04 431 LEU A O 1
ATOM 3432 N N . LEU A 1 449 ? -10.767 10.594 12.292 1.00 24.55 432 LEU A N 1
ATOM 3433 C CA . LEU A 1 449 ? -11.632 9.858 11.370 1.00 32.00 432 LEU A CA 1
ATOM 3434 C C . LEU A 1 449 ? -10.874 9.484 10.100 1.00 27.67 432 LEU A C 1
ATOM 3435 O O . LEU A 1 449 ? -11.092 8.417 9.526 1.00 26.43 432 LEU A O 1
ATOM 3440 N N . ARG A 1 450 ? -9.981 10.366 9.659 1.00 24.51 433 ARG A N 1
ATOM 3441 C CA . ARG A 1 450 ? -9.119 10.066 8.519 1.00 27.57 433 ARG A CA 1
ATOM 3442 C C . ARG A 1 450 ? -8.248 8.857 8.821 1.00 29.02 433 ARG A C 1
ATOM 3443 O O . ARG A 1 450 ? -8.052 7.987 7.960 1.00 27.09 433 ARG A O 1
ATOM 3451 N N . TYR A 1 451 ? -7.707 8.817 10.039 1.00 25.34 434 TYR A N 1
ATOM 3452 C CA . TYR A 1 451 ? -6.836 7.722 10.447 1.00 28.78 434 TYR A CA 1
ATOM 3453 C C . TYR A 1 451 ? -7.617 6.402 10.505 1.00 20.55 434 TYR A C 1
ATOM 3454 O O . TYR A 1 451 ? -7.138 5.367 10.032 1.00 32.18 434 TYR A O 1
ATOM 3463 N N . LYS A 1 452 ? -8.797 6.441 11.122 1.00 26.54 435 LYS A N 1
ATOM 3464 C CA . LYS A 1 452 ? -9.686 5.286 11.160 1.00 29.42 435 LYS A CA 1
ATOM 3465 C C . LYS A 1 452 ? -9.927 4.750 9.746 1.00 38.04 435 LYS A C 1
ATOM 3466 O O . LYS A 1 452 ? -9.770 3.550 9.487 1.00 34.83 435 LYS A O 1
ATOM 3472 N N . GLY A 1 453 ? -10.282 5.647 8.828 1.00 33.43 436 GLY A N 1
ATOM 3473 C CA . GLY A 1 453 ? -10.522 5.266 7.445 1.00 37.01 436 GLY A CA 1
ATOM 3474 C C . GLY A 1 453 ? -9.316 4.619 6.777 1.00 38.25 436 GLY A C 1
ATOM 3475 O O . GLY A 1 453 ? -9.447 3.603 6.084 1.00 32.64 436 GLY A O 1
ATOM 3476 N N . ILE A 1 454 ? -8.136 5.203 6.975 1.00 37.67 437 ILE A N 1
ATOM 3477 C CA . ILE A 1 454 ? -6.916 4.671 6.370 1.00 26.36 437 ILE A CA 1
ATOM 3478 C C . ILE A 1 454 ? -6.544 3.316 6.986 1.00 28.43 437 ILE A C 1
ATOM 3479 O O . ILE A 1 454 ? -6.191 2.368 6.273 1.00 30.30 437 ILE A O 1
ATOM 3484 N N . LEU A 1 455 ? -6.626 3.230 8.311 1.00 28.54 438 LEU A N 1
ATOM 3485 C CA . LEU A 1 455 ? -6.315 1.992 9.023 1.00 30.91 438 LEU A CA 1
ATOM 3486 C C . LEU A 1 455 ? -7.238 0.861 8.563 1.00 27.55 438 LEU A C 1
ATOM 3487 O O . LEU A 1 455 ? -6.796 -0.268 8.368 1.00 30.31 438 LEU A O 1
ATOM 3492 N N . GLY A 1 456 ? -8.520 1.181 8.397 1.00 30.44 439 GLY A N 1
ATOM 3493 C CA . GLY A 1 456 ? -9.506 0.219 7.939 1.00 29.31 439 GLY A CA 1
ATOM 3494 C C . GLY A 1 456 ? -9.149 -0.335 6.574 1.00 37.58 439 GLY A C 1
ATOM 3495 O O . GLY A 1 456 ? -9.293 -1.539 6.325 1.00 33.92 439 GLY A O 1
ATOM 3496 N N . ARG A 1 457 ? -8.681 0.543 5.691 1.00 33.10 440 ARG A N 1
ATOM 3497 C CA . ARG A 1 457 ? -8.262 0.130 4.366 1.00 32.34 440 ARG A CA 1
ATOM 3498 C C . ARG A 1 457 ? -7.012 -0.736 4.459 1.00 30.80 440 ARG A C 1
ATOM 3499 O O . ARG A 1 457 ? -6.913 -1.753 3.775 1.00 38.97 440 ARG A O 1
ATOM 3507 N N . ARG A 1 458 ? -6.063 -0.346 5.312 1.00 32.92 441 ARG A N 1
ATOM 3508 C CA . ARG A 1 458 ? -4.824 -1.113 5.460 1.00 35.29 441 ARG A CA 1
ATOM 3509 C C . ARG A 1 458 ? -5.091 -2.493 6.053 1.00 39.30 441 ARG A C 1
ATOM 3510 O O . ARG A 1 458 ? -4.514 -3.489 5.614 1.00 39.19 441 ARG A O 1
ATOM 3518 N N . LEU A 1 459 ? -5.953 -2.551 7.064 1.00 29.98 442 LEU A N 1
ATOM 3519 C CA . LEU A 1 459 ? -6.233 -3.828 7.725 1.00 33.77 442 LEU A CA 1
ATOM 3520 C C . LEU A 1 459 ? -6.943 -4.786 6.770 1.00 36.63 442 LEU A C 1
ATOM 3521 O O . LEU A 1 459 ? -6.687 -5.994 6.781 1.00 41.32 442 LEU A O 1
ATOM 3526 N N . ASN A 1 460 ? -7.820 -4.237 5.935 1.00 36.43 443 ASN A N 1
ATOM 3527 C CA . ASN A 1 460 ? -8.544 -5.043 4.952 1.00 38.02 443 ASN A CA 1
ATOM 3528 C C . ASN A 1 460 ? -7.643 -5.487 3.796 1.00 49.36 443 ASN A C 1
ATOM 3529 O O . ASN A 1 460 ? -7.861 -6.543 3.208 1.00 54.00 443 ASN A O 1
ATOM 3534 N N . ASP A 1 461 ? -6.620 -4.691 3.487 1.00 58.94 444 ASP A N 1
ATOM 3535 C CA . ASP A 1 461 ? -5.661 -5.044 2.439 1.00 62.38 444 ASP A CA 1
ATOM 3536 C C . ASP A 1 461 ? -4.679 -6.124 2.888 1.00 68.17 444 ASP A C 1
ATOM 3537 O O . ASP A 1 461 ? -3.935 -6.672 2.073 1.00 81.42 444 ASP A O 1
ATOM 3542 N N . LEU A 1 462 ? -4.669 -6.417 4.184 1.00 45.69 445 LEU A N 1
ATOM 3543 C CA . LEU A 1 462 ? -3.803 -7.463 4.725 1.00 53.81 445 LEU A CA 1
ATOM 3544 C C . LEU A 1 462 ? -4.549 -8.777 4.960 1.00 66.43 445 LEU A C 1
ATOM 3545 O O . LEU A 1 462 ? -4.117 -9.611 5.757 1.00 63.61 445 LEU A O 1
ATOM 3550 N N . ALA A 1 463 ? -5.675 -8.936 4.265 1.00 95.89 446 ALA A N 1
ATOM 3551 C CA . ALA A 1 463 ? -6.380 -10.214 4.166 1.00 103.91 446 ALA A CA 1
ATOM 3552 C C . ALA A 1 463 ? -7.248 -10.268 2.900 1.00 114.18 446 ALA A C 1
ATOM 3553 O O . ALA A 1 463 ? -7.495 -11.347 2.358 1.00 120.63 446 ALA A O 1
ATOM 3555 N N . GLY A 1 464 ? -7.711 -9.105 2.438 1.00 110.06 447 GLY A N 1
ATOM 3556 C CA . GLY A 1 464 ? -8.426 -9.005 1.173 1.00 112.29 447 GLY A CA 1
ATOM 3557 C C . GLY A 1 464 ? -9.789 -8.325 1.208 1.00 110.73 447 GLY A C 1
ATOM 3558 O O . GLY A 1 464 ? -10.657 -8.691 2.003 1.00 109.59 447 GLY A O 1
ATOM 3559 N N . HIS A 1 465 ? -9.976 -7.335 0.334 1.00 104.06 448 HIS A N 1
ATOM 3560 C CA . HIS A 1 465 ? -11.266 -6.657 0.183 1.00 97.11 448 HIS A CA 1
ATOM 3561 C C . HIS A 1 465 ? -12.292 -7.561 -0.502 1.00 98.77 448 HIS A C 1
ATOM 3562 O O . HIS A 1 465 ? -13.331 -7.096 -0.974 1.00 96.77 448 HIS A O 1
ATOM 3564 N N . SER A 1 475 ? -3.144 -11.273 -3.008 1.00 91.49 458 SER A N 1
ATOM 3565 C CA . SER A 1 475 ? -2.983 -10.132 -2.110 1.00 88.76 458 SER A CA 1
ATOM 3566 C C . SER A 1 475 ? -2.728 -8.861 -2.926 1.00 94.32 458 SER A C 1
ATOM 3567 O O . SER A 1 475 ? -1.603 -8.347 -2.969 1.00 93.19 458 SER A O 1
ATOM 3570 N N . SER A 1 476 ? -3.793 -8.351 -3.549 1.00 110.86 459 SER A N 1
ATOM 3571 C CA . SER A 1 476 ? -3.746 -7.237 -4.513 1.00 113.12 459 SER A CA 1
ATOM 3572 C C . SER A 1 476 ? -3.152 -5.925 -3.997 1.00 111.10 459 SER A C 1
ATOM 3573 O O . SER A 1 476 ? -3.476 -4.846 -4.503 1.00 114.27 459 SER A O 1
ATOM 3576 N N . SER A 1 477 ? -2.254 -6.028 -3.028 1.00 98.04 460 SER A N 1
ATOM 3577 C CA . SER A 1 477 ? -1.916 -4.909 -2.173 1.00 89.55 460 SER A CA 1
ATOM 3578 C C . SER A 1 477 ? -0.528 -5.143 -1.635 1.00 82.17 460 SER A C 1
ATOM 3579 O O . SER A 1 477 ? 0.372 -4.312 -1.776 1.00 85.98 460 SER A O 1
ATOM 3582 N N . VAL A 1 478 ? -0.388 -6.288 -0.977 1.00 61.87 461 VAL A N 1
ATOM 3583 C CA . VAL A 1 478 ? 0.902 -6.780 -0.549 1.00 57.67 461 VAL A CA 1
ATOM 3584 C C . VAL A 1 478 ? 1.706 -7.063 -1.809 1.00 63.53 461 VAL A C 1
ATOM 3585 O O . VAL A 1 478 ? 2.860 -6.666 -1.922 1.00 63.41 461 VAL A O 1
ATOM 3589 N N . GLU A 1 479 ? 1.079 -7.745 -2.762 1.00 69.43 462 GLU A N 1
ATOM 3590 C CA . GLU A 1 479 ? 1.708 -8.026 -4.048 1.00 76.62 462 GLU A CA 1
ATOM 3591 C C . GLU A 1 479 ? 1.971 -6.732 -4.833 1.00 76.11 462 GLU A C 1
ATOM 3592 O O . GLU A 1 479 ? 2.982 -6.613 -5.533 1.00 64.20 462 GLU A O 1
ATOM 3598 N N . SER A 1 480 ? 1.071 -5.760 -4.695 1.00 103.81 463 SER A N 1
ATOM 3599 C CA . SER A 1 480 ? 1.231 -4.468 -5.359 1.00 106.77 463 SER A CA 1
ATOM 3600 C C . SER A 1 480 ? 2.276 -3.605 -4.669 1.00 97.62 463 SER A C 1
ATOM 3601 O O . SER A 1 480 ? 2.954 -2.808 -5.321 1.00 102.32 463 SER A O 1
ATOM 3604 N N . TYR A 1 481 ? 2.390 -3.749 -3.349 1.00 59.90 464 TYR A N 1
ATOM 3605 C CA . TYR A 1 481 ? 3.451 -3.079 -2.605 1.00 53.28 464 TYR A CA 1
ATOM 3606 C C . TYR A 1 481 ? 4.795 -3.632 -3.065 1.00 55.36 464 TYR A C 1
ATOM 3607 O O . TYR A 1 481 ? 5.751 -2.884 -3.263 1.00 62.02 464 TYR A O 1
ATOM 3616 N N . MET A 1 482 ? 4.851 -4.952 -3.232 1.00 57.86 465 MET A N 1
ATOM 3617 C CA . MET A 1 482 ? 6.038 -5.622 -3.744 1.00 62.65 465 MET A CA 1
ATOM 3618 C C . MET A 1 482 ? 6.422 -5.070 -5.113 1.00 65.68 465 MET A C 1
ATOM 3619 O O . MET A 1 482 ? 7.603 -4.982 -5.430 1.00 62.58 465 MET A O 1
ATOM 3624 N N . LYS A 1 483 ? 5.428 -4.688 -5.914 1.00 67.74 466 LYS A N 1
ATOM 3625 C CA . LYS A 1 483 ? 5.690 -4.075 -7.217 1.00 75.31 466 LYS A CA 1
ATOM 3626 C C . LYS A 1 483 ? 6.304 -2.690 -7.066 1.00 74.36 466 LYS A C 1
ATOM 3627 O O . LYS A 1 483 ? 7.319 -2.373 -7.693 1.00 74.33 466 LYS A O 1
ATOM 3633 N N . GLU A 1 484 ? 5.674 -1.879 -6.222 1.00 72.01 467 GLU A N 1
ATOM 3634 C CA . GLU A 1 484 ? 6.046 -0.484 -6.036 1.00 79.41 467 GLU A CA 1
ATOM 3635 C C . GLU A 1 484 ? 7.480 -0.340 -5.546 1.00 76.10 467 GLU A C 1
ATOM 3636 O O . GLU A 1 484 ? 8.260 0.450 -6.086 1.00 76.73 467 GLU A O 1
ATOM 3642 N N . TYR A 1 485 ? 7.822 -1.117 -4.525 1.00 54.73 468 TYR A N 1
ATOM 3643 C CA . TYR A 1 485 ? 9.117 -0.985 -3.871 1.00 45.88 468 TYR A CA 1
ATOM 3644 C C . TYR A 1 485 ? 10.135 -2.028 -4.329 1.00 44.18 468 TYR A C 1
ATOM 3645 O O . TYR A 1 485 ? 11.317 -1.959 -3.950 1.00 43.01 468 TYR A O 1
ATOM 3654 N N . ASN A 1 486 ? 9.680 -2.964 -5.166 1.00 41.61 469 ASN A N 1
ATOM 3655 C CA . ASN A 1 486 ? 10.497 -4.095 -5.626 1.00 40.91 469 ASN A CA 1
ATOM 3656 C C . ASN A 1 486 ? 11.077 -4.907 -4.469 1.00 35.00 469 ASN A C 1
ATOM 3657 O O . ASN A 1 486 ? 12.277 -5.169 -4.416 1.00 35.81 469 ASN A O 1
ATOM 3662 N N . VAL A 1 487 ? 10.216 -5.293 -3.532 1.00 37.05 470 VAL A N 1
ATOM 3663 C CA . VAL A 1 487 ? 10.675 -6.015 -2.350 1.00 38.41 470 VAL A CA 1
ATOM 3664 C C . VAL A 1 487 ? 10.012 -7.380 -2.239 1.00 41.64 470 VAL A C 1
ATOM 3665 O O . VAL A 1 487 ? 8.913 -7.583 -2.752 1.00 40.96 470 VAL A O 1
ATOM 3669 N N . SER A 1 488 ? 10.696 -8.309 -1.577 1.00 36.92 471 SER A N 1
ATOM 3670 C CA . SER A 1 488 ? 10.174 -9.649 -1.321 1.00 40.68 471 SER A CA 1
ATOM 3671 C C . SER A 1 488 ? 8.950 -9.613 -0.405 1.00 47.46 471 SER A C 1
ATOM 3672 O O . SER A 1 488 ? 8.702 -8.614 0.282 1.00 38.72 471 SER A O 1
ATOM 3675 N N . GLU A 1 489 ? 8.196 -10.711 -0.388 1.00 49.10 472 GLU A N 1
ATOM 3676 C CA . GLU A 1 489 ? 6.993 -10.804 0.435 1.00 47.76 472 GLU A CA 1
ATOM 3677 C C . GLU A 1 489 ? 7.284 -10.569 1.914 1.00 44.98 472 GLU A C 1
ATOM 3678 O O . GLU A 1 489 ? 6.514 -9.885 2.607 1.00 40.69 472 GLU A O 1
ATOM 3684 N N . GLU A 1 490 ? 8.391 -11.129 2.399 1.00 40.14 473 GLU A N 1
ATOM 3685 C CA . GLU A 1 490 ? 8.718 -11.020 3.822 1.00 35.75 473 GLU A CA 1
ATOM 3686 C C . GLU A 1 490 ? 8.947 -9.569 4.249 1.00 40.12 473 GLU A C 1
ATOM 3687 O O . GLU A 1 490 ? 8.451 -9.134 5.289 1.00 44.60 473 GLU A O 1
ATOM 3693 N N . TYR A 1 491 ? 9.683 -8.825 3.428 1.00 35.63 474 TYR A N 1
ATOM 3694 C CA . TYR A 1 491 ? 10.013 -7.433 3.724 1.00 36.14 474 TYR A CA 1
ATOM 3695 C C . TYR A 1 491 ? 8.760 -6.579 3.575 1.00 31.53 474 TYR A C 1
ATOM 3696 O O . TYR A 1 491 ? 8.482 -5.726 4.409 1.00 31.32 474 TYR A O 1
ATOM 3705 N N . ALA A 1 492 ? 7.995 -6.824 2.515 1.00 29.89 475 ALA A N 1
ATOM 3706 C CA . ALA A 1 492 ? 6.731 -6.123 2.308 1.00 34.80 475 ALA A CA 1
ATOM 3707 C C . ALA A 1 492 ? 5.809 -6.254 3.513 1.00 37.89 475 ALA A C 1
ATOM 3708 O O . ALA A 1 492 ? 5.249 -5.256 3.995 1.00 35.75 475 ALA A O 1
ATOM 3710 N N . LYS A 1 493 ? 5.664 -7.476 4.018 1.00 36.65 476 LYS A N 1
ATOM 3711 C CA . LYS A 1 493 ? 4.787 -7.709 5.167 1.00 38.77 476 LYS A CA 1
ATOM 3712 C C . LYS A 1 493 ? 5.256 -6.927 6.384 1.00 32.08 476 LYS A C 1
ATOM 3713 O O . LYS A 1 493 ? 4.447 -6.330 7.096 1.00 33.38 476 LYS A O 1
ATOM 3719 N N . ASN A 1 494 ? 6.562 -6.928 6.628 1.00 26.23 477 ASN A N 1
ATOM 3720 C CA . ASN A 1 494 ? 7.105 -6.142 7.737 1.00 30.50 477 ASN A CA 1
ATOM 3721 C C . ASN A 1 494 ? 6.858 -4.636 7.596 1.00 29.25 477 ASN A C 1
ATOM 3722 O O . ASN A 1 494 ? 6.507 -3.954 8.572 1.00 29.13 477 ASN A O 1
ATOM 3727 N N . LEU A 1 495 ? 7.034 -4.129 6.379 1.00 26.62 478 LEU A N 1
ATOM 3728 C CA . LEU A 1 495 ? 6.804 -2.719 6.101 1.00 28.87 478 LEU A CA 1
ATOM 3729 C C . LEU A 1 495 ? 5.343 -2.356 6.303 1.00 32.94 478 LEU A C 1
ATOM 3730 O O . LEU A 1 495 ? 5.030 -1.352 6.957 1.00 30.13 478 LEU A O 1
ATOM 3735 N N . LEU A 1 496 ? 4.450 -3.176 5.751 1.00 26.36 479 LEU A N 1
ATOM 3736 C CA . LEU A 1 496 ? 3.016 -2.929 5.867 1.00 27.22 479 LEU A CA 1
ATOM 3737 C C . LEU A 1 496 ? 2.554 -3.032 7.306 1.00 31.27 479 LEU A C 1
ATOM 3738 O O . LEU A 1 496 ? 1.709 -2.257 7.748 1.00 33.72 479 LEU A O 1
ATOM 3743 N N . TYR A 1 497 ? 3.116 -3.973 8.058 1.00 29.40 480 TYR A N 1
ATOM 3744 C CA . TYR A 1 497 ? 2.717 -4.096 9.454 1.00 36.50 480 TYR A CA 1
ATOM 3745 C C . TYR A 1 497 ? 3.223 -2.932 10.320 1.00 33.32 480 TYR A C 1
ATOM 3746 O O . TYR A 1 497 ? 2.521 -2.471 11.221 1.00 28.60 480 TYR A O 1
ATOM 3755 N N . LYS A 1 498 ? 4.411 -2.423 10.025 1.00 34.28 481 LYS A N 1
ATOM 3756 C CA . LYS A 1 498 ? 4.896 -1.235 10.735 1.00 30.47 481 LYS A CA 1
ATOM 3757 C C . LYS A 1 498 ? 4.000 -0.009 10.461 1.00 23.28 481 LYS A C 1
ATOM 3758 O O . LYS A 1 498 ? 3.696 0.762 11.372 1.00 28.53 481 LYS A O 1
ATOM 3764 N N . GLN A 1 499 ? 3.568 0.154 9.212 1.00 22.16 482 GLN A N 1
ATOM 3765 C CA . GLN A 1 499 ? 2.641 1.233 8.861 1.00 32.14 482 GLN A CA 1
ATOM 3766 C C . GLN A 1 499 ? 1.355 1.152 9.690 1.00 33.79 482 GLN A C 1
ATOM 3767 O O . GLN A 1 499 ? 0.816 2.173 10.157 1.00 24.57 482 GLN A O 1
ATOM 3773 N N . VAL A 1 500 ? 0.868 -0.067 9.901 1.00 26.60 483 VAL A N 1
ATOM 3774 C CA . VAL A 1 500 ? -0.308 -0.249 10.748 1.00 22.64 483 VAL A CA 1
ATOM 3775 C C . VAL A 1 500 ? -0.020 0.135 12.201 1.00 22.08 483 VAL A C 1
ATOM 3776 O O . VAL A 1 500 ? -0.841 0.784 12.869 1.00 20.71 483 VAL A O 1
ATOM 3780 N N . GLU A 1 501 ? 1.140 -0.253 12.709 1.00 29.08 484 GLU A N 1
ATOM 3781 C CA . GLU A 1 501 ? 1.500 0.131 14.074 1.00 24.24 484 GLU A CA 1
ATOM 3782 C C . GLU A 1 501 ? 1.598 1.644 14.203 1.00 25.39 484 GLU A C 1
ATOM 3783 O O . GLU A 1 501 ? 1.186 2.220 15.211 1.00 25.28 484 GLU A O 1
ATOM 3789 N N . ASP A 1 502 ? 2.159 2.287 13.187 1.00 26.71 485 ASP A N 1
ATOM 3790 C CA . ASP A 1 502 ? 2.203 3.748 13.160 1.00 25.39 485 ASP A CA 1
ATOM 3791 C C . ASP A 1 502 ? 0.807 4.343 13.307 1.00 21.97 485 ASP A C 1
ATOM 3792 O O . ASP A 1 502 ? 0.607 5.309 14.041 1.00 25.13 485 ASP A O 1
ATOM 3797 N N . LEU A 1 503 ? -0.163 3.753 12.621 1.00 17.38 486 LEU A N 1
ATOM 3798 C CA . LEU A 1 503 ? -1.534 4.276 12.649 1.00 16.71 486 LEU A CA 1
ATOM 3799 C C . LEU A 1 503 ? -2.181 4.168 14.025 1.00 13.69 486 LEU A C 1
ATOM 3800 O O . LEU A 1 503 ? -2.875 5.091 14.466 1.00 17.74 486 LEU A O 1
ATOM 3805 N N . TRP A 1 504 ? -1.991 3.047 14.715 1.00 20.08 487 TRP A N 1
ATOM 3806 C CA . TRP A 1 504 ? -2.574 2.927 16.052 1.00 21.75 487 TRP A CA 1
ATOM 3807 C C . TRP A 1 504 ? -1.999 4.014 16.950 1.00 22.87 487 TRP A C 1
ATOM 3808 O O . TRP A 1 504 ? -2.704 4.570 17.802 1.00 18.43 487 TRP A O 1
ATOM 3819 N N . LYS A 1 505 ? -0.712 4.303 16.780 1.00 20.44 488 LYS A N 1
ATOM 3820 C CA . LYS A 1 505 ? -0.081 5.353 17.576 1.00 18.73 488 LYS A CA 1
ATOM 3821 C C . LYS A 1 505 ? -0.644 6.736 17.214 1.00 17.55 488 LYS A C 1
ATOM 3822 O O . LYS A 1 505 ? -0.869 7.576 18.097 1.00 20.35 488 LYS A O 1
ATOM 3828 N N . ASP A 1 506 ? -0.856 6.978 15.923 1.00 19.27 489 ASP A N 1
ATOM 3829 C CA . ASP A 1 506 ? -1.462 8.235 15.481 1.00 21.00 489 ASP A CA 1
ATOM 3830 C C . ASP A 1 506 ? -2.851 8.388 16.088 1.00 20.52 489 ASP A C 1
ATOM 3831 O O . ASP A 1 506 ? -3.250 9.472 16.532 1.00 22.68 489 ASP A O 1
ATOM 3836 N N . ILE A 1 507 ? -3.595 7.291 16.107 1.00 19.29 490 ILE A N 1
ATOM 3837 C CA . ILE A 1 507 ? -4.953 7.315 16.654 1.00 21.06 490 ILE A CA 1
ATOM 3838 C C . ILE A 1 507 ? -4.967 7.547 18.163 1.00 23.95 490 ILE A C 1
ATOM 3839 O O . ILE A 1 507 ? -5.849 8.249 18.686 1.00 20.39 490 ILE A O 1
ATOM 3844 N N . ASN A 1 508 ? -4.006 6.956 18.873 1.00 21.49 491 ASN A N 1
ATOM 3845 C CA . ASN A 1 508 ? -3.872 7.242 20.304 1.00 19.14 491 ASN A CA 1
ATOM 3846 C C . ASN A 1 508 ? -3.685 8.721 20.557 1.00 17.96 491 ASN A C 1
ATOM 3847 O O . ASN A 1 508 ? -4.302 9.283 21.465 1.00 19.11 491 ASN A O 1
ATOM 3852 N N . ARG A 1 509 ? -2.826 9.357 19.765 1.00 19.14 492 ARG A N 1
ATOM 3853 C CA . ARG A 1 509 ? -2.577 10.796 19.951 1.00 20.40 492 ARG A CA 1
ATOM 3854 C C . ARG A 1 509 ? -3.864 11.594 19.749 1.00 19.61 492 ARG A C 1
ATOM 3855 O O . ARG A 1 509 ? -4.200 12.456 20.564 1.00 22.23 492 ARG A O 1
ATOM 3863 N N . GLU A 1 510 ? -4.604 11.298 18.681 1.00 16.36 493 GLU A N 1
ATOM 3864 C CA . GLU A 1 510 ? -5.842 12.044 18.422 1.00 20.43 493 GLU A CA 1
ATOM 3865 C C . GLU A 1 510 ? -6.850 11.806 19.552 1.00 17.70 493 GLU A C 1
ATOM 3866 O O . GLU A 1 510 ? -7.584 12.708 19.940 1.00 19.37 493 GLU A O 1
ATOM 3872 N N . TYR A 1 511 ? -6.889 10.593 20.086 1.00 16.84 494 TYR A N 1
ATOM 3873 C CA . TYR A 1 511 ? -7.799 10.287 21.191 1.00 17.49 494 TYR A CA 1
ATOM 3874 C C . TYR A 1 511 ? -7.492 11.118 22.435 1.00 23.48 494 TYR A C 1
ATOM 3875 O O . TYR A 1 511 ? -8.406 11.575 23.128 1.00 21.45 494 TYR A O 1
ATOM 3884 N N . LEU A 1 512 ? -6.203 11.313 22.710 1.00 18.10 495 LEU A N 1
ATOM 3885 C CA . LEU A 1 512 ? -5.773 12.027 23.911 1.00 20.28 495 LEU A CA 1
ATOM 3886 C C . LEU A 1 512 ? -5.894 13.528 23.754 1.00 26.42 495 LEU A C 1
ATOM 3887 O O . LEU A 1 512 ? -5.930 14.268 24.740 1.00 24.70 495 LEU A O 1
ATOM 3892 N N . ILE A 1 513 ? -5.969 13.972 22.505 1.00 20.19 496 ILE A N 1
ATOM 3893 C CA . ILE A 1 513 ? -5.967 15.399 22.179 1.00 21.85 496 ILE A CA 1
ATOM 3894 C C . ILE A 1 513 ? -7.369 15.929 21.847 1.00 29.28 496 ILE A C 1
ATOM 3895 O O . ILE A 1 513 ? -7.608 17.137 21.807 1.00 21.32 496 ILE A O 1
ATOM 3900 N N . THR A 1 514 ? -8.315 15.028 21.615 1.00 22.16 497 THR A N 1
ATOM 3901 C CA . THR A 1 514 ? -9.647 15.475 21.208 1.00 31.68 497 THR A CA 1
ATOM 3902 C C . THR A 1 514 ? -10.588 15.732 22.394 1.00 26.89 497 THR A C 1
ATOM 3903 O O . THR A 1 514 ? -10.961 14.799 23.118 1.00 24.77 497 THR A O 1
ATOM 3907 N N . LYS A 1 515 ? -10.969 17.000 22.579 1.00 26.33 498 LYS A N 1
ATOM 3908 C CA . LYS A 1 515 ? -11.796 17.405 23.711 1.00 29.84 498 LYS A CA 1
ATOM 3909 C C . LYS A 1 515 ? -13.148 18.011 23.316 1.00 35.02 498 LYS A C 1
ATOM 3910 O O . LYS A 1 515 ? -13.995 18.241 24.182 1.00 31.56 498 LYS A O 1
ATOM 3916 N N . THR A 1 516 ? -13.355 18.277 22.028 1.00 28.40 499 THR A N 1
ATOM 3917 C CA . THR A 1 516 ? -14.561 19.008 21.599 1.00 30.61 499 THR A CA 1
ATOM 3918 C C . THR A 1 516 ? -15.782 18.126 21.412 1.00 35.91 499 THR A C 1
ATOM 3919 O O . THR A 1 516 ? -16.894 18.625 21.215 1.00 42.29 499 THR A O 1
ATOM 3923 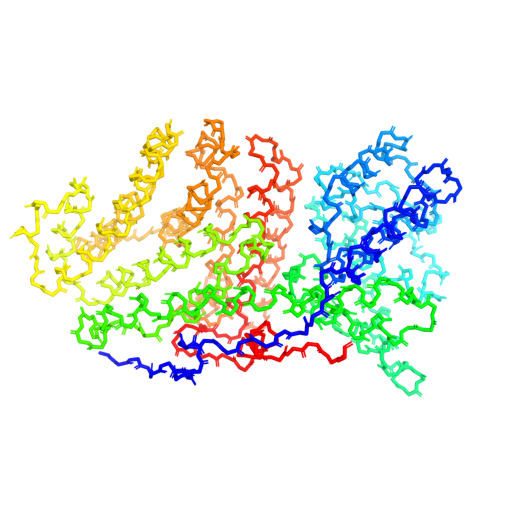N N . ILE A 1 517 ? -15.560 16.818 21.463 1.00 25.94 500 ILE A N 1
ATOM 3924 C CA . ILE A 1 517 ? -16.629 15.832 21.387 1.00 28.67 500 ILE A CA 1
ATOM 3925 C C . ILE A 1 517 ? -16.824 15.261 22.799 1.00 32.06 500 ILE A C 1
ATOM 3926 O O . ILE A 1 517 ? -15.848 14.950 23.482 1.00 31.77 500 ILE A O 1
ATOM 3931 N N . PRO A 1 518 ? -18.084 15.137 23.248 1.00 29.75 501 PRO A N 1
ATOM 3932 C CA . PRO A 1 518 ? -18.362 14.580 24.577 1.00 25.34 501 PRO A CA 1
ATOM 3933 C C . PRO A 1 518 ? -17.683 13.230 24.740 1.00 27.13 501 PRO A C 1
ATOM 3934 O O . PRO A 1 518 ? -17.701 12.414 23.805 1.00 20.77 501 PRO A O 1
ATOM 3938 N N . ARG A 1 519 ? -17.077 13.001 25.903 1.00 23.27 502 ARG A N 1
ATOM 3939 C CA . ARG A 1 519 ? -16.339 11.755 26.129 1.00 23.36 502 ARG A CA 1
ATOM 3940 C C . ARG A 1 519 ? -17.035 10.448 25.754 1.00 21.04 502 ARG A C 1
ATOM 3941 O O . ARG A 1 519 ? -16.386 9.549 25.202 1.00 20.76 502 ARG A O 1
ATOM 3949 N N . PRO A 1 520 ? -18.338 10.316 26.071 1.00 22.09 503 PRO A N 1
ATOM 3950 C CA . PRO A 1 520 ? -18.944 9.012 25.768 1.00 17.89 503 PRO A CA 1
ATOM 3951 C C . PRO A 1 520 ? -19.009 8.749 24.269 1.00 20.31 503 PRO A C 1
ATOM 3952 O O . PRO A 1 520 ? -19.043 7.577 23.863 1.00 19.57 503 PRO A O 1
ATOM 3956 N N . LEU A 1 521 ? -19.007 9.810 23.465 1.00 16.41 504 LEU A N 1
ATOM 3957 C CA . LEU A 1 521 ? -18.983 9.644 22.007 1.00 18.18 504 LEU A CA 1
ATOM 3958 C C . LEU A 1 521 ? -17.567 9.346 21.526 1.00 15.50 504 LEU A C 1
ATOM 3959 O O . LEU A 1 521 ? -17.361 8.601 20.546 1.00 19.52 504 LEU A O 1
ATOM 3964 N N . LEU A 1 522 ? -16.581 9.921 22.217 1.00 17.94 505 LEU A N 1
ATOM 3965 C CA . LEU A 1 522 ? -15.184 9.679 21.857 1.00 18.10 505 LEU A CA 1
ATOM 3966 C C . LEU A 1 522 ? -14.877 8.215 22.141 1.00 18.66 505 LEU A C 1
ATOM 3967 O O . LEU A 1 522 ? -14.193 7.545 21.341 1.00 20.33 505 LEU A O 1
ATOM 3972 N N . VAL A 1 523 ? -15.404 7.717 23.265 1.00 16.04 506 VAL A N 1
ATOM 3973 C CA . VAL A 1 523 ? -15.215 6.324 23.666 1.00 17.69 506 VAL A CA 1
ATOM 3974 C C . VAL A 1 523 ? -15.837 5.427 22.596 1.00 19.83 506 VAL A C 1
ATOM 3975 O O . VAL A 1 523 ? -15.246 4.417 22.209 1.00 18.70 506 VAL A O 1
ATOM 3979 N N . ALA A 1 524 ? -17.013 5.816 22.098 1.00 21.57 507 ALA A N 1
ATOM 3980 C CA . ALA A 1 524 ? -17.677 5.063 21.028 1.00 20.54 507 ALA A CA 1
ATOM 3981 C C . ALA A 1 524 ? -16.804 5.024 19.786 1.00 21.86 507 ALA A C 1
ATOM 3982 O O . ALA A 1 524 ? -16.665 3.981 19.162 1.00 22.01 507 ALA A O 1
ATOM 3984 N N . VAL A 1 525 ? -16.241 6.174 19.415 1.00 15.72 508 VAL A N 1
ATOM 3985 C CA . VAL A 1 525 ? -15.370 6.238 18.254 1.00 15.97 508 VAL A CA 1
ATOM 3986 C C . VAL A 1 525 ? -14.171 5.305 18.435 1.00 19.79 508 VAL A C 1
ATOM 3987 O O . VAL A 1 525 ? -13.842 4.551 17.528 1.00 20.84 508 VAL A O 1
ATOM 3991 N N . ILE A 1 526 ? -13.523 5.349 19.598 1.00 18.15 509 ILE A N 1
ATOM 3992 C CA . ILE A 1 526 ? -12.302 4.568 19.780 1.00 16.69 509 ILE A CA 1
ATOM 3993 C C . ILE A 1 526 ? -12.624 3.070 19.759 1.00 15.63 509 ILE A C 1
ATOM 3994 O O . ILE A 1 526 ? -11.825 2.269 19.271 1.00 18.89 509 ILE A O 1
ATOM 3999 N N . ASN A 1 527 ? -13.807 2.703 20.247 1.00 14.44 510 ASN A N 1
ATOM 4000 C CA . ASN A 1 527 ? -14.197 1.295 20.247 1.00 16.14 510 ASN A CA 1
ATOM 4001 C C . ASN A 1 527 ? -14.400 0.844 18.805 1.00 18.69 510 ASN A C 1
ATOM 4002 O O . ASN A 1 527 ? -13.951 -0.233 18.415 1.00 19.24 510 ASN A O 1
ATOM 4007 N N . LEU A 1 528 ? -15.073 1.676 18.008 1.00 17.10 511 LEU A N 1
ATOM 4008 C CA . LEU A 1 528 ? -15.279 1.336 16.598 1.00 16.28 511 LEU A CA 1
ATOM 4009 C C . LEU A 1 528 ? -13.952 1.214 15.851 1.00 21.38 511 LEU A C 1
ATOM 4010 O O . LEU A 1 528 ? -13.826 0.391 14.946 1.00 18.29 511 LEU A O 1
ATOM 4015 N N . VAL A 1 529 ? -12.961 2.022 16.216 1.00 16.41 512 VAL A N 1
ATOM 4016 C CA . VAL A 1 529 ? -11.634 1.877 15.587 1.00 19.50 512 VAL A CA 1
ATOM 4017 C C . VAL A 1 529 ? -10.977 0.559 15.991 1.00 13.91 512 VAL A C 1
ATOM 4018 O O . VAL A 1 529 ? -10.437 -0.158 15.151 1.00 20.50 512 VAL A O 1
ATOM 4022 N N . HIS A 1 530 ? -11.025 0.226 17.278 1.00 16.47 513 HIS A N 1
ATOM 4023 C CA . HIS A 1 530 ? -10.448 -1.045 17.732 1.00 18.89 513 HIS A CA 1
ATOM 4024 C C . HIS A 1 530 ? -11.193 -2.247 17.157 1.00 23.68 513 HIS A C 1
ATOM 4025 O O . HIS A 1 530 ? -10.599 -3.304 16.892 1.00 21.62 513 HIS A O 1
ATOM 4032 N N . PHE A 1 531 ? -12.491 -2.078 16.933 1.00 18.54 514 PHE A N 1
ATOM 4033 C CA . PHE A 1 531 ? -13.267 -3.141 16.286 1.00 19.47 514 PHE A CA 1
ATOM 4034 C C . PHE A 1 531 ? -12.718 -3.550 14.921 1.00 19.63 514 PHE A C 1
ATOM 4035 O O . PHE A 1 531 ? -12.865 -4.719 14.487 1.00 21.30 514 PHE A O 1
ATOM 4043 N N . LEU A 1 532 ? -12.075 -2.615 14.229 1.00 19.95 515 LEU A N 1
ATOM 4044 C CA . LEU A 1 532 ? -11.567 -2.918 12.879 1.00 21.94 515 LEU A CA 1
ATOM 4045 C C . LEU A 1 532 ? -10.579 -4.068 12.937 1.00 25.68 515 LEU A C 1
ATOM 4046 O O . LEU A 1 532 ? -10.463 -4.852 11.987 1.00 25.75 515 LEU A O 1
ATOM 4051 N N . ASP A 1 533 ? -9.878 -4.179 14.064 1.00 26.58 516 ASP A N 1
ATOM 4052 C CA . ASP A 1 533 ? -8.911 -5.260 14.246 1.00 27.22 516 ASP A CA 1
ATOM 4053 C C . ASP A 1 533 ? -9.613 -6.613 14.297 1.00 25.88 516 ASP A C 1
ATOM 4054 O O . ASP A 1 533 ? -9.044 -7.619 13.888 1.00 22.66 516 ASP A O 1
ATOM 4059 N N . VAL A 1 534 ? -10.851 -6.629 14.794 1.00 22.99 517 VAL A N 1
ATOM 4060 C CA . VAL A 1 534 ? -11.673 -7.841 14.830 1.00 23.78 517 VAL A CA 1
ATOM 4061 C C . VAL A 1 534 ? -12.339 -8.065 13.481 1.00 27.02 517 VAL A C 1
ATOM 4062 O O . VAL A 1 534 ? -12.397 -9.187 12.959 1.00 27.20 517 VAL A O 1
ATOM 4066 N N . LEU A 1 535 ? -12.849 -6.984 12.911 1.00 24.67 518 LEU A N 1
ATOM 4067 C CA . LEU A 1 535 ? -13.473 -7.046 11.594 1.00 36.05 518 LEU A CA 1
ATOM 4068 C C . LEU A 1 535 ? -12.523 -7.672 10.572 1.00 37.93 518 LEU A C 1
ATOM 4069 O O . LEU A 1 535 ? -12.901 -8.578 9.826 1.00 38.89 518 LEU A O 1
ATOM 4074 N N . TYR A 1 536 ? -11.280 -7.201 10.558 1.00 25.97 519 TYR A N 1
ATOM 4075 C CA . TYR A 1 536 ? -10.336 -7.641 9.539 1.00 33.30 519 TYR A CA 1
ATOM 4076 C C . TYR A 1 536 ? -9.240 -8.563 10.078 1.00 45.39 519 TYR A C 1
ATOM 4077 O O . TYR A 1 536 ? -8.096 -8.485 9.640 1.00 55.93 519 TYR A O 1
ATOM 4086 N N . ALA A 1 537 ? -9.600 -9.450 11.004 1.00 41.81 520 ALA A N 1
ATOM 4087 C CA . ALA A 1 537 ? -8.618 -10.302 11.690 1.00 49.65 520 ALA A CA 1
ATOM 4088 C C . ALA A 1 537 ? -7.797 -11.229 10.776 1.00 72.97 520 ALA A C 1
ATOM 4089 O O . ALA A 1 537 ? -6.568 -11.114 10.715 1.00 80.30 520 ALA A O 1
ATOM 4091 N N . ALA A 1 538 ? -8.463 -12.149 10.080 1.00 81.97 521 ALA A N 1
ATOM 4092 C CA . ALA A 1 538 ? -7.750 -13.108 9.230 1.00 91.68 521 ALA A CA 1
ATOM 4093 C C . ALA A 1 538 ? -8.423 -13.306 7.873 1.00 97.35 521 ALA A C 1
ATOM 4094 O O . ALA A 1 538 ? -7.913 -14.028 7.013 1.00 93.84 521 ALA A O 1
ATOM 4096 N N . LYS A 1 539 ? -9.570 -12.658 7.697 1.00 100.58 522 LYS A N 1
ATOM 4097 C CA . LYS A 1 539 ? -10.281 -12.641 6.422 1.00 105.62 522 LYS A CA 1
ATOM 4098 C C . LYS A 1 539 ? -11.355 -11.557 6.464 1.00 113.41 522 LYS A C 1
ATOM 4099 O O . LYS A 1 539 ? -11.460 -10.819 7.446 1.00 111.17 522 LYS A O 1
ATOM 4105 N N . ASP A 1 540 ? -12.143 -11.453 5.397 1.00 131.14 523 ASP A N 1
ATOM 4106 C CA . ASP A 1 540 ? -13.300 -10.561 5.392 1.00 137.91 523 ASP A CA 1
ATOM 4107 C C . ASP A 1 540 ? -14.479 -11.322 6.003 1.00 133.33 523 ASP A C 1
ATOM 4108 O O . ASP A 1 540 ? -15.071 -12.192 5.359 1.00 133.23 523 ASP A O 1
ATOM 4113 N N . ALA A 1 541 ? -14.819 -10.986 7.245 1.00 117.38 524 ALA A N 1
ATOM 4114 C CA . ALA A 1 541 ? -15.720 -11.816 8.044 1.00 109.75 524 ALA A CA 1
ATOM 4115 C C . ALA A 1 541 ? -17.219 -11.620 7.795 1.00 109.15 524 ALA A C 1
ATOM 4116 O O . ALA A 1 541 ? -18.036 -12.105 8.579 1.00 111.23 524 ALA A O 1
ATOM 4118 N N . PHE A 1 542 ? -17.585 -10.939 6.709 1.00 104.53 525 PHE A N 1
ATOM 4119 C CA . PHE A 1 542 ? -19.002 -10.671 6.426 1.00 100.12 525 PHE A CA 1
ATOM 4120 C C . PHE A 1 542 ? -19.609 -11.559 5.343 1.00 101.61 525 PHE A C 1
ATOM 4121 O O . PHE A 1 542 ? -20.833 -11.700 5.267 1.00 97.62 525 PHE A O 1
ATOM 4129 N N . THR A 1 543 ? -18.758 -12.133 4.496 1.00 109.02 526 THR A N 1
ATOM 4130 C CA . THR A 1 543 ? -19.196 -13.131 3.522 1.00 114.04 526 THR A CA 1
ATOM 4131 C C . THR A 1 543 ? -18.693 -14.481 4.013 1.00 115.51 526 THR A C 1
ATOM 4132 O O . THR A 1 543 ? -19.459 -15.437 4.160 1.00 114.67 526 THR A O 1
ATOM 4136 N N . ALA A 1 544 ? -17.388 -14.543 4.260 1.00 121.39 527 ALA A N 1
ATOM 4137 C CA . ALA A 1 544 ? -16.800 -15.638 5.012 1.00 118.31 527 ALA A CA 1
ATOM 4138 C C . ALA A 1 544 ? -17.075 -15.357 6.480 1.00 110.36 527 ALA A C 1
ATOM 4139 O O . ALA A 1 544 ? -17.798 -14.420 6.815 1.00 111.60 527 ALA A O 1
ATOM 4141 N N . MET A 1 545 ? -16.506 -16.171 7.358 1.00 95.34 528 MET A N 1
ATOM 4142 C CA . MET A 1 545 ? -16.561 -15.897 8.786 1.00 85.58 528 MET A CA 1
ATOM 4143 C C . MET A 1 545 ? -15.540 -16.758 9.502 1.00 77.31 528 MET A C 1
ATOM 4144 O O . MET A 1 545 ? -15.744 -17.964 9.670 1.00 73.01 528 MET A O 1
ATOM 4149 N N . GLY A 1 546 ? -14.440 -16.137 9.916 1.00 76.69 529 GLY A N 1
ATOM 4150 C CA . GLY A 1 546 ? -13.397 -16.843 10.635 1.00 71.55 529 GLY A CA 1
ATOM 4151 C C . GLY A 1 546 ? -13.899 -17.418 11.947 1.00 63.44 529 GLY A C 1
ATOM 4152 O O . GLY A 1 546 ? -14.799 -16.847 12.577 1.00 59.93 529 GLY A O 1
ATOM 4153 N N . GLU A 1 547 ? -13.324 -18.551 12.353 1.00 49.24 530 GLU A N 1
ATOM 4154 C CA . GLU A 1 547 ? -13.661 -19.178 13.630 1.00 56.05 530 GLU A CA 1
ATOM 4155 C C . GLU A 1 547 ? -13.419 -18.196 14.777 1.00 47.51 530 GLU A C 1
ATOM 4156 O O . GLU A 1 547 ? -14.154 -18.185 15.768 1.00 52.38 530 GLU A O 1
ATOM 4162 N N . GLU A 1 548 ? -12.390 -17.368 14.624 1.00 41.82 531 GLU A N 1
ATOM 4163 C CA . GLU A 1 548 ? -12.046 -16.376 15.627 1.00 39.68 531 GLU A CA 1
ATOM 4164 C C . GLU A 1 548 ? -13.251 -15.459 15.848 1.00 38.58 531 GLU A C 1
ATOM 4165 O O . GLU A 1 548 ? -13.728 -15.305 16.974 1.00 37.57 531 GLU A O 1
ATOM 4171 N N . TYR A 1 549 ? -13.759 -14.885 14.762 1.00 42.27 532 TYR A N 1
ATOM 4172 C CA . TYR A 1 549 ? -14.915 -13.997 14.825 1.00 41.51 532 TYR A CA 1
ATOM 4173 C C . TYR A 1 549 ? -16.155 -14.738 15.331 1.00 41.20 532 TYR A C 1
ATOM 4174 O O . TYR A 1 549 ? -16.936 -14.191 16.116 1.00 40.07 532 TYR A O 1
ATOM 4183 N N . LYS A 1 550 ? -16.338 -15.977 14.879 1.00 37.95 533 LYS A N 1
ATOM 4184 C CA . LYS A 1 550 ? -17.528 -16.736 15.256 1.00 34.33 533 LYS A CA 1
ATOM 4185 C C . LYS A 1 550 ? -17.586 -16.964 16.763 1.00 39.78 533 LYS A C 1
ATOM 4186 O O . LYS A 1 550 ? -18.643 -16.829 17.383 1.00 32.84 533 LYS A O 1
ATOM 4192 N N . ASN A 1 551 ? -16.454 -17.314 17.360 1.00 37.98 534 ASN A N 1
ATOM 4193 C CA . ASN A 1 551 ? -16.466 -17.609 18.785 1.00 41.90 534 ASN A CA 1
ATOM 4194 C C . ASN A 1 551 ? -16.566 -16.383 19.674 1.00 30.64 534 ASN A C 1
ATOM 4195 O O . ASN A 1 551 ? -17.053 -16.479 20.800 1.00 33.63 534 ASN A O 1
ATOM 4200 N N . LEU A 1 552 ? -16.110 -15.237 19.171 1.00 29.23 535 LEU A N 1
ATOM 4201 C CA . LEU A 1 552 ? -16.305 -13.980 19.874 1.00 29.27 535 LEU A CA 1
ATOM 4202 C C . LEU A 1 552 ? -17.799 -13.716 20.004 1.00 30.10 535 LEU A C 1
ATOM 4203 O O . LEU A 1 552 ? -18.276 -13.331 21.079 1.00 27.15 535 LEU A O 1
ATOM 4208 N N . VAL A 1 553 ? -18.534 -13.928 18.911 1.00 34.63 536 VAL A N 1
ATOM 4209 C CA . VAL A 1 553 ? -19.983 -13.732 18.912 1.00 27.31 536 VAL A CA 1
ATOM 4210 C C . VAL A 1 553 ? -20.638 -14.660 19.935 1.00 28.50 536 VAL A C 1
ATOM 4211 O O . VAL A 1 553 ? -21.471 -14.232 20.733 1.00 26.12 536 VAL A O 1
ATOM 4215 N N . LYS A 1 554 ? -20.252 -15.933 19.927 1.00 23.68 537 LYS A N 1
ATOM 4216 C CA . LYS A 1 554 ? -20.827 -16.882 20.879 1.00 24.19 537 LYS A CA 1
ATOM 4217 C C . LYS A 1 554 ? -20.480 -16.530 22.326 1.00 22.24 537 LYS A C 1
ATOM 4218 O O . LYS A 1 554 ? -21.315 -16.675 23.223 1.00 21.80 537 LYS A O 1
ATOM 4224 N N . SER A 1 555 ? -19.256 -16.056 22.548 1.00 24.67 538 SER A N 1
ATOM 4225 C CA . SER A 1 555 ? -18.821 -15.730 23.899 1.00 27.84 538 SER A CA 1
ATOM 4226 C C . SER A 1 555 ? -19.606 -14.540 24.442 1.00 27.87 538 SER A C 1
ATOM 4227 O O . SER A 1 555 ? -19.851 -14.435 25.645 1.00 29.03 538 SER A O 1
ATOM 4230 N N . LEU A 1 556 ? -20.020 -13.647 23.551 1.00 22.72 539 LEU A N 1
ATOM 4231 C CA . LEU A 1 556 ? -20.811 -12.483 23.960 1.00 23.45 539 LEU A CA 1
ATOM 4232 C C . LEU A 1 556 ? -22.325 -12.742 24.038 1.00 26.01 539 LEU A C 1
ATOM 4233 O O . LEU A 1 556 ? -23.009 -12.250 24.951 1.00 21.80 539 LEU A O 1
ATOM 4238 N N . LEU A 1 557 ? -22.858 -13.515 23.100 1.00 21.48 540 LEU A N 1
ATOM 4239 C CA . LEU A 1 557 ? -24.313 -13.624 22.992 1.00 25.06 540 LEU A CA 1
ATOM 4240 C C . LEU A 1 557 ? -24.917 -14.974 23.382 1.00 33.43 540 LEU A C 1
ATOM 4241 O O . LEU A 1 557 ? -26.112 -15.062 23.672 1.00 30.27 540 LEU A O 1
ATOM 4246 N N . VAL A 1 558 ? -24.114 -16.030 23.382 1.00 28.94 541 VAL A N 1
ATOM 4247 C CA . VAL A 1 558 ? -24.686 -17.364 23.559 1.00 30.42 541 VAL A CA 1
ATOM 4248 C C . VAL A 1 558 ? -24.414 -17.998 24.933 1.00 36.13 541 VAL A C 1
ATOM 4249 O O . VAL A 1 558 ? -25.344 -18.426 25.624 1.00 30.10 541 VAL A O 1
ATOM 4253 N N . TYR A 1 559 ? -23.152 -18.033 25.349 1.00 28.13 542 TYR A N 1
ATOM 4254 C CA . TYR A 1 559 ? -22.820 -18.677 26.620 1.00 27.00 542 TYR A CA 1
ATOM 4255 C C . TYR A 1 559 ? -22.933 -17.684 27.771 1.00 25.41 542 TYR A C 1
ATOM 4256 O O . TYR A 1 559 ? -22.253 -16.647 27.773 1.00 26.28 542 TYR A O 1
ATOM 4265 N N . PRO A 1 560 ? -23.795 -17.995 28.756 1.00 28.44 543 PRO A N 1
ATOM 4266 C CA . PRO A 1 560 ? -23.894 -17.211 29.993 1.00 31.45 543 PRO A CA 1
ATOM 4267 C C . PRO A 1 560 ? -22.751 -17.584 30.946 1.00 35.44 543 PRO A C 1
ATOM 4268 O O . PRO A 1 560 ? -22.136 -18.638 30.753 1.00 37.77 543 PRO A O 1
ATOM 4272 N N . MET A 1 561 ? -22.460 -16.731 31.929 1.00 29.45 544 MET A N 1
ATOM 4273 C CA . MET A 1 561 ? -21.481 -17.049 32.972 1.00 40.20 544 MET A CA 1
ATOM 4274 C C . MET A 1 561 ? -22.072 -18.111 33.877 1.00 36.49 544 MET A C 1
ATOM 4275 O O . MET A 1 561 ? -23.281 -18.135 34.102 1.00 29.52 544 MET A O 1
ATOM 4280 N N . SER A 1 562 ? -21.226 -18.965 34.433 1.00 40.60 545 SER A N 1
ATOM 4281 C CA . SER A 1 562 ? -21.737 -20.037 35.274 1.00 46.83 545 SER A CA 1
ATOM 4282 C C . SER A 1 562 ? -21.888 -19.606 36.732 1.00 47.37 545 SER A C 1
ATOM 4283 O O . SER A 1 562 ? -20.973 -19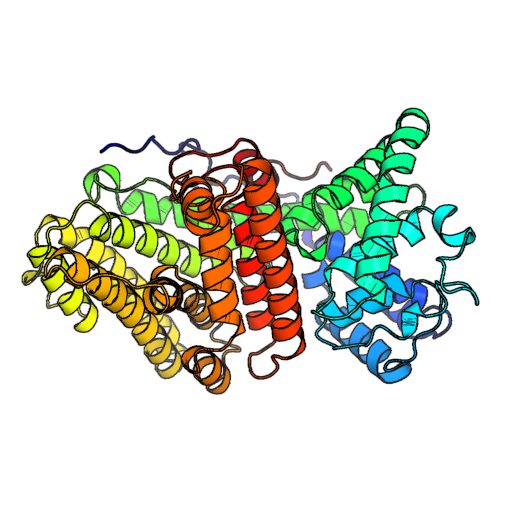.018 37.318 1.00 46.72 545 SER A O 1
ATOM 4286 N N . ILE A 1 563 ? -23.051 -19.920 37.301 1.00 63.43 546 ILE A N 1
ATOM 4287 C CA . ILE A 1 563 ? -23.392 -19.589 38.687 1.00 75.27 546 ILE A CA 1
ATOM 4288 C C . ILE A 1 563 ? -23.389 -18.077 38.905 1.00 76.03 546 ILE A C 1
ATOM 4289 O O . ILE A 1 563 ? -22.971 -17.580 39.952 1.00 76.47 546 ILE A O 1
#

Nearest PDB structures (foldseek):
  4gax-assembly1_A  TM=1.002E+00  e=1.334E-63  Artemisia annua
  4fjq-assembly1_A  TM=9.960E-01  e=4.821E-59  Artemisia annua
  3g4d-assembly2_B  TM=9.283E-01  e=4.318E-30  Gossypium arboreum
  5c05-assembly1_A  TM=8.708E-01  e=3.599E-22  Thymus vulgaris
  5c05-assembly1_B  TM=8.534E-01  e=7.595E-22  Thymus vulgaris

B-factor: mean 38.93, std 21.79, range [11.38, 157.42]

Foldseek 3Di:
DAFDADPCPCVLQDDPQDDDPCLVVLLVVLLVVLLVVLVVLLVDPVSLLVNLVSQVLCQLLPNCVSVVVSSLVSLVSVCVPQPLNDADPCLLSNLQSCLVSLACRDPPNCQVCADVVRHGDPVQLVDLVSLLSLCLSLLLAFPPRVSSVVSNVVSLVSLQVVLVVCCVPPVLVSVVSVVCSVPNPLLDQSLLSSLVVLVSLVPDPVHDPSSSVSSQSVLSVLLSLLSVLLNVQVVLLVVLVCCPLPVLFHDFLLVLLVLLCLLDVDPVLSQLSSLSSLVSVLLRSLCSCLPPNDDLVQLVQVLVVLVVLDLVCLVSHDPSCNSSSVSVSVSLVVLCVVCVVVVRNVLSVLLSVLVSLLSVLSSVVSVCVVPVNDQPVVNVLVSQLSPVCLLNSLSSSCSSVVVQWDVLQSVCSVVPDVLSSLLSNLLVLLCCVAHCVCRLVVQCVVVVDDSVVSVVVSVVVNVNSSSNNSVCLSVDDSGPVSSSSSSSSSSSCSCVCSVRHNPRSPRDPSNVVSSCSNNPDRRDD

Sequence (525 aa):
ANFSPSIWGDQFLIVDNQVEQGVEQIVKDLKKEVRQLLKEALDIPMKHANLLKLVDEIQRLGISYLFEQEIDHALQHIYETYGDNWSGARSSLWFRLMRKQGYFVTCDVFNNHKDESGVFKQSLKNHVEGLLELYEATSMRVPGEIILEDALVFTQSHLSIIAKDTLSINPALSTEIQRALKKPLWKRLPRIEAVQYIPFYEQQDSHNKTLIKLAKLEFNLLQSLHREELSQLSKWWKAFDVKNNAPYSRDRIVECYFWALASRFEPQYSRARIFLAKVIALVTLIDDIYDAYGTYEELKIFTEAIERWSITCLDMIPEYMKPIYKLFMDTYTEMEEILAKEGKTNIFNCGKEFVKDFVRNLMVEAQWANEGHIPTTEELDSVAVITGGANLLTTTCYLGMSDIVTKEAFEWAVSEPPLLRYKGILGRRLNDLAGHSSSVESYMKEYNVSEEYAKNLLYKQVEDLWKDINREYLITKTIPRPLLVAVINLVHFLDVLYAAKDAFTAMGEEYKNLVKSLLVYPMSI

Solvent-accessible surface area: 24108 Å² total; per-residue (Å²): 134,152,68,62,110,28,99,11,59,121,84,5,37,109,36,107,62,146,103,116,182,32,24,144,81,81,9,91,57,10,37,103,85,0,94,85,54,6,122,71,8,25,97,69,91,173,78,3,20,93,0,0,37,22,0,7,21,0,26,33,2,2,1,23,16,32,0,81,123,46,5,62,83,1,0,82,64,0,76,118,71,60,24,51,122,14,108,43,72,53,15,6,2,0,0,12,1,0,0,63,23,6,51,81,2,47,15,90,22,1,84,120,25,38,64,193,96,36,76,15,79,115,78,31,57,126,95,35,77,16,0,24,28,2,7,7,0,1,13,3,18,12,56,62,25,126,27,0,53,57,1,30,105,25,0,79,57,42,0,54,100,28,7,162,84,21,109,108,141,64,80,35,40,8,90,11,0,74,33,5,30,158,43,21,18,24,30,17,8,43,7,6,3,0,22,58,8,0,65,26,4,66,90,61,146,100,39,47,159,26,0,11,99,0,0,14,32,13,5,36,60,6,7,31,45,0,36,86,2,0,8,100,0,13,97,50,15,142,84,17,52,10,149,109,53,0,88,20,11,49,45,15,15,6,5,2,0,4,37,0,4,10,4,19,9,13,42,119,45,24,173,9,1,27,11,2,0,35,2,2,3,2,25,17,1,3,46,16,0,19,129,89,115,11,72,44,113,46,5,113,64,0,16,73,0,1,50,142,26,35,78,115,10,42,129,68,8,27,132,57,0,48,41,0,0,99,20,2,6,67,11,2,55,90,18,55,115,52,1,52,189,95,64,53,54,120,28,0,60,52,1,43,82,22,5,29,39,3,0,70,18,10,15,51,59,18,51,42,95,81,92,76,82,127,55,67,88,130,61,71,26,67,11,18,17,34,21,54,4,1,20,4,5,1,2,3,5,0,5,17,5,14,113,57,14,54,160,88,0,7,89,26,3,94,74,145,7,50,2,2,104,37,8,12,30,0,10,46,53,15,24,42,24,52,33,111,103,96,26,7,78,47,36,52,138,137,129,137,25,73,106,137,124,0,69,95,52,15,103,128,59,6,78,49,13,17,31,26,1,7,67,20,3,3,98,12,136,83,4,29,84,42,1,5,28,0,2,4,9,2,0,6,0,9,32,7,6,42,52,73,92,41,4,10,52,47,41,13,114,116,5,52,65,32,0,58,30,6,0,41,132,88,36,76,179

Organism: Artemisia annua (NCBI:txid35608)